Protein AF-0000000085999473 (afdb_homodimer)

Structure (mmCIF, N/CA/C/O backbone):
data_AF-0000000085999473-model_v1
#
loop_
_entity.id
_entity.type
_entity.pdbx_description
1 polymer 'RNA-directed DNA polymerase'
#
loop_
_atom_site.group_PDB
_atom_site.id
_atom_site.type_symbol
_atom_site.label_atom_id
_atom_site.label_alt_id
_atom_site.label_comp_id
_atom_site.label_asym_id
_atom_site.label_entity_id
_atom_site.label_seq_id
_atom_site.pdbx_PDB_ins_code
_atom_site.Cartn_x
_atom_site.Cartn_y
_atom_site.Cartn_z
_atom_site.occupancy
_atom_site.B_iso_or_equiv
_atom_site.auth_seq_id
_atom_site.auth_comp_id
_atom_site.auth_asym_id
_atom_site.auth_atom_id
_atom_site.pdbx_PDB_model_num
ATOM 1 N N . MET A 1 1 ? 10.93 -24.109 -19.172 1 88.81 1 MET A N 1
ATOM 2 C CA . MET A 1 1 ? 9.672 -23.969 -19.891 1 88.81 1 MET A CA 1
ATOM 3 C C . MET A 1 1 ? 9.906 -23.844 -21.391 1 88.81 1 MET A C 1
ATOM 5 O O . MET A 1 1 ? 9.227 -24.484 -22.188 1 88.81 1 MET A O 1
ATOM 9 N N . ALA A 1 2 ? 10.898 -23.016 -21.734 1 90 2 ALA A N 1
ATOM 10 C CA . ALA A 1 2 ? 11.219 -22.844 -23.156 1 90 2 ALA A CA 1
ATOM 11 C C . ALA A 1 2 ? 11.586 -24.188 -23.781 1 90 2 ALA A C 1
ATOM 13 O O . ALA A 1 2 ? 11.125 -24.516 -24.875 1 90 2 ALA A O 1
ATOM 14 N N . ARG A 1 3 ? 12.375 -24.875 -23.047 1 91.81 3 ARG A N 1
ATOM 15 C CA . ARG A 1 3 ? 12.789 -26.188 -23.531 1 91.81 3 ARG A CA 1
ATOM 16 C C . ARG A 1 3 ? 11.594 -27.109 -23.688 1 91.81 3 ARG A C 1
ATOM 18 O O . ARG A 1 3 ? 11.5 -27.844 -24.672 1 91.81 3 ARG A O 1
ATOM 25 N N . GLU A 1 4 ? 10.68 -27.062 -22.766 1 93.62 4 GLU A N 1
ATOM 26 C CA . GLU A 1 4 ? 9.523 -27.953 -22.812 1 93.62 4 GLU A CA 1
ATOM 27 C C . GLU A 1 4 ? 8.508 -27.5 -23.859 1 93.62 4 GLU A C 1
ATOM 29 O O . GLU A 1 4 ? 7.754 -28.312 -24.391 1 93.62 4 GLU A O 1
ATOM 34 N N . GLN A 1 5 ? 8.43 -26.25 -24.156 1 94.62 5 GLN A N 1
ATOM 35 C CA . GLN A 1 5 ? 7.574 -25.75 -25.219 1 94.62 5 GLN A CA 1
ATOM 36 C C . GLN A 1 5 ? 7.934 -26.391 -26.562 1 94.62 5 GLN A C 1
ATOM 38 O O . GLN A 1 5 ? 7.051 -26.703 -27.359 1 94.62 5 GLN A O 1
ATOM 43 N N . LEU A 1 6 ? 9.227 -26.656 -26.734 1 92.69 6 LEU A N 1
ATOM 44 C CA . LEU A 1 6 ? 9.703 -27.219 -27.984 1 92.69 6 LEU A CA 1
ATOM 45 C C . LEU A 1 6 ? 9.195 -28.656 -28.156 1 92.69 6 LEU A C 1
ATOM 47 O O . LEU A 1 6 ? 9.031 -29.125 -29.297 1 92.69 6 LEU A O 1
ATOM 51 N N . LYS A 1 7 ? 8.891 -29.234 -27.094 1 93.88 7 LYS A N 1
ATOM 52 C CA . LYS A 1 7 ? 8.492 -30.625 -27.141 1 93.88 7 LYS A CA 1
ATOM 53 C C . LYS A 1 7 ? 6.977 -30.766 -27 1 93.88 7 LYS A C 1
ATOM 55 O O . LYS A 1 7 ? 6.434 -31.875 -27.125 1 93.88 7 LYS A O 1
ATOM 60 N N . ASP A 1 8 ? 6.266 -29.719 -26.797 1 95.19 8 ASP A N 1
ATOM 61 C CA . ASP A 1 8 ? 4.832 -29.766 -26.531 1 95.19 8 ASP A CA 1
ATOM 62 C C . ASP A 1 8 ? 4.039 -29.969 -27.828 1 95.19 8 ASP A C 1
ATOM 64 O O . ASP A 1 8 ? 4.031 -29.094 -28.688 1 95.19 8 ASP A O 1
ATOM 68 N N . SER A 1 9 ? 3.371 -31.062 -27.875 1 93.75 9 SER A N 1
ATOM 69 C CA . SER A 1 9 ? 2.672 -31.422 -29.094 1 93.75 9 SER A CA 1
ATOM 70 C C . SER A 1 9 ? 1.529 -30.453 -29.391 1 93.75 9 SER A C 1
ATOM 72 O O . SER A 1 9 ? 1.281 -30.094 -30.547 1 93.75 9 SER A O 1
ATOM 74 N N . GLN A 1 10 ? 0.875 -30.062 -28.391 1 94 10 GLN A N 1
ATOM 75 C CA . GLN A 1 10 ? -0.238 -29.141 -28.594 1 94 10 GLN A CA 1
ATOM 76 C C . GLN A 1 10 ? 0.247 -27.797 -29.141 1 94 10 GLN A C 1
ATOM 78 O O . GLN A 1 10 ? -0.377 -27.234 -30.031 1 94 10 GLN A O 1
ATOM 83 N N . LEU A 1 11 ? 1.298 -27.328 -28.562 1 94.94 11 LEU A N 1
ATOM 84 C CA . LEU A 1 11 ? 1.865 -26.078 -29.062 1 94.94 11 LEU A CA 1
ATOM 85 C C . LEU A 1 11 ? 2.309 -26.234 -30.516 1 94.94 11 LEU A C 1
ATOM 87 O O . LEU A 1 11 ? 2.051 -25.359 -31.344 1 94.94 11 LEU A O 1
ATOM 91 N N . GLN A 1 12 ? 2.943 -27.359 -30.812 1 93.56 12 GLN A N 1
ATOM 92 C CA . GLN A 1 12 ? 3.408 -27.609 -32.188 1 93.56 12 GLN A CA 1
ATOM 93 C C . GLN A 1 12 ? 2.242 -27.641 -33.156 1 93.56 12 GLN A C 1
ATOM 95 O O . GLN A 1 12 ? 2.352 -27.141 -34.281 1 93.56 12 GLN A O 1
ATOM 100 N N . ASP A 1 13 ? 1.173 -28.219 -32.688 1 93.44 13 ASP A N 1
ATOM 101 C CA . ASP A 1 13 ? -0.019 -28.281 -33.531 1 93.44 13 ASP A CA 1
ATOM 102 C C . ASP A 1 13 ? -0.572 -26.891 -33.812 1 93.44 13 ASP A C 1
ATOM 104 O O . ASP A 1 13 ? -0.999 -26.609 -34.938 1 93.44 13 ASP A O 1
ATOM 108 N N . ILE A 1 14 ? -0.556 -26.047 -32.844 1 93.12 14 ILE A N 1
ATOM 109 C CA . ILE A 1 14 ? -1.072 -24.688 -33 1 93.12 14 ILE A CA 1
ATOM 110 C C . ILE A 1 14 ? -0.166 -23.891 -33.938 1 93.12 14 ILE A C 1
ATOM 112 O O . ILE A 1 14 ? -0.647 -23.172 -34.812 1 93.12 14 ILE A O 1
ATOM 116 N N . LEU A 1 15 ? 1.109 -24.062 -33.781 1 92.44 15 LEU A N 1
ATOM 117 C CA . LEU A 1 15 ? 2.076 -23.312 -34.594 1 92.44 15 LEU A CA 1
ATOM 118 C C . LEU A 1 15 ? 2.033 -23.766 -36.031 1 92.44 15 LEU A C 1
ATOM 120 O O . LEU A 1 15 ? 2.27 -22.969 -36.938 1 92.44 15 LEU A O 1
ATOM 124 N N . ALA A 1 16 ? 1.678 -25.031 -36.188 1 91.38 16 ALA A N 1
ATOM 125 C CA . ALA A 1 16 ? 1.592 -25.594 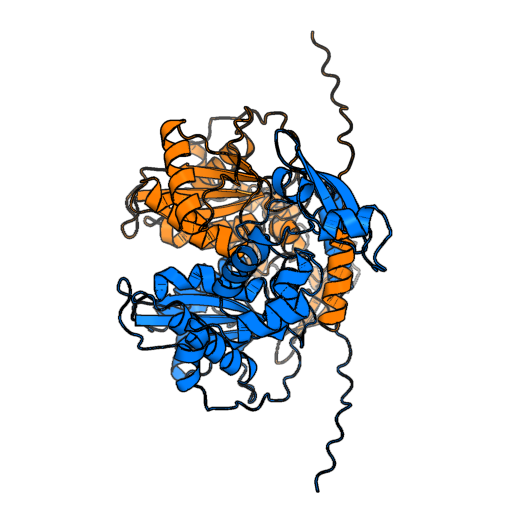-37.531 1 91.38 16 ALA A CA 1
ATOM 126 C C . ALA A 1 16 ? 0.273 -25.219 -38.188 1 91.38 16 ALA A C 1
ATOM 128 O O . ALA A 1 16 ? 0.093 -25.453 -39.406 1 91.38 16 ALA A O 1
ATOM 129 N N . GLY A 1 17 ? -0.714 -24.656 -37.438 1 86.75 17 GLY A N 1
ATOM 130 C CA . GLY A 1 17 ? -1.998 -24.266 -38 1 86.75 17 GLY A CA 1
ATOM 131 C C . GLY A 1 17 ? -3.002 -25.391 -38.062 1 86.75 17 GLY A C 1
ATOM 132 O O . GLY A 1 17 ? -4.035 -25.281 -38.719 1 86.75 17 GLY A O 1
ATOM 133 N N . SER A 1 18 ? -2.744 -26.469 -37.469 1 85.06 18 SER A N 1
ATOM 134 C CA . SER A 1 18 ? -3.574 -27.656 -37.562 1 85.06 18 SER A CA 1
ATOM 135 C C . SER A 1 18 ? -4.781 -27.562 -36.656 1 85.06 18 SER A C 1
ATOM 137 O O . SER A 1 18 ? -5.742 -28.328 -36.781 1 85.06 18 SER A O 1
ATOM 139 N N . CYS A 1 19 ? -4.707 -26.703 -35.688 1 81.94 19 CYS A N 1
ATOM 140 C CA . CYS A 1 19 ? -5.793 -26.562 -34.719 1 81.94 19 CYS A CA 1
ATOM 141 C C . CYS A 1 19 ? -6.32 -25.141 -34.688 1 81.94 19 CYS A C 1
ATOM 143 O O . CYS A 1 19 ? -5.543 -24.188 -34.594 1 81.94 19 CYS A O 1
ATOM 145 N N . PRO A 1 20 ? -7.605 -25.016 -34.938 1 82.06 20 PRO A N 1
ATOM 146 C CA . PRO A 1 20 ? -8.172 -23.672 -34.812 1 82.06 20 PRO A CA 1
ATOM 147 C C . PRO A 1 20 ? -8.008 -23.094 -33.406 1 82.06 20 PRO A C 1
ATOM 149 O O . PRO A 1 20 ? -8.164 -23.812 -32.438 1 82.06 20 PRO A O 1
ATOM 152 N N . THR A 1 21 ? -7.359 -21.906 -33.375 1 85.19 21 THR A N 1
ATOM 153 C CA . THR A 1 21 ? -7.203 -21.266 -32.062 1 85.19 21 THR A CA 1
ATOM 154 C C . THR A 1 21 ? -7.352 -19.75 -32.188 1 85.19 21 THR A C 1
ATOM 156 O O . THR A 1 21 ? -7.152 -19.188 -33.281 1 85.19 21 THR A O 1
ATOM 159 N N . SER A 1 22 ? -7.879 -19.203 -31.172 1 87.12 22 SER A N 1
ATOM 160 C CA . SER A 1 22 ? -7.977 -17.75 -31.109 1 87.12 22 SER A CA 1
ATOM 161 C C . SER A 1 22 ? -6.699 -17.125 -30.547 1 87.12 22 SER A C 1
ATOM 163 O O . SER A 1 22 ? -6.562 -15.906 -30.516 1 87.12 22 SER A O 1
ATOM 165 N N . LEU A 1 23 ? -5.742 -17.953 -30.234 1 90.19 23 LEU A N 1
ATOM 166 C CA . LEU A 1 23 ? -4.488 -17.469 -29.656 1 90.19 23 LEU A CA 1
ATOM 167 C C . LEU A 1 23 ? -3.576 -16.906 -30.734 1 90.19 23 LEU A C 1
ATOM 169 O O . LEU A 1 23 ? -3.576 -17.391 -31.875 1 90.19 23 LEU A O 1
ATOM 173 N N . VAL A 1 24 ? -2.994 -15.82 -30.422 1 91.62 24 VAL A N 1
ATOM 174 C CA . VAL A 1 24 ? -1.947 -15.25 -31.266 1 91.62 24 VAL A CA 1
ATOM 175 C C . VAL A 1 24 ? -0.584 -15.461 -30.609 1 91.62 24 VAL A C 1
ATOM 177 O O . VAL A 1 24 ? -0.155 -14.648 -29.781 1 91.62 24 VAL A O 1
ATOM 180 N N . LEU A 1 25 ? 0.096 -16.547 -31.062 1 92.62 25 LEU A N 1
ATOM 181 C CA . LEU A 1 25 ? 1.341 -16.938 -30.406 1 92.62 25 LEU A CA 1
ATOM 182 C C . LEU A 1 25 ? 2.545 -16.328 -31.125 1 92.62 25 LEU A C 1
ATOM 184 O O . LEU A 1 25 ? 2.631 -16.391 -32.375 1 92.62 25 LEU A O 1
ATOM 188 N N . GLN A 1 26 ? 3.418 -15.648 -30.344 1 91.88 26 GLN A N 1
ATOM 189 C CA . GLN A 1 26 ? 4.664 -15.086 -30.859 1 91.88 26 GLN A CA 1
ATOM 190 C C . GLN A 1 26 ? 5.844 -15.461 -29.969 1 91.88 26 GLN A C 1
ATOM 192 O O . GLN A 1 26 ? 5.707 -15.508 -28.734 1 91.88 26 GLN A O 1
ATOM 197 N N . PRO A 1 27 ? 6.945 -15.828 -30.672 1 91.88 27 PRO A N 1
ATOM 198 C CA . PRO A 1 27 ? 8.156 -16.031 -29.891 1 91.88 27 PRO A CA 1
ATOM 199 C C . PRO A 1 27 ? 8.719 -14.734 -29.312 1 91.88 27 PRO A C 1
ATOM 201 O O . PRO A 1 27 ? 8.938 -13.773 -30.062 1 91.88 27 PRO A O 1
ATOM 204 N N . LEU A 1 28 ? 8.836 -14.68 -28 1 88.31 28 LEU A N 1
ATOM 205 C CA . LEU A 1 28 ? 9.344 -13.477 -27.344 1 88.31 28 LEU A CA 1
ATOM 206 C C . LEU A 1 28 ? 10.562 -13.805 -26.484 1 88.31 28 LEU A C 1
ATOM 208 O O . LEU A 1 28 ? 10.609 -14.859 -25.844 1 88.31 28 LEU A O 1
ATOM 212 N N . PRO A 1 29 ? 11.539 -12.914 -26.469 1 84.94 29 PRO A N 1
ATOM 213 C CA . PRO A 1 29 ? 12.672 -13.102 -25.562 1 84.94 29 PRO A CA 1
ATOM 214 C C . PRO A 1 29 ? 12.328 -12.789 -24.109 1 84.94 29 PRO A C 1
ATOM 216 O O . PRO A 1 29 ? 11.727 -11.75 -23.812 1 84.94 29 PRO A O 1
ATOM 219 N N . VAL A 1 30 ? 12.609 -13.789 -23.281 1 76.62 30 VAL A N 1
ATOM 220 C CA . VAL A 1 30 ? 12.297 -13.617 -21.859 1 76.62 30 VAL A CA 1
ATOM 221 C C . VAL A 1 30 ? 13.531 -13.93 -21.016 1 76.62 30 VAL A C 1
ATOM 223 O O . VAL A 1 30 ? 14.258 -14.891 -21.297 1 76.62 30 VAL A O 1
ATOM 226 N N . GLY A 1 31 ? 13.766 -13.133 -20 1 68.81 31 GLY A N 1
ATOM 227 C CA . GLY A 1 31 ? 14.805 -13.422 -19.031 1 68.81 31 GLY A CA 1
ATOM 228 C C . GLY A 1 31 ? 16.156 -12.836 -19.422 1 68.81 31 GLY A C 1
ATOM 229 O O . GLY A 1 31 ? 16.266 -12.109 -20.406 1 68.81 31 GLY A O 1
ATOM 230 N N . GLN A 1 32 ? 17.188 -13.008 -18.422 1 65.19 32 GLN A N 1
ATOM 231 C CA . GLN A 1 32 ? 18.594 -12.648 -18.625 1 65.19 32 GLN A CA 1
ATOM 232 C C . GLN A 1 32 ? 19.516 -13.805 -18.25 1 65.19 32 GLN A C 1
ATOM 234 O O . GLN A 1 32 ? 19.703 -14.102 -17.062 1 65.19 32 GLN A O 1
ATOM 239 N N . PRO A 1 33 ? 20.125 -14.469 -19.219 1 73.81 33 PRO A N 1
ATOM 240 C CA . PRO A 1 33 ? 20.078 -14.242 -20.672 1 73.81 33 PRO A CA 1
ATOM 241 C C . PRO A 1 33 ? 18.719 -14.594 -21.281 1 73.81 33 PRO A C 1
ATOM 243 O O . PRO A 1 33 ? 17.984 -15.414 -20.719 1 73.81 33 PRO A O 1
ATOM 246 N N . PRO A 1 34 ? 18.453 -14.078 -22.406 1 78.88 34 PRO A N 1
ATOM 247 C CA . PRO A 1 34 ? 17.109 -14.242 -22.953 1 78.88 34 PRO A CA 1
ATOM 248 C C . PRO A 1 34 ? 16.891 -15.617 -23.578 1 78.88 34 PRO A C 1
ATOM 250 O O . PRO A 1 34 ? 17.797 -16.156 -24.203 1 78.88 34 PRO A O 1
ATOM 253 N N . VAL A 1 35 ? 15.805 -16.156 -23.219 1 84.44 35 VAL A N 1
ATOM 254 C CA . VAL A 1 35 ? 15.328 -17.375 -23.859 1 84.44 35 VAL A CA 1
ATOM 255 C C . VAL A 1 35 ? 14.023 -17.094 -24.594 1 84.44 35 VAL A C 1
ATOM 257 O O . VAL A 1 35 ? 13.242 -16.234 -24.188 1 84.44 35 VAL A O 1
ATOM 260 N N . THR A 1 36 ? 13.852 -17.781 -25.672 1 88.62 36 THR A N 1
ATOM 261 C CA . THR A 1 36 ? 12.664 -17.531 -26.484 1 88.62 36 THR A CA 1
ATOM 262 C C . THR A 1 36 ? 11.477 -18.344 -25.984 1 88.62 36 THR A C 1
ATOM 264 O O . THR A 1 36 ? 11.57 -19.562 -25.828 1 88.62 36 THR A O 1
ATOM 267 N N . LEU A 1 37 ? 10.438 -17.641 -25.641 1 90.94 37 LEU A N 1
ATOM 268 C CA . LEU A 1 37 ? 9.203 -18.266 -25.172 1 90.94 37 LEU A CA 1
ATOM 269 C C . LEU A 1 37 ? 8.023 -17.875 -26.062 1 90.94 37 LEU A C 1
ATOM 271 O O . LEU A 1 37 ? 7.887 -16.719 -26.438 1 90.94 37 LEU A O 1
ATOM 275 N N . HIS A 1 38 ? 7.242 -18.891 -26.453 1 93.88 38 HIS A N 1
ATOM 276 C CA . HIS A 1 38 ? 6.016 -18.578 -27.188 1 93.88 38 HIS A CA 1
ATOM 277 C C . HIS A 1 38 ? 4.934 -18.062 -26.25 1 93.88 38 HIS A C 1
ATOM 279 O O . HIS A 1 38 ? 4.547 -18.734 -25.297 1 93.88 38 HIS A O 1
ATOM 285 N N . CYS A 1 39 ? 4.504 -16.859 -26.516 1 92.62 39 CYS A N 1
ATOM 286 C CA . CYS A 1 39 ? 3.518 -16.188 -25.688 1 92.62 39 CYS A CA 1
ATOM 287 C C . CYS A 1 39 ? 2.318 -15.742 -26.516 1 92.62 39 CYS A C 1
ATOM 289 O O . CYS A 1 39 ? 2.451 -15.469 -27.703 1 92.62 39 CYS A O 1
ATOM 291 N N . ASP A 1 40 ? 1.177 -15.789 -25.859 1 92.81 40 ASP A N 1
ATOM 292 C CA . ASP A 1 40 ? -0.024 -15.227 -26.469 1 92.81 40 ASP A CA 1
ATOM 293 C C . ASP A 1 40 ? -0.057 -13.703 -26.312 1 92.81 40 ASP A C 1
ATOM 295 O O . ASP A 1 40 ? 0.116 -13.188 -25.203 1 92.81 40 ASP A O 1
ATOM 299 N N . VAL A 1 41 ? -0.258 -12.961 -27.406 1 87.19 41 VAL A N 1
ATOM 300 C CA . VAL A 1 41 ? -0.257 -11.5 -27.375 1 87.19 41 VAL A CA 1
ATOM 301 C C . VAL A 1 41 ? -1.611 -10.969 -27.828 1 87.19 41 VAL A C 1
ATOM 303 O O . VAL A 1 41 ? -1.715 -9.828 -28.297 1 87.19 41 VAL A O 1
ATOM 306 N N . SER A 1 42 ? -2.566 -11.836 -27.844 1 83.25 42 SER A N 1
ATOM 307 C CA . SER A 1 42 ? -3.889 -11.469 -28.344 1 83.25 42 SER A CA 1
ATOM 308 C C . SER A 1 42 ? -4.527 -10.391 -27.469 1 83.25 42 SER A C 1
ATOM 310 O O . SER A 1 42 ? -5.355 -9.609 -27.953 1 83.25 42 SER A O 1
ATOM 312 N N . MET A 1 43 ? -4.145 -10.328 -26.234 1 76.12 43 MET A N 1
ATOM 313 C CA . MET A 1 43 ? -4.695 -9.359 -25.281 1 76.12 43 MET A CA 1
ATOM 314 C C . MET A 1 43 ? -3.646 -8.328 -24.891 1 76.12 43 MET A C 1
ATOM 316 O O . MET A 1 43 ? -2.576 -8.258 -25.5 1 76.12 43 MET A O 1
ATOM 320 N N . ASP A 1 44 ? -3.998 -7.41 -24.031 1 67.69 44 ASP A N 1
ATOM 321 C CA . ASP A 1 44 ? -3.105 -6.344 -23.594 1 67.69 44 ASP A CA 1
ATOM 322 C C . ASP A 1 44 ? -1.999 -6.891 -22.688 1 67.69 44 ASP A C 1
ATOM 324 O O . ASP A 1 44 ? -1.056 -6.176 -22.359 1 67.69 44 ASP A O 1
ATOM 328 N N . ARG A 1 45 ? -2.125 -8.211 -22.547 1 74.81 45 ARG A N 1
ATOM 329 C CA . ARG A 1 45 ? -1.115 -8.844 -21.688 1 74.81 45 ARG A CA 1
ATOM 330 C C . ARG A 1 45 ? -0.44 -10 -22.422 1 74.81 45 ARG A C 1
ATOM 332 O O . ARG A 1 45 ? -1.085 -10.727 -23.172 1 74.81 45 ARG A O 1
ATOM 339 N N . ILE A 1 46 ? 0.788 -10.094 -22.156 1 83.38 46 ILE A N 1
ATOM 340 C CA . ILE A 1 46 ? 1.552 -11.203 -22.703 1 83.38 46 ILE A CA 1
ATOM 341 C C . ILE A 1 46 ? 1.436 -12.422 -21.797 1 83.38 46 ILE A C 1
ATOM 343 O O . ILE A 1 46 ? 1.734 -12.336 -20.594 1 83.38 46 ILE A O 1
ATOM 347 N N . ARG A 1 47 ? 0.998 -13.523 -22.328 1 90.19 47 ARG A N 1
ATOM 348 C CA . ARG A 1 47 ? 0.818 -14.742 -21.547 1 90.19 47 ARG A CA 1
ATOM 349 C C . ARG A 1 47 ? 1.594 -15.906 -22.156 1 90.19 47 ARG A C 1
ATOM 351 O O . ARG A 1 47 ? 1.339 -16.297 -23.297 1 90.19 47 ARG A O 1
ATOM 358 N N . PRO A 1 48 ? 2.449 -16.484 -21.438 1 92.12 48 PRO A N 1
ATOM 359 C CA . PRO A 1 48 ? 3.205 -17.625 -21.969 1 92.12 48 PRO A CA 1
ATOM 360 C C . PRO A 1 48 ? 2.346 -18.875 -22.141 1 92.12 48 PRO A C 1
ATOM 362 O O . PRO A 1 48 ? 1.48 -19.156 -21.312 1 92.12 48 PRO A O 1
ATOM 365 N N . PHE A 1 49 ? 2.568 -19.547 -23.234 1 95.44 49 PHE A N 1
ATOM 366 C CA . PHE A 1 49 ? 1.979 -20.875 -23.406 1 95.44 49 PHE A CA 1
ATOM 367 C C . PHE A 1 49 ? 2.615 -21.891 -22.469 1 95.44 49 PHE A C 1
ATOM 369 O O . PHE A 1 49 ? 3.836 -22.047 -22.453 1 95.44 49 PHE A O 1
ATOM 376 N N . VAL A 1 50 ? 1.773 -22.578 -21.688 1 95.81 50 VAL A N 1
ATOM 377 C CA . VAL A 1 50 ? 2.305 -23.484 -20.672 1 95.81 50 VAL A CA 1
ATOM 378 C C . VAL A 1 50 ? 2.252 -24.922 -21.172 1 95.81 50 VAL A C 1
ATOM 380 O O . VAL A 1 50 ? 1.179 -25.438 -21.5 1 95.81 50 VAL A O 1
ATOM 383 N N . PRO A 1 51 ? 3.428 -25.5 -21.234 1 96.31 51 PRO A N 1
ATOM 384 C CA . PRO A 1 51 ? 3.436 -26.922 -21.578 1 96.31 51 PRO A CA 1
ATOM 385 C C . PRO A 1 51 ? 2.707 -27.781 -20.547 1 96.31 51 PRO A C 1
ATOM 387 O O . PRO A 1 51 ? 2.613 -27.406 -19.375 1 96.31 51 PRO A O 1
ATOM 390 N N . LYS A 1 52 ? 2.275 -28.922 -20.953 1 95.44 52 LYS A N 1
ATOM 391 C CA . LYS A 1 52 ? 1.416 -29.797 -20.172 1 95.44 52 LYS A CA 1
ATOM 392 C C . LYS A 1 52 ? 2.041 -30.125 -18.812 1 95.44 52 LYS A C 1
ATOM 394 O O . LYS A 1 52 ? 1.36 -30.094 -17.781 1 95.44 52 LYS A O 1
ATOM 399 N N . MET A 1 53 ? 3.283 -30.312 -18.781 1 93.81 53 MET A N 1
ATOM 400 C CA . MET A 1 53 ? 3.959 -30.797 -17.578 1 93.81 53 MET A CA 1
ATOM 401 C C . MET A 1 53 ? 3.924 -29.75 -16.484 1 93.81 53 MET A C 1
ATOM 403 O O . MET A 1 53 ? 4.047 -30.078 -15.297 1 93.81 53 MET A O 1
ATOM 407 N N . PHE A 1 54 ? 3.742 -28.438 -16.828 1 93.94 54 PHE A N 1
ATOM 408 C CA . PHE A 1 54 ? 3.844 -27.375 -15.836 1 93.94 54 PHE A CA 1
ATOM 409 C C . PHE A 1 54 ? 2.461 -26.875 -15.438 1 93.94 54 PHE A C 1
ATOM 411 O O . PHE A 1 54 ? 2.324 -26.109 -14.484 1 93.94 54 PHE A O 1
ATOM 418 N N . ARG A 1 55 ? 1.428 -27.266 -16.078 1 96.19 55 ARG A N 1
ATOM 419 C CA . ARG A 1 55 ? 0.102 -26.672 -15.953 1 96.19 55 ARG A CA 1
ATOM 420 C C . ARG A 1 55 ? -0.45 -26.859 -14.547 1 96.19 55 ARG A C 1
ATOM 422 O O . ARG A 1 55 ? -0.912 -25.906 -13.914 1 96.19 55 ARG A O 1
ATOM 429 N N . ARG A 1 56 ? -0.354 -28.078 -14.031 1 95.62 56 ARG A N 1
ATOM 430 C CA . ARG A 1 56 ? -0.866 -28.359 -12.703 1 95.62 56 ARG A CA 1
ATOM 431 C C . ARG A 1 56 ? -0.093 -27.594 -11.633 1 95.62 56 ARG A C 1
ATOM 433 O O . ARG A 1 56 ? -0.686 -27.062 -10.695 1 95.62 56 ARG A O 1
ATOM 440 N N . GLU A 1 57 ? 1.162 -27.547 -11.805 1 92.38 57 GLU A N 1
ATOM 441 C CA . GLU A 1 57 ? 2.004 -26.844 -10.844 1 92.38 57 GLU A CA 1
ATOM 442 C C . GLU A 1 57 ? 1.683 -25.344 -10.82 1 92.38 57 GLU A C 1
ATOM 444 O O . GLU A 1 57 ? 1.597 -24.75 -9.75 1 92.38 57 GLU A O 1
ATOM 449 N N . ILE A 1 58 ? 1.524 -24.766 -11.945 1 92.44 58 ILE A N 1
ATOM 450 C CA . ILE A 1 58 ? 1.197 -23.344 -12.047 1 92.44 58 ILE A CA 1
ATOM 451 C C . ILE A 1 58 ? -0.145 -23.062 -11.375 1 92.44 58 ILE A C 1
ATOM 453 O O . ILE A 1 58 ? -0.275 -22.125 -10.602 1 92.44 58 ILE A O 1
ATOM 457 N N . PHE A 1 59 ? -1.082 -23.969 -11.672 1 95.44 59 PHE A N 1
ATOM 458 C CA . PHE A 1 59 ? -2.385 -23.828 -11.031 1 95.44 59 PHE A CA 1
ATOM 459 C C . PHE A 1 59 ? -2.252 -23.891 -9.516 1 95.44 59 PHE A C 1
ATOM 461 O O . PHE A 1 59 ? -2.799 -23.047 -8.805 1 95.44 59 PHE A O 1
ATOM 468 N N . ASN A 1 60 ? -1.541 -24.891 -9.031 1 93.38 60 ASN A N 1
ATOM 469 C CA . ASN A 1 60 ? -1.402 -25.094 -7.59 1 93.38 60 ASN A CA 1
ATOM 470 C C . ASN A 1 60 ? -0.766 -23.875 -6.914 1 93.38 60 ASN A C 1
ATOM 472 O O . ASN A 1 60 ? -1.23 -23.438 -5.863 1 93.38 60 ASN A O 1
ATOM 476 N N . ASN A 1 61 ? 0.195 -23.359 -7.547 1 90.44 61 ASN A N 1
ATOM 477 C CA . ASN A 1 61 ? 0.919 -22.234 -6.977 1 90.44 61 ASN A CA 1
ATOM 478 C C . ASN A 1 61 ? 0.032 -21 -6.863 1 90.44 61 ASN A C 1
ATOM 480 O O . ASN A 1 61 ? 0.078 -20.281 -5.859 1 90.44 61 ASN A O 1
ATOM 484 N N . LEU A 1 62 ? -0.75 -20.766 -7.809 1 92.94 62 LEU A N 1
ATOM 485 C CA . LEU A 1 62 ? -1.612 -19.594 -7.816 1 92.94 62 LEU A CA 1
ATOM 486 C C . LEU A 1 62 ? -2.828 -19.797 -6.918 1 92.94 62 LEU A C 1
ATOM 488 O O . LEU A 1 62 ? -3.176 -18.922 -6.121 1 92.94 62 LEU A O 1
ATOM 492 N N . HIS A 1 63 ? -3.385 -20.984 -7.004 1 94.56 63 HIS A N 1
ATOM 493 C CA . HIS A 1 63 ? -4.578 -21.312 -6.227 1 94.56 63 HIS A CA 1
ATOM 494 C C . HIS A 1 63 ? -4.273 -21.328 -4.734 1 94.56 63 HIS A C 1
ATOM 496 O O . HIS A 1 63 ? -5.098 -20.906 -3.924 1 94.56 63 HIS A O 1
ATOM 502 N N . ALA A 1 64 ? -3.148 -21.734 -4.457 1 92.31 64 ALA A N 1
ATOM 503 C CA . ALA A 1 64 ? -2.781 -21.969 -3.062 1 92.31 64 ALA A CA 1
ATOM 504 C C . ALA A 1 64 ? -2.561 -20.656 -2.328 1 92.31 64 ALA A C 1
ATOM 506 O O . ALA A 1 64 ? -2.477 -20.625 -1.098 1 92.31 64 ALA A O 1
ATOM 507 N N . LEU A 1 65 ? -2.395 -19.594 -3.031 1 92.75 65 LEU A N 1
ATOM 508 C CA . LEU A 1 65 ? -2.188 -18.312 -2.367 1 92.75 65 LEU A CA 1
ATOM 509 C C . LEU A 1 65 ? -3.314 -18.016 -1.381 1 92.75 65 LEU A C 1
ATOM 511 O O . LEU A 1 65 ? -3.061 -17.672 -0.226 1 92.75 65 LEU A O 1
ATOM 515 N N . SER A 1 66 ? -4.527 -18.234 -1.848 1 94.25 66 SER A N 1
ATOM 516 C CA . SER A 1 66 ? -5.648 -17.875 -0.982 1 94.25 66 SER A CA 1
ATOM 517 C C . SER A 1 66 ? -6.82 -18.828 -1.19 1 94.25 66 SER A C 1
ATOM 519 O O . SER A 1 66 ? -7.887 -18.656 -0.593 1 94.25 66 SER A O 1
ATOM 521 N N . HIS A 1 67 ? -6.641 -19.781 -2.113 1 93.88 67 HIS A N 1
ATOM 522 C CA . HIS A 1 67 ? -7.652 -20.797 -2.4 1 93.88 67 HIS A CA 1
ATOM 523 C C . HIS A 1 67 ? -8.984 -20.156 -2.781 1 93.88 67 HIS A C 1
ATOM 525 O O . HIS A 1 67 ? -10.023 -20.484 -2.215 1 93.88 67 HIS A O 1
ATOM 531 N N . PRO A 1 68 ? -8.922 -19.312 -3.77 1 93.56 68 PRO A N 1
ATOM 532 C CA . PRO A 1 68 ? -10.164 -18.656 -4.195 1 93.56 68 PRO A CA 1
ATOM 533 C C . PRO A 1 68 ? -11.125 -19.625 -4.891 1 93.56 68 PRO A C 1
ATOM 535 O O . PRO A 1 68 ? -10.781 -20.781 -5.125 1 93.56 68 PRO A O 1
ATOM 538 N N . GLY A 1 69 ? -12.367 -19.156 -5.199 1 92.25 69 GLY A N 1
ATOM 539 C CA . GLY A 1 69 ? -13.344 -19.984 -5.898 1 92.25 69 GLY A CA 1
ATOM 540 C C . GLY A 1 69 ? -12.914 -20.344 -7.305 1 92.25 69 GLY A C 1
ATOM 541 O O . GLY A 1 69 ? -11.906 -19.844 -7.809 1 92.25 69 GLY A O 1
ATOM 542 N N . VAL A 1 70 ? -13.688 -21.203 -7.918 1 94.12 70 VAL A N 1
ATOM 543 C CA . VAL A 1 70 ? -13.367 -21.75 -9.227 1 94.12 70 VAL A CA 1
ATOM 544 C C . VAL A 1 70 ? -13.219 -20.641 -10.25 1 94.12 70 VAL A C 1
ATOM 546 O O . VAL A 1 70 ? -12.227 -20.562 -10.969 1 94.12 70 VAL A O 1
ATOM 549 N N . ARG A 1 71 ? -14.156 -19.766 -10.328 1 93.69 71 ARG A N 1
ATOM 550 C CA . ARG A 1 71 ? -14.141 -18.688 -11.312 1 93.69 71 ARG A CA 1
ATOM 551 C C . ARG A 1 71 ? -12.945 -17.766 -11.094 1 93.69 71 ARG A C 1
ATOM 553 O O . ARG A 1 71 ? -12.258 -17.375 -12.047 1 93.69 71 ARG A O 1
ATOM 560 N N . ALA A 1 72 ? -12.742 -17.438 -9.844 1 93.5 72 ALA A N 1
ATOM 561 C CA . ALA A 1 72 ? -11.617 -16.578 -9.508 1 93.5 72 ALA A CA 1
ATOM 562 C C . ALA A 1 72 ? -10.289 -17.25 -9.828 1 93.5 72 ALA A C 1
ATOM 564 O O . ALA A 1 72 ? -9.359 -16.594 -10.305 1 93.5 72 ALA A O 1
ATOM 565 N N . SER A 1 73 ? -10.203 -18.516 -9.586 1 95.44 73 SER A N 1
ATOM 566 C CA . SER A 1 73 ? -8.992 -19.281 -9.914 1 95.44 73 SER A CA 1
ATOM 567 C C . SER A 1 73 ? -8.734 -19.281 -11.414 1 95.44 73 SER A C 1
ATOM 569 O O . SER A 1 73 ? -7.602 -19.094 -11.859 1 95.44 73 SER A O 1
ATOM 571 N N . LEU A 1 74 ? -9.789 -19.484 -12.094 1 96 74 LEU A N 1
ATOM 572 C CA . LEU A 1 74 ? -9.664 -19.5 -13.547 1 96 74 LEU A CA 1
ATOM 573 C C . LEU A 1 74 ? -9.164 -18.156 -14.062 1 96 74 LEU A C 1
ATOM 575 O O . LEU A 1 74 ? -8.234 -18.109 -14.875 1 96 74 LEU A O 1
ATOM 579 N N . LYS A 1 75 ? -9.742 -17.141 -13.594 1 93.62 75 LYS A N 1
ATOM 580 C CA . LYS A 1 75 ? -9.336 -15.805 -14.031 1 93.62 75 LYS A CA 1
ATOM 581 C C . LYS A 1 75 ? -7.883 -15.523 -13.68 1 93.62 75 LYS A C 1
ATOM 583 O O . LYS A 1 75 ? -7.141 -14.953 -14.477 1 93.62 75 LYS A O 1
ATOM 588 N N . MET A 1 76 ? -7.508 -15.93 -12.5 1 93.5 76 MET A N 1
ATOM 589 C CA . MET A 1 76 ? -6.145 -15.703 -12.023 1 93.5 76 MET A CA 1
ATOM 590 C C . MET A 1 76 ? -5.133 -16.406 -12.922 1 93.5 76 MET A C 1
ATOM 592 O O . MET A 1 76 ? -4.102 -15.828 -13.273 1 93.5 76 MET A O 1
ATOM 596 N N . VAL A 1 77 ? -5.43 -17.562 -13.344 1 94.12 77 VAL A N 1
ATOM 597 C CA . VAL A 1 77 ? -4.531 -18.328 -14.195 1 94.12 77 VAL A CA 1
ATOM 598 C C . VAL A 1 77 ? -4.578 -17.797 -15.625 1 94.12 77 VAL A C 1
ATOM 600 O O . VAL A 1 77 ? -3.537 -17.578 -16.25 1 94.12 77 VAL A O 1
ATOM 603 N N . ALA A 1 78 ? -5.762 -17.484 -16.094 1 93.06 78 ALA A N 1
ATOM 604 C CA . ALA A 1 78 ? -5.969 -17.078 -17.484 1 93.06 78 ALA A CA 1
ATOM 605 C C . ALA A 1 78 ? -5.367 -15.695 -17.75 1 93.06 78 ALA A C 1
ATOM 607 O O . ALA A 1 78 ? -5.023 -15.367 -18.891 1 93.06 78 ALA A O 1
ATOM 608 N N . GLU A 1 79 ? -5.273 -14.953 -16.766 1 89.56 79 GLU A N 1
ATOM 609 C CA . GLU A 1 79 ? -4.684 -13.633 -16.922 1 89.56 79 GLU A CA 1
ATOM 610 C C . GLU A 1 79 ? -3.168 -13.711 -17.062 1 89.56 79 GLU A C 1
ATOM 612 O O . GLU A 1 79 ? -2.531 -12.766 -17.547 1 89.56 79 GLU A O 1
ATOM 617 N N . ARG A 1 80 ? -2.639 -14.883 -16.766 1 90.19 80 ARG A N 1
ATOM 618 C CA . ARG A 1 80 ? -1.185 -14.938 -16.656 1 90.19 80 ARG A CA 1
ATOM 619 C C . ARG A 1 80 ? -0.608 -15.984 -17.609 1 90.19 80 ARG A C 1
ATOM 621 O O . ARG A 1 80 ? 0.547 -15.875 -18.031 1 90.19 80 ARG A O 1
ATOM 628 N N . TYR A 1 81 ? -1.422 -16.938 -17.922 1 93.19 81 TYR A N 1
ATOM 629 C CA . TYR A 1 81 ? -0.949 -18.062 -18.719 1 93.19 81 TYR A CA 1
ATOM 630 C C . TYR A 1 81 ? -2.006 -18.516 -19.719 1 93.19 81 TYR A C 1
ATOM 632 O O . TYR A 1 81 ? -3.17 -18.109 -19.625 1 93.19 81 TYR A O 1
ATOM 640 N N . VAL A 1 82 ? -1.515 -19.344 -20.688 1 94.81 82 VAL A N 1
ATOM 641 C CA . VAL A 1 82 ? -2.488 -19.875 -21.625 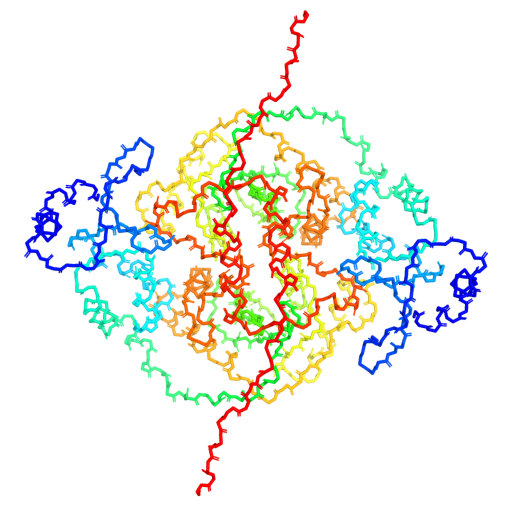1 94.81 82 VAL A CA 1
ATOM 642 C C . VAL A 1 82 ? -2.111 -21.312 -21.984 1 94.81 82 VAL A C 1
ATOM 644 O O . VAL A 1 82 ? -0.929 -21.656 -22.047 1 94.81 82 VAL A O 1
ATOM 647 N N . TRP A 1 83 ? -3.055 -22.141 -22.094 1 95.88 83 TRP A N 1
ATOM 648 C CA . TRP A 1 83 ? -2.943 -23.469 -22.703 1 95.88 83 TRP A CA 1
ATOM 649 C C . TRP A 1 83 ? -4.309 -23.984 -23.125 1 95.88 83 TRP A C 1
ATOM 651 O O . TRP A 1 83 ? -5.344 -23.484 -22.672 1 95.88 83 TRP A O 1
ATOM 661 N N . PRO A 1 84 ? -4.305 -24.891 -24.078 1 93.81 84 PRO A N 1
ATOM 662 C CA . PRO A 1 84 ? -5.59 -25.453 -24.531 1 93.81 84 PRO A CA 1
ATOM 663 C C . PRO A 1 84 ? -6.359 -26.125 -23.391 1 93.81 84 PRO A C 1
ATOM 665 O O . PRO A 1 84 ? -5.758 -26.812 -22.547 1 93.81 84 PRO A O 1
ATOM 668 N N . SER A 1 85 ? -7.664 -25.938 -23.297 1 94.31 85 SER A N 1
ATOM 669 C CA . SER A 1 85 ? -8.586 -26.578 -22.359 1 94.31 85 SER A CA 1
ATOM 670 C C . SER A 1 85 ? -8.281 -26.156 -20.922 1 94.31 85 SER A C 1
ATOM 672 O O . SER A 1 85 ? -8.492 -26.922 -19.984 1 94.31 85 SER A O 1
ATOM 674 N N . MET A 1 86 ? -7.719 -25.016 -20.797 1 96.5 86 MET A N 1
ATOM 675 C CA . MET A 1 86 ? -7.367 -24.5 -19.484 1 96.5 86 MET A CA 1
ATOM 676 C C . MET A 1 86 ? -8.594 -24.438 -18.578 1 96.5 86 MET A C 1
ATOM 678 O O . MET A 1 86 ? -8.523 -24.797 -17.406 1 96.5 86 MET A O 1
ATOM 682 N N . ARG A 1 87 ? -9.688 -23.984 -19.094 1 97.19 87 ARG A N 1
ATOM 683 C CA . ARG A 1 87 ? -10.898 -23.859 -18.297 1 97.19 87 ARG A CA 1
ATOM 684 C C . ARG A 1 87 ? -11.289 -25.188 -17.672 1 97.19 87 ARG A C 1
ATOM 686 O O . ARG A 1 87 ? -11.562 -25.266 -16.469 1 97.19 87 ARG A O 1
ATOM 693 N N . GLN A 1 88 ? -11.305 -26.156 -18.469 1 97.5 88 GLN A N 1
ATOM 694 C CA . GLN A 1 88 ? -11.664 -27.484 -17.984 1 97.5 88 GLN A CA 1
ATOM 695 C C . GLN A 1 88 ? -10.703 -27.969 -16.891 1 97.5 88 GLN A C 1
ATOM 697 O O . GLN A 1 88 ? -11.133 -28.484 -15.867 1 97.5 88 GLN A O 1
ATOM 702 N N . ASP A 1 89 ? -9.422 -27.781 -17.172 1 97.88 89 ASP A N 1
ATOM 703 C CA . ASP A 1 89 ? -8.398 -28.203 -16.219 1 97.88 89 ASP A CA 1
ATOM 704 C C . ASP A 1 89 ? -8.562 -27.484 -14.875 1 97.88 89 ASP A C 1
ATOM 706 O O . ASP A 1 89 ? -8.641 -28.125 -13.828 1 97.88 89 ASP A O 1
ATOM 710 N N . VAL A 1 90 ? -8.695 -26.156 -14.906 1 97.88 90 VAL A N 1
ATOM 711 C CA . VAL A 1 90 ? -8.734 -25.328 -13.711 1 97.88 90 VAL A CA 1
ATOM 712 C C . VAL A 1 90 ? -10.008 -25.625 -12.922 1 97.88 90 VAL A C 1
ATOM 714 O O . VAL A 1 90 ? -9.977 -25.719 -11.695 1 97.88 90 VAL A O 1
ATOM 717 N N . VAL A 1 91 ? -11.086 -25.75 -13.633 1 97.69 91 VAL A N 1
ATOM 718 C CA . VAL A 1 91 ? -12.352 -26.062 -12.984 1 97.69 91 VAL A CA 1
ATOM 719 C C . VAL A 1 91 ? -12.242 -27.391 -12.234 1 97.69 91 VAL A C 1
ATOM 721 O O . VAL A 1 91 ? -12.609 -27.484 -11.062 1 97.69 91 VAL A O 1
ATOM 724 N N . LEU A 1 92 ? -11.734 -28.344 -12.906 1 97.44 92 LEU A N 1
ATOM 725 C CA . LEU A 1 92 ? -11.57 -29.672 -12.305 1 97.44 92 LEU A CA 1
ATOM 726 C C . LEU A 1 92 ? -10.648 -29.594 -11.086 1 97.44 92 LEU A C 1
ATOM 728 O O . LEU A 1 92 ? -10.992 -30.109 -10.016 1 97.44 92 LEU A O 1
ATOM 732 N N . TRP A 1 93 ? -9.516 -28.984 -11.25 1 97.69 93 TRP A N 1
ATOM 733 C CA . TRP A 1 93 ? -8.508 -28.938 -10.195 1 97.69 93 TRP A CA 1
ATOM 734 C C . TRP A 1 93 ? -9 -28.141 -9 1 97.69 93 TRP A C 1
ATOM 736 O O . TRP A 1 93 ? -8.766 -28.531 -7.848 1 97.69 93 TRP A O 1
ATOM 746 N N . ALA A 1 94 ? -9.664 -27.047 -9.203 1 96.12 94 ALA A N 1
ATOM 747 C CA . ALA A 1 94 ? -10.195 -26.219 -8.109 1 96.12 94 ALA A CA 1
ATOM 748 C C . ALA A 1 94 ? -11.289 -26.969 -7.348 1 96.12 94 ALA A C 1
ATOM 750 O O . ALA A 1 94 ? -11.352 -26.891 -6.121 1 96.12 94 ALA A O 1
ATOM 751 N N . ARG A 1 95 ? -12.125 -27.672 -8.078 1 94.88 95 ARG A N 1
ATOM 752 C CA . ARG A 1 95 ? -13.234 -28.391 -7.469 1 94.88 95 ARG A CA 1
ATOM 753 C C . ARG A 1 95 ? -12.727 -29.562 -6.637 1 94.88 95 ARG A C 1
ATOM 755 O O . ARG A 1 95 ? -13.367 -29.969 -5.664 1 94.88 95 ARG A O 1
ATOM 762 N N . THR A 1 96 ? -11.609 -30.031 -7.012 1 95.25 96 THR A N 1
ATOM 763 C CA . THR A 1 96 ? -11.125 -31.25 -6.355 1 95.25 96 THR A CA 1
ATOM 764 C C . THR A 1 96 ? -10.016 -30.906 -5.355 1 95.25 96 THR A C 1
ATOM 766 O O . THR A 1 96 ? -9.305 -31.797 -4.883 1 95.25 96 THR A O 1
ATOM 769 N N . CYS A 1 97 ? -9.805 -29.641 -5.16 1 94.06 97 CYS A N 1
ATOM 770 C CA . CYS A 1 97 ? -8.766 -29.25 -4.219 1 94.06 97 CYS A CA 1
ATOM 771 C C . CYS A 1 97 ? -9.07 -29.766 -2.818 1 94.06 97 CYS A C 1
ATOM 773 O O . CYS A 1 97 ? -10.078 -29.391 -2.221 1 94.06 97 CYS A O 1
ATOM 775 N N . LEU A 1 98 ? -8.242 -30.516 -2.266 1 91.81 98 LEU A N 1
ATOM 776 C CA . LEU A 1 98 ? -8.461 -31.172 -0.979 1 91.81 98 LEU A CA 1
ATOM 777 C C . LEU A 1 98 ? -8.438 -30.156 0.156 1 91.81 98 LEU A C 1
ATOM 779 O O . LEU A 1 98 ? -9.203 -30.266 1.119 1 91.81 98 LEU A O 1
ATOM 783 N N . GLN A 1 99 ? -7.527 -29.234 0.045 1 91.88 99 GLN A N 1
ATOM 784 C CA . GLN A 1 99 ? -7.426 -28.203 1.071 1 91.88 99 GLN A CA 1
ATOM 785 C C . GLN A 1 99 ? -8.719 -27.406 1.186 1 91.88 99 GLN A C 1
ATOM 787 O O . GLN A 1 99 ? -9.188 -27.125 2.291 1 91.88 99 GLN A O 1
ATOM 792 N N . CYS A 1 100 ? -9.258 -27.078 0.084 1 92.12 100 CYS A N 1
ATOM 793 C CA . CYS A 1 100 ? -10.516 -26.344 0.072 1 92.12 100 CYS A CA 1
ATOM 794 C C . CYS A 1 100 ? -11.656 -27.188 0.625 1 92.12 100 CYS A C 1
ATOM 796 O O . CYS A 1 100 ? -12.523 -26.688 1.331 1 92.12 100 CYS A O 1
ATOM 798 N N . GLN A 1 101 ? -11.781 -28.438 0.277 1 89.69 101 GLN A N 1
ATOM 799 C CA . GLN A 1 101 ? -12.828 -29.344 0.75 1 89.69 101 GLN A CA 1
ATOM 800 C C . GLN A 1 101 ? -12.797 -29.469 2.27 1 89.69 101 GLN A C 1
ATOM 802 O O . GLN A 1 101 ? -13.844 -29.469 2.922 1 89.69 101 GLN A O 1
ATOM 807 N N . ARG A 1 102 ? -11.672 -29.531 2.781 1 86.62 102 ARG A N 1
ATOM 808 C CA . ARG A 1 102 ? -11.508 -29.641 4.227 1 86.62 102 ARG A CA 1
ATOM 809 C C . ARG A 1 102 ? -11.969 -28.359 4.93 1 86.62 102 ARG A C 1
ATOM 811 O O . ARG A 1 102 ? -12.516 -28.422 6.035 1 86.62 102 ARG A O 1
ATOM 818 N N . ALA A 1 103 ? -11.703 -27.234 4.273 1 86.88 103 ALA A N 1
ATOM 819 C CA . ALA A 1 103 ? -12.055 -25.938 4.863 1 86.88 103 ALA A CA 1
ATOM 820 C C . ALA A 1 103 ? -13.555 -25.703 4.816 1 86.88 103 ALA A C 1
ATOM 822 O O . ALA A 1 103 ? -14.109 -24.984 5.652 1 86.88 103 ALA A O 1
ATOM 823 N N . LYS A 1 104 ? -14.391 -25.953 3.705 1 72.25 104 LYS A N 1
ATOM 824 C CA . LYS A 1 104 ? -15.812 -25.734 3.479 1 72.25 104 LYS A CA 1
ATOM 825 C C . LYS A 1 104 ? -16.656 -26.438 4.539 1 72.25 104 LYS A C 1
ATOM 827 O O . LYS A 1 104 ? -17.734 -25.953 4.91 1 72.25 104 LYS A O 1
ATOM 832 N N . VAL A 1 105 ? -16.406 -27.562 4.828 1 54.5 105 VAL A N 1
ATOM 833 C CA . VAL A 1 105 ? -17.25 -28.312 5.742 1 54.5 105 VAL A CA 1
ATOM 834 C C . VAL A 1 105 ? -17.625 -27.438 6.938 1 54.5 105 VAL A C 1
ATOM 836 O O . VAL A 1 105 ? -18.703 -27.594 7.512 1 54.5 105 VAL A O 1
ATOM 839 N N . SER A 1 106 ? -17.047 -26.203 6.973 1 51.38 106 SER A N 1
ATOM 840 C CA . SER A 1 106 ? -17.469 -25.391 8.109 1 51.38 106 SER A CA 1
ATOM 841 C C . SER A 1 106 ? -18.312 -24.203 7.656 1 51.38 106 SER A C 1
ATOM 843 O O . SER A 1 106 ? -18.719 -23.391 8.477 1 51.38 106 SER A O 1
ATOM 845 N N . ARG A 1 107 ? -18.812 -24.078 6.32 1 46.97 107 ARG A N 1
ATOM 846 C CA . ARG A 1 107 ? -19.156 -22.812 5.695 1 46.97 107 ARG A CA 1
ATOM 847 C C . ARG A 1 107 ? -20.672 -22.609 5.672 1 46.97 107 ARG A C 1
ATOM 849 O O . ARG A 1 107 ? -21.188 -21.719 4.988 1 46.97 107 ARG A O 1
ATOM 856 N N . HIS A 1 108 ? -21.641 -22.922 6.348 1 41.47 108 HIS A N 1
ATOM 857 C CA . HIS A 1 108 ? -23.016 -22.812 5.883 1 41.47 108 HIS A CA 1
ATOM 858 C C . HIS A 1 108 ? -23.516 -21.375 5.984 1 41.47 108 HIS A C 1
ATOM 860 O O . HIS A 1 108 ? -24.703 -21.109 5.766 1 41.47 108 HIS A O 1
ATOM 866 N N . THR A 1 109 ? -22.812 -20.344 6.336 1 39.19 109 THR A N 1
ATOM 867 C CA . THR A 1 109 ? -23.75 -19.266 6.613 1 39.19 109 THR A CA 1
ATOM 868 C C . THR A 1 109 ? -23.703 -18.219 5.504 1 39.19 109 THR A C 1
ATOM 870 O O . THR A 1 109 ? -22.625 -17.75 5.125 1 39.19 109 THR A O 1
ATOM 873 N N . ARG A 1 110 ? -24.75 -18.047 4.582 1 39.22 110 ARG A N 1
ATOM 874 C CA . ARG A 1 110 ? -24.922 -17.047 3.533 1 39.22 110 ARG A CA 1
ATOM 875 C C . ARG A 1 110 ? -25.219 -15.68 4.133 1 39.22 110 ARG A C 1
ATOM 877 O O . ARG A 1 110 ? -26.109 -15.539 4.977 1 39.22 110 ARG A O 1
ATOM 884 N N . SER A 1 111 ? -24.375 -14.609 3.906 1 43.28 111 SER A N 1
ATOM 885 C CA . SER 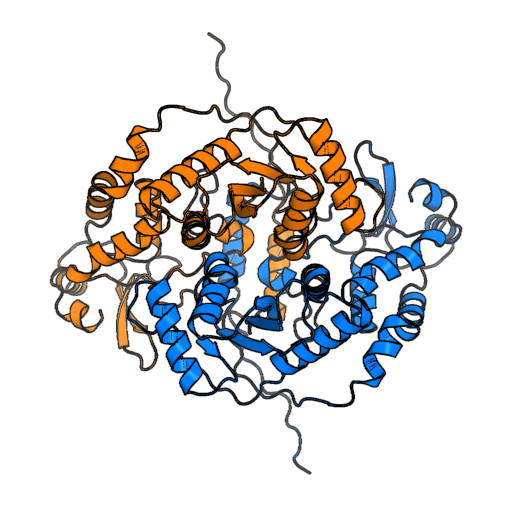A 1 111 ? -24.625 -13.273 4.43 1 43.28 111 SER A CA 1
ATOM 886 C C . SER A 1 111 ? -25.25 -12.367 3.367 1 43.28 111 SER A C 1
ATOM 888 O O . SER A 1 111 ? -24.906 -12.477 2.186 1 43.28 111 SER A O 1
ATOM 890 N N . GLU A 1 112 ? -26.375 -11.719 3.662 1 40.31 112 GLU A N 1
ATOM 891 C CA . GLU A 1 112 ? -27.094 -10.781 2.795 1 40.31 112 GLU A CA 1
ATOM 892 C C . GLU A 1 112 ? -26.297 -9.516 2.559 1 40.31 112 GLU A C 1
ATOM 894 O O . GLU A 1 112 ? -25.688 -8.969 3.49 1 40.31 112 GLU A O 1
ATOM 899 N N . ILE A 1 113 ? -26 -9.188 1.328 1 44.69 113 ILE A N 1
ATOM 900 C CA . ILE A 1 113 ? -25.297 -7.969 0.954 1 44.69 113 ILE A CA 1
ATOM 901 C C . ILE A 1 113 ? -26.25 -6.781 0.996 1 44.69 113 ILE A C 1
ATOM 903 O O . ILE A 1 113 ? -27.281 -6.785 0.329 1 44.69 113 ILE A O 1
ATOM 907 N N . GLY A 1 114 ? -26.188 -5.902 1.924 1 39.12 114 GLY A N 1
ATOM 908 C CA . GLY A 1 114 ? -27.016 -4.715 2.039 1 39.12 114 GLY A CA 1
ATOM 909 C C . GLY A 1 114 ? -26.641 -3.621 1.06 1 39.12 114 GLY A C 1
ATOM 910 O O . GLY A 1 114 ? -25.578 -3.684 0.43 1 39.12 114 GLY A O 1
ATOM 911 N N . LYS A 1 115 ? -27.625 -2.717 0.717 1 37.84 115 LYS A N 1
ATOM 912 C CA . LYS A 1 115 ? -27.547 -1.601 -0.222 1 37.84 115 LYS A CA 1
ATOM 913 C C . LYS A 1 115 ? -26.688 -0.471 0.325 1 37.84 115 LYS A C 1
ATOM 915 O O . LYS A 1 115 ? -26.953 0.049 1.412 1 37.84 115 LYS A O 1
ATOM 920 N N . PHE A 1 116 ? -25.391 -0.458 0.122 1 42.72 116 PHE A N 1
ATOM 921 C CA . PHE A 1 116 ? -24.625 0.631 0.697 1 42.72 116 PHE A CA 1
ATOM 922 C C . PHE A 1 116 ? -24.453 1.771 -0.303 1 42.72 116 PHE A C 1
ATOM 924 O O . PHE A 1 116 ? -24.453 1.544 -1.515 1 42.72 116 PHE A O 1
ATOM 931 N N . GLU A 1 117 ? -24.75 2.908 0.205 1 43.69 117 GLU A N 1
ATOM 932 C CA . GLU A 1 117 ? -24.281 4.062 -0.556 1 43.69 117 GLU A CA 1
ATOM 933 C C . GLU A 1 117 ? -22.812 3.902 -0.945 1 43.69 117 GLU A C 1
ATOM 935 O O . GLU A 1 117 ? -21.984 3.508 -0.121 1 43.69 117 GLU A O 1
ATOM 940 N N . LEU A 1 118 ? -22.5 3.789 -2.086 1 46.53 118 LEU A N 1
ATOM 941 C CA . LEU A 1 118 ? -21.188 3.504 -2.66 1 46.53 118 LEU A CA 1
ATOM 942 C C . LEU A 1 118 ? -20.172 4.578 -2.271 1 46.53 118 LEU A C 1
ATOM 944 O O . LEU A 1 118 ? -20.469 5.773 -2.377 1 46.53 118 LEU A O 1
ATOM 948 N N . PRO A 1 119 ? -19.297 4.184 -1.375 1 53.28 119 PRO A N 1
ATOM 949 C CA . PRO A 1 119 ? -18.203 5.137 -1.148 1 53.28 119 PRO A CA 1
ATOM 950 C C . PRO A 1 119 ? -17.656 5.723 -2.447 1 53.28 119 PRO A C 1
ATOM 952 O O . PRO A 1 119 ? -17.688 5.062 -3.488 1 53.28 119 PRO A O 1
ATOM 955 N N . SER A 1 120 ? -17.328 7.156 -2.324 1 61.12 120 SER A N 1
ATOM 956 C CA . SER A 1 120 ? -17.078 7.957 -3.518 1 61.12 120 SER A CA 1
ATOM 957 C C . SER A 1 120 ? -15.609 7.891 -3.93 1 61.12 120 SER A C 1
ATOM 959 O O . SER A 1 120 ? -15.273 8.164 -5.082 1 61.12 120 SER A O 1
ATOM 961 N N . SER A 1 121 ? -14.633 7.457 -2.984 1 76.69 121 SER A N 1
ATOM 962 C CA . SER A 1 121 ? -13.242 7.492 -3.41 1 76.69 121 SER A CA 1
ATOM 963 C C . SER A 1 121 ? -12.391 6.516 -2.604 1 76.69 121 SER A C 1
ATOM 965 O O . SER A 1 121 ? -12.805 6.062 -1.533 1 76.69 121 SER A O 1
ATOM 967 N N . ARG A 1 122 ? -11.312 6.18 -3.148 1 86.88 122 ARG A N 1
ATOM 968 C CA . ARG A 1 122 ? -10.383 5.285 -2.469 1 86.88 122 ARG A CA 1
ATOM 969 C C . ARG A 1 122 ? -9.977 5.852 -1.114 1 86.88 122 ARG A C 1
ATOM 971 O O . ARG A 1 122 ? -9.734 7.051 -0.986 1 86.88 122 ARG A O 1
ATOM 978 N N . PHE A 1 123 ? -9.945 5.043 -0.113 1 88.69 123 PHE A N 1
ATOM 979 C CA . PHE A 1 123 ? -9.414 5.273 1.224 1 88.69 123 PHE A CA 1
ATOM 980 C C . PHE A 1 123 ? -10.281 6.254 1.998 1 88.69 123 PHE A C 1
ATOM 982 O O . PHE A 1 123 ? -9.922 6.676 3.1 1 88.69 123 PHE A O 1
ATOM 989 N N . GLU A 1 124 ? -11.414 6.652 1.451 1 84.19 124 GLU A N 1
ATOM 990 C CA . GLU A 1 124 ? -12.305 7.602 2.115 1 84.19 124 GLU A CA 1
ATOM 991 C C . GLU A 1 124 ? -13.102 6.93 3.227 1 84.19 124 GLU A C 1
ATOM 993 O O . GLU A 1 124 ? -13.32 7.52 4.289 1 84.19 124 GLU A O 1
ATOM 998 N N . HIS A 1 125 ? -13.547 5.824 2.865 1 86.38 125 HIS A N 1
ATOM 999 C CA . HIS A 1 125 ? -14.344 5.055 3.812 1 86.38 125 HIS A CA 1
ATOM 1000 C C . HIS A 1 125 ? -13.734 3.678 4.059 1 86.38 125 HIS A C 1
ATOM 1002 O O . HIS A 1 125 ? -13.68 2.848 3.15 1 86.38 125 HIS A O 1
ATOM 1008 N N . VAL A 1 126 ? -13.328 3.473 5.32 1 91 126 VAL A N 1
ATOM 1009 C CA . VAL A 1 126 ? -12.664 2.223 5.68 1 91 126 VAL A CA 1
ATOM 1010 C C . VAL A 1 126 ? -13.469 1.504 6.762 1 91 126 VAL A C 1
ATOM 1012 O O . VAL A 1 126 ? -13.938 2.129 7.715 1 91 126 VAL A O 1
ATOM 1015 N N . HIS A 1 127 ? -13.711 0.245 6.551 1 90.19 127 HIS A N 1
ATOM 1016 C CA . HIS A 1 127 ? -14.32 -0.612 7.562 1 90.19 127 HIS A CA 1
ATOM 1017 C C . HIS A 1 127 ? -13.258 -1.369 8.352 1 90.19 127 HIS A C 1
ATOM 1019 O O . HIS A 1 127 ? -12.391 -2.014 7.77 1 90.19 127 HIS A O 1
ATOM 1025 N N . ILE A 1 128 ? -13.289 -1.23 9.648 1 91.56 128 ILE A N 1
ATOM 1026 C CA . ILE A 1 128 ? -12.367 -2.008 10.469 1 91.56 128 ILE A CA 1
ATOM 1027 C C . ILE A 1 128 ? -13.156 -2.959 11.367 1 91.56 128 ILE A C 1
ATOM 1029 O O . ILE A 1 128 ? -14.281 -2.652 11.773 1 91.56 128 ILE A O 1
ATOM 1033 N N . ASP A 1 129 ? -12.594 -4.094 11.625 1 89.88 129 ASP A N 1
ATOM 1034 C CA . ASP A 1 129 ? -13.203 -5.113 12.477 1 89.88 129 ASP A CA 1
ATOM 1035 C C . ASP A 1 129 ? -12.141 -5.895 13.242 1 89.88 129 ASP A C 1
ATOM 1037 O O . ASP A 1 129 ? -10.977 -5.93 12.836 1 89.88 129 ASP A O 1
ATOM 1041 N N . LEU A 1 130 ? -12.562 -6.434 14.344 1 91 130 LEU A N 1
ATOM 1042 C CA . LEU A 1 130 ? -11.688 -7.258 15.172 1 91 130 LEU A CA 1
ATOM 1043 C C . LEU A 1 130 ? -12.109 -8.727 15.109 1 91 130 LEU A C 1
ATOM 1045 O O . LEU A 1 130 ? -13.266 -9.055 15.391 1 91 130 LEU A O 1
ATOM 1049 N N . VAL A 1 131 ? -11.18 -9.539 14.727 1 89.69 131 VAL A N 1
ATOM 1050 C CA . VAL A 1 131 ? -11.406 -10.977 14.68 1 89.69 131 VAL A CA 1
ATOM 1051 C C . VAL A 1 131 ? -10.656 -11.664 15.82 1 89.69 131 VAL A C 1
ATOM 1053 O O . VAL A 1 131 ? -9.477 -11.398 16.047 1 89.69 131 VAL A O 1
ATOM 1056 N N . GLY A 1 132 ? -11.281 -12.656 16.422 1 87 132 GLY A N 1
ATOM 1057 C CA . GLY A 1 132 ? -10.648 -13.406 17.5 1 87 132 GLY A CA 1
ATOM 1058 C C . GLY A 1 132 ? -11.523 -13.562 18.719 1 87 132 GLY A C 1
ATOM 1059 O O . GLY A 1 132 ? -12.656 -13.078 18.734 1 87 132 GLY A O 1
ATOM 1060 N N . PRO A 1 133 ? -11.156 -14.242 19.734 1 90.81 133 PRO A N 1
ATOM 1061 C CA . PRO A 1 133 ? -9.805 -14.805 19.859 1 90.81 133 PRO A CA 1
ATOM 1062 C C . PRO A 1 133 ? -9.57 -15.984 18.906 1 90.81 133 PRO A C 1
ATOM 1064 O O . PRO A 1 133 ? -10.461 -16.812 18.734 1 90.81 133 PRO A O 1
ATOM 1067 N N . LEU A 1 134 ? -8.414 -15.922 18.328 1 90.44 134 LEU A N 1
ATOM 1068 C CA . LEU A 1 134 ? -7.922 -17 17.469 1 90.44 134 LEU A CA 1
ATOM 1069 C C . LEU A 1 134 ? -6.887 -17.844 18.203 1 90.44 134 LEU A C 1
ATOM 1071 O O . LEU A 1 134 ? -6.379 -17.438 19.25 1 90.44 134 LEU A O 1
ATOM 1075 N N . PRO A 1 135 ? -6.734 -19.125 17.719 1 91.44 135 PRO A N 1
ATOM 1076 C CA . PRO A 1 135 ? -5.625 -19.859 18.328 1 91.44 135 PRO A CA 1
ATOM 1077 C C . PRO A 1 135 ? -4.316 -19.078 18.328 1 91.44 135 PRO A C 1
ATOM 1079 O O . PRO A 1 135 ? -4.031 -18.359 17.359 1 91.44 135 PRO A O 1
ATOM 1082 N N . PRO A 1 136 ? -3.684 -19.188 19.453 1 94 136 PRO A N 1
ATOM 1083 C CA . PRO A 1 136 ? -2.445 -18.406 19.547 1 94 136 PRO A CA 1
ATOM 1084 C C . PRO A 1 136 ? -1.479 -18.703 18.406 1 94 136 PRO A C 1
ATOM 1086 O O . PRO A 1 136 ? -1.328 -19.859 18 1 94 136 PRO A O 1
ATOM 1089 N N . SER A 1 137 ? -0.934 -17.703 17.859 1 95.31 137 SER A N 1
ATOM 1090 C CA . SER A 1 137 ? 0.054 -17.766 16.781 1 95.31 137 SER A CA 1
ATOM 1091 C C . SER A 1 137 ? 1.113 -16.672 16.953 1 95.31 137 SER A C 1
ATOM 1093 O O . SER A 1 137 ? 0.841 -15.5 16.734 1 95.31 137 SER A O 1
ATOM 1095 N N . GLU A 1 138 ? 2.334 -17 17.297 1 93.62 138 GLU A N 1
ATOM 1096 C CA . GLU A 1 138 ? 3.445 -16.078 17.516 1 93.62 138 GLU A CA 1
ATOM 1097 C C . GLU A 1 138 ? 3.076 -14.992 18.516 1 93.62 138 GLU A C 1
ATOM 1099 O O . GLU A 1 138 ? 3.365 -13.812 18.297 1 93.62 138 GLU A O 1
ATOM 1104 N N . GLY A 1 139 ? 2.322 -15.367 19.5 1 93.44 139 GLY A N 1
ATOM 1105 C CA . GLY A 1 139 ? 1.945 -14.445 20.562 1 93.44 139 GLY A CA 1
ATOM 1106 C C . GLY A 1 139 ? 0.705 -13.633 20.234 1 93.44 139 GLY A C 1
ATOM 1107 O O . GLY A 1 139 ? 0.217 -12.867 21.078 1 93.44 139 GLY A O 1
ATOM 1108 N N . PHE A 1 140 ? 0.166 -13.766 19.094 1 95.94 140 PHE A N 1
ATOM 1109 C CA . PHE A 1 140 ? -1.019 -13.023 18.656 1 95.94 140 PHE A CA 1
ATOM 1110 C C . PHE A 1 140 ? -2.273 -13.875 18.828 1 95.94 140 PHE A C 1
ATOM 1112 O O . PHE A 1 140 ? -2.252 -15.078 18.594 1 95.94 140 PHE A O 1
ATOM 1119 N N . ARG A 1 141 ? -3.332 -13.211 19.219 1 95.56 141 ARG A N 1
ATOM 1120 C CA . ARG A 1 141 ? -4.582 -13.938 19.422 1 95.56 141 ARG A CA 1
ATOM 1121 C C . ARG A 1 141 ? -5.742 -13.242 18.734 1 95.56 141 ARG A C 1
ATOM 1123 O O . ARG A 1 141 ? -6.867 -13.742 18.734 1 95.56 141 ARG A O 1
ATOM 1130 N N . TYR A 1 142 ? -5.504 -12.062 18.219 1 95.06 142 TYR A N 1
ATOM 1131 C CA . TYR A 1 142 ? -6.527 -11.266 17.547 1 95.06 142 TYR A CA 1
ATOM 1132 C C . TYR A 1 142 ? -6.023 -10.742 16.219 1 95.06 142 TYR A C 1
ATOM 1134 O O . TYR A 1 142 ? -4.828 -10.828 15.922 1 95.06 142 TYR A O 1
ATOM 1142 N N . CYS A 1 143 ? -6.965 -10.344 15.375 1 96 143 CYS A N 1
ATOM 1143 C CA . CYS A 1 143 ? -6.621 -9.773 14.078 1 96 143 CYS A CA 1
ATOM 1144 C C . CYS A 1 143 ? -7.48 -8.547 13.773 1 96 143 CYS A C 1
ATOM 1146 O O . CYS A 1 143 ? -8.711 -8.609 13.875 1 96 143 CYS A O 1
ATOM 1148 N N . LEU A 1 144 ? -6.832 -7.402 13.539 1 95.94 144 LEU A N 1
ATOM 1149 C CA . LEU A 1 144 ? -7.523 -6.219 13.039 1 95.94 144 LEU A CA 1
ATOM 1150 C C . LEU A 1 144 ? -7.645 -6.262 11.523 1 95.94 144 LEU A C 1
ATOM 1152 O O . LEU A 1 144 ? -6.637 -6.328 10.812 1 95.94 144 LEU A O 1
ATOM 1156 N N . THR A 1 145 ? -8.867 -6.289 11.039 1 95.75 145 THR A N 1
ATOM 1157 C CA . THR A 1 145 ? -9.078 -6.254 9.594 1 95.75 145 THR A CA 1
ATOM 1158 C C . THR A 1 145 ? -9.547 -4.875 9.148 1 95.75 145 THR A C 1
ATOM 1160 O O . THR A 1 145 ? -10.336 -4.227 9.844 1 95.75 145 THR A O 1
ATOM 1163 N N . CYS A 1 146 ? -8.992 -4.375 8.062 1 95.12 146 CYS A N 1
ATOM 1164 C CA . CYS A 1 146 ? -9.344 -3.109 7.43 1 95.12 146 CYS A CA 1
ATOM 1165 C C . CYS A 1 146 ? -9.688 -3.316 5.961 1 95.12 146 CYS A C 1
ATOM 1167 O O . CYS A 1 146 ? -8.938 -3.965 5.23 1 95.12 146 CYS A O 1
ATOM 1169 N N . VAL A 1 147 ? -10.828 -2.783 5.559 1 94.12 147 VAL A N 1
ATOM 1170 C CA . VAL A 1 147 ? -11.211 -2.906 4.156 1 94.12 147 VAL A CA 1
ATOM 1171 C C . VAL A 1 147 ? -11.664 -1.549 3.621 1 94.12 147 VAL A C 1
ATOM 1173 O O . VAL A 1 147 ? -12.539 -0.906 4.203 1 94.12 147 VAL A O 1
ATOM 1176 N N . ASP A 1 148 ? -10.992 -1.105 2.617 1 92.12 148 ASP A N 1
ATOM 1177 C CA . ASP A 1 148 ? -11.484 0.074 1.908 1 92.12 148 ASP A CA 1
ATOM 1178 C C . ASP A 1 148 ? -12.789 -0.224 1.175 1 92.12 148 ASP A C 1
ATOM 1180 O O . ASP A 1 148 ? -12.859 -1.159 0.375 1 92.12 148 ASP A O 1
ATOM 1184 N N . ARG A 1 149 ? -13.703 0.542 1.374 1 85.94 149 ARG A N 1
ATOM 1185 C CA . ARG A 1 149 ? -15.031 0.249 0.848 1 85.94 149 ARG A CA 1
ATOM 1186 C C . ARG A 1 149 ? -15.062 0.407 -0.669 1 85.94 149 ARG A C 1
ATOM 1188 O O . ARG A 1 149 ? -15.805 -0.299 -1.354 1 85.94 149 ARG A O 1
ATOM 1195 N N . PHE A 1 150 ? -14.297 1.271 -1.163 1 84.81 150 PHE A N 1
ATOM 1196 C CA . PHE A 1 150 ? -14.328 1.562 -2.592 1 84.81 150 PHE A CA 1
ATOM 1197 C C . PHE A 1 150 ? -13.531 0.52 -3.371 1 84.81 150 PHE A C 1
ATOM 1199 O O . PHE A 1 150 ? -14.062 -0.108 -4.293 1 84.81 150 PHE A O 1
ATOM 1206 N N . SER A 1 151 ? -12.312 0.291 -3.004 1 87.56 151 SER A N 1
ATOM 1207 C CA . SER A 1 151 ? -11.406 -0.567 -3.758 1 87.56 151 SER A CA 1
ATOM 1208 C C . SER A 1 151 ? -11.477 -2.012 -3.271 1 87.56 151 SER A C 1
ATOM 1210 O O . SER A 1 151 ? -10.977 -2.92 -3.936 1 87.56 151 SER A O 1
ATOM 1212 N N . LYS A 1 152 ? -11.992 -2.207 -2.062 1 90.06 152 LYS A N 1
ATOM 1213 C CA . LYS A 1 152 ? -12.047 -3.51 -1.403 1 90.06 152 LYS A CA 1
ATOM 1214 C C . LYS A 1 152 ? -10.656 -3.99 -1.012 1 90.06 152 LYS A C 1
ATOM 1216 O O . LYS A 1 152 ? -10.461 -5.172 -0.724 1 90.06 152 LYS A O 1
ATOM 1221 N N . TRP A 1 153 ? -9.703 -3.055 -0.994 1 94.31 153 TRP A N 1
ATOM 1222 C CA . TRP A 1 153 ? -8.359 -3.377 -0.525 1 94.31 153 TRP A CA 1
ATOM 1223 C C . TRP A 1 153 ? -8.391 -3.879 0.915 1 94.31 153 TRP A C 1
ATOM 1225 O O . TRP A 1 153 ? -8.922 -3.207 1.802 1 94.31 153 TRP A O 1
ATOM 1235 N N . PRO A 1 154 ? -7.766 -5.055 1.089 1 95.81 154 PRO A N 1
ATOM 1236 C CA . PRO A 1 154 ? -7.797 -5.633 2.436 1 95.81 154 PRO A CA 1
ATOM 1237 C C . PRO A 1 154 ? -6.465 -5.484 3.17 1 95.81 154 PRO A C 1
ATOM 1239 O O . PRO A 1 154 ? -5.402 -5.578 2.555 1 95.81 154 PRO A O 1
ATOM 1242 N N . GLU A 1 155 ? -6.539 -5.164 4.43 1 97.25 155 GLU A N 1
ATOM 1243 C CA . GLU A 1 155 ? -5.43 -5.305 5.367 1 97.25 155 GLU A CA 1
ATOM 1244 C C . GLU A 1 155 ? -5.836 -6.141 6.578 1 97.25 155 GLU A C 1
ATOM 1246 O O . GLU A 1 155 ? -6.984 -6.09 7.016 1 97.25 155 GLU A O 1
ATOM 1251 N N . ALA A 1 156 ? -4.973 -6.914 7.055 1 97.12 156 ALA A N 1
ATOM 1252 C CA . ALA A 1 156 ? -5.148 -7.691 8.281 1 97.12 156 ALA A CA 1
ATOM 1253 C C . ALA A 1 156 ? -3.887 -7.656 9.141 1 97.12 156 ALA A C 1
ATOM 1255 O O . ALA A 1 156 ? -2.791 -7.957 8.656 1 97.12 156 ALA A O 1
ATOM 1256 N N . PHE A 1 157 ? -4.094 -7.27 10.367 1 97.38 157 PHE A N 1
ATOM 1257 C CA . PHE A 1 157 ? -2.963 -7.105 11.273 1 97.38 157 PHE A CA 1
ATOM 1258 C C . PHE A 1 157 ? -3.152 -7.941 12.531 1 97.38 157 PHE A C 1
ATOM 1260 O O . PHE A 1 157 ? -4.145 -7.781 13.25 1 97.38 157 PHE A O 1
ATOM 1267 N N . PRO A 1 158 ? -2.201 -8.867 12.82 1 96.94 158 PRO A N 1
ATOM 1268 C CA . PRO A 1 158 ? -2.277 -9.594 14.094 1 96.94 158 PRO A CA 1
ATOM 1269 C C . PRO A 1 158 ? -2.164 -8.672 15.305 1 96.94 158 PRO A C 1
ATOM 1271 O O . PRO A 1 158 ? -1.425 -7.684 15.273 1 96.94 158 PRO A O 1
ATOM 1274 N N . LEU A 1 159 ? -2.9 -8.945 16.328 1 96.88 159 LEU A N 1
ATOM 1275 C CA . LEU A 1 159 ? -2.896 -8.188 17.578 1 96.88 159 LEU A CA 1
ATOM 1276 C C . LEU A 1 159 ? -2.727 -9.109 18.781 1 96.88 159 LEU A C 1
ATOM 1278 O O . LEU A 1 159 ? -3.295 -10.203 18.812 1 96.88 159 LEU A O 1
ATOM 1282 N N . VAL A 1 160 ? -1.958 -8.609 19.719 1 95.56 160 VAL A N 1
ATOM 1283 C CA . VAL A 1 160 ? -1.822 -9.328 20.984 1 95.56 160 VAL A CA 1
ATOM 1284 C C . VAL A 1 160 ? -3.039 -9.055 21.859 1 95.56 160 VAL A C 1
ATOM 1286 O O . VAL A 1 160 ? -3.545 -9.961 22.531 1 95.56 160 VAL A O 1
ATOM 1289 N N . GLU A 1 161 ? -3.535 -7.801 21.797 1 94.44 161 GLU A N 1
ATOM 1290 C CA . GLU A 1 161 ? -4.676 -7.359 22.594 1 94.44 161 GLU A CA 1
ATOM 1291 C C . GLU A 1 161 ? -5.574 -6.414 21.797 1 94.44 161 GLU A C 1
ATOM 1293 O O . GLU A 1 161 ? -5.188 -5.934 20.734 1 94.44 161 GLU A O 1
ATOM 1298 N N . ILE A 1 162 ? -6.738 -6.164 22.328 1 91.81 162 ILE A N 1
ATOM 1299 C CA . ILE A 1 162 ? -7.699 -5.414 21.531 1 91.81 162 ILE A CA 1
ATOM 1300 C C . ILE A 1 162 ? -8.086 -4.129 22.266 1 91.81 162 ILE A C 1
ATOM 1302 O O . ILE A 1 162 ? -9.242 -3.693 22.188 1 91.81 162 ILE A O 1
ATOM 1306 N N . SER A 1 163 ? -7.188 -3.586 23.078 1 92.44 163 SER A N 1
ATOM 1307 C CA . SER A 1 163 ? -7.457 -2.264 23.641 1 92.44 163 SER A CA 1
ATOM 1308 C C . SER A 1 163 ? -7.586 -1.216 22.531 1 92.44 163 SER A C 1
ATOM 1310 O O . SER A 1 163 ? -7.004 -1.362 21.453 1 92.44 163 SER A O 1
ATOM 1312 N N . ALA A 1 164 ? -8.344 -0.183 22.797 1 90.19 164 ALA A N 1
ATOM 1313 C CA . ALA A 1 164 ? -8.531 0.898 21.828 1 90.19 164 ALA A CA 1
ATOM 1314 C C . ALA A 1 164 ? -7.188 1.474 21.375 1 90.19 164 ALA A C 1
ATOM 1316 O O . ALA A 1 164 ? -7.004 1.797 20.203 1 90.19 164 ALA A O 1
ATOM 1317 N N . GLU A 1 165 ? -6.324 1.607 22.297 1 91.88 165 GLU A N 1
ATOM 1318 C CA . GLU A 1 165 ? -5.008 2.164 22 1 91.88 165 GLU A CA 1
ATOM 1319 C C . GLU A 1 165 ? -4.223 1.25 21.062 1 91.88 165 GLU A C 1
ATOM 1321 O O . GLU A 1 165 ? -3.604 1.718 20.109 1 91.88 165 GLU A O 1
ATOM 1326 N N . ALA A 1 166 ? -4.246 -0.046 21.359 1 93.88 166 ALA A N 1
ATOM 1327 C CA . ALA A 1 166 ? -3.543 -1.01 20.516 1 93.88 166 ALA A CA 1
ATOM 1328 C C . ALA A 1 166 ? -4.121 -1.027 19.109 1 93.88 166 ALA A C 1
ATOM 1330 O O . ALA A 1 166 ? -3.373 -1.045 18.125 1 93.88 166 ALA A O 1
ATOM 1331 N N . VAL A 1 167 ? -5.395 -0.986 19.016 1 94.25 167 VAL A N 1
ATOM 1332 C CA . VAL A 1 167 ? -6.078 -0.991 17.734 1 94.25 167 VAL A CA 1
ATOM 1333 C C . VAL A 1 167 ? -5.77 0.298 16.969 1 94.25 167 VAL A C 1
ATOM 1335 O O . VAL A 1 167 ? -5.453 0.266 15.781 1 94.25 167 VAL A O 1
ATOM 1338 N N . ALA A 1 168 ? -5.844 1.412 17.672 1 93.19 168 ALA A N 1
ATOM 1339 C CA . ALA A 1 168 ? -5.559 2.705 17.047 1 93.19 168 ALA A CA 1
ATOM 1340 C C . ALA A 1 168 ? -4.129 2.756 16.516 1 93.19 168 ALA A C 1
ATOM 1342 O O . ALA A 1 168 ? -3.893 3.211 15.391 1 93.19 168 ALA A O 1
ATOM 1343 N N . ASN A 1 169 ? -3.225 2.283 17.312 1 93.56 169 ASN A N 1
ATOM 1344 C CA . ASN A 1 169 ? -1.824 2.277 16.906 1 93.56 169 ASN A CA 1
ATOM 1345 C C . ASN A 1 169 ? -1.601 1.396 15.688 1 93.56 169 ASN A C 1
ATOM 1347 O O . ASN A 1 169 ? -0.89 1.784 14.758 1 93.56 169 ASN A O 1
ATOM 1351 N N . THR A 1 170 ? -2.184 0.244 15.742 1 95.88 170 THR A N 1
ATOM 1352 C CA . THR A 1 170 ? -2.059 -0.685 14.617 1 95.88 170 THR A CA 1
ATOM 1353 C C . THR A 1 170 ? -2.686 -0.099 13.359 1 95.88 170 THR A C 1
ATOM 1355 O O . THR A 1 170 ? -2.105 -0.188 12.273 1 95.88 170 THR A O 1
ATOM 1358 N N . PHE A 1 171 ? -3.834 0.498 13.539 1 95.44 171 PHE A N 1
ATOM 1359 C CA . PHE A 1 171 ? -4.512 1.13 12.414 1 95.44 171 PHE A CA 1
ATOM 1360 C C . PHE A 1 171 ? -3.693 2.295 11.875 1 95.44 171 PHE A C 1
ATOM 1362 O O . PHE A 1 171 ? -3.582 2.471 10.656 1 95.44 171 PHE A O 1
ATOM 1369 N N . TYR A 1 172 ? -3.156 3.062 12.711 1 93.62 172 TYR A N 1
ATOM 1370 C CA . TYR A 1 172 ? -2.322 4.188 12.305 1 93.62 172 TYR A CA 1
ATOM 1371 C C . TYR A 1 172 ? -1.09 3.709 11.547 1 93.62 172 TYR A C 1
ATOM 1373 O O . TYR A 1 172 ? -0.825 4.164 10.438 1 93.62 172 TYR A O 1
ATOM 1381 N N . THR A 1 173 ? -0.381 2.756 12.07 1 94.56 173 THR A N 1
ATOM 1382 C CA . THR A 1 173 ? 0.879 2.266 11.523 1 94.56 173 THR A CA 1
ATOM 1383 C C . THR A 1 173 ? 0.643 1.486 10.227 1 94.56 173 THR A C 1
ATOM 1385 O O . THR A 1 173 ? 1.392 1.638 9.266 1 94.56 173 THR A O 1
ATOM 1388 N N . GLY A 1 174 ? -0.386 0.75 10.227 1 95.38 174 GLY A N 1
ATOM 1389 C CA . GLY A 1 174 ? -0.614 -0.165 9.117 1 95.38 174 GLY A CA 1
ATOM 1390 C C . GLY A 1 174 ? -1.403 0.458 7.98 1 95.38 174 GLY A C 1
ATOM 1391 O O . GLY A 1 174 ? -1.202 0.11 6.816 1 95.38 174 GLY A O 1
ATOM 1392 N N . TRP A 1 175 ? -2.314 1.344 8.336 1 96.25 175 TRP A N 1
ATOM 1393 C CA . TRP A 1 175 ? -3.201 1.877 7.305 1 96.25 175 TRP A CA 1
ATOM 1394 C C . TRP A 1 175 ? -2.926 3.357 7.062 1 96.25 175 TRP A C 1
ATOM 1396 O O . TRP A 1 175 ? -2.482 3.744 5.98 1 96.25 175 TRP A O 1
ATOM 1406 N N . ILE A 1 176 ? -3.082 4.164 8.094 1 93.88 176 ILE A N 1
ATOM 1407 C CA . ILE A 1 176 ? -3.076 5.613 7.93 1 93.88 176 ILE A CA 1
ATOM 1408 C C . ILE A 1 176 ? -1.722 6.066 7.391 1 93.88 176 ILE A C 1
ATOM 1410 O O . ILE A 1 176 ? -1.653 6.945 6.523 1 93.88 176 ILE A O 1
ATOM 1414 N N . SER A 1 177 ? -0.656 5.477 7.832 1 95.31 177 SER A N 1
ATOM 1415 C CA . SER A 1 177 ? 0.684 5.875 7.41 1 95.31 177 SER A CA 1
ATOM 1416 C C . SER A 1 177 ? 0.92 5.559 5.938 1 95.31 177 SER A C 1
ATOM 1418 O O . SER A 1 177 ? 1.845 6.094 5.324 1 95.31 177 SER A O 1
ATOM 1420 N N . ARG A 1 178 ? 0.081 4.723 5.363 1 95.81 178 ARG A N 1
ATOM 1421 C CA . ARG A 1 178 ? 0.296 4.273 3.992 1 95.81 178 ARG A CA 1
ATOM 1422 C C . ARG A 1 178 ? -0.727 4.895 3.047 1 95.81 178 ARG A C 1
ATOM 1424 O O . ARG A 1 178 ? -0.396 5.25 1.914 1 95.81 178 ARG A O 1
ATOM 1431 N N . PHE A 1 179 ? -1.944 5.008 3.584 1 94.69 179 PHE A N 1
ATOM 1432 C CA . PHE A 1 179 ? -3.031 5.387 2.688 1 94.69 179 PHE A CA 1
ATOM 1433 C C . PHE A 1 179 ? -3.627 6.73 3.096 1 94.69 179 PHE A C 1
ATOM 1435 O O . PHE A 1 179 ? -4.438 7.301 2.365 1 94.69 179 PHE A O 1
ATOM 1442 N N . GLY A 1 180 ? -3.221 7.246 4.254 1 91.5 180 GLY A N 1
ATOM 1443 C CA . GLY A 1 180 ? -3.84 8.445 4.797 1 91.5 180 GLY A CA 1
ATOM 1444 C C . GLY A 1 180 ? -5.051 8.148 5.664 1 91.5 180 GLY A C 1
ATOM 1445 O O . GLY A 1 180 ? -5.609 7.055 5.609 1 91.5 180 GLY A O 1
ATOM 1446 N N . PRO A 1 181 ? -5.383 9.102 6.488 1 89.75 181 PRO A N 1
ATOM 1447 C CA . PRO A 1 181 ? -6.59 8.914 7.297 1 89.75 181 PRO A CA 1
ATOM 1448 C C . PRO A 1 181 ? -7.863 8.875 6.457 1 89.75 181 PRO A C 1
ATOM 1450 O O . PRO A 1 181 ? -8.023 9.68 5.535 1 89.75 181 PRO A O 1
ATOM 1453 N N . PRO A 1 182 ? -8.75 7.945 6.777 1 88.38 182 PRO A N 1
ATOM 1454 C CA . PRO A 1 182 ? -10.047 7.961 6.102 1 88.38 182 PRO A CA 1
ATOM 1455 C C . PRO A 1 182 ? -10.945 9.102 6.582 1 88.38 182 PRO A C 1
ATOM 1457 O O . PRO A 1 182 ? -10.719 9.656 7.656 1 88.38 182 PRO A O 1
ATOM 1460 N N . LEU A 1 183 ? -11.922 9.422 5.832 1 81.12 183 LEU A N 1
ATOM 1461 C CA . LEU A 1 183 ? -12.93 10.398 6.23 1 81.12 183 LEU A CA 1
ATOM 1462 C C . LEU A 1 183 ? -14.023 9.75 7.07 1 81.12 183 LEU A C 1
ATOM 1464 O O . LEU A 1 183 ? -14.609 10.391 7.945 1 81.12 183 LEU A O 1
ATOM 1468 N N . ARG A 1 184 ? -14.234 8.477 6.746 1 82.81 184 ARG A N 1
ATOM 1469 C CA . ARG A 1 184 ? -15.234 7.699 7.461 1 82.81 184 ARG A CA 1
ATOM 1470 C C . ARG A 1 184 ? -14.68 6.344 7.891 1 82.81 184 ARG A C 1
ATOM 1472 O O . ARG A 1 184 ? -14.039 5.656 7.098 1 82.81 184 ARG A O 1
ATOM 1479 N N . LEU A 1 185 ? -14.906 6.082 9.125 1 86.5 185 LEU A N 1
ATOM 1480 C CA . LEU A 1 185 ? -14.484 4.809 9.695 1 86.5 185 LEU A CA 1
ATOM 1481 C C . LEU A 1 185 ? -15.68 4.055 10.266 1 86.5 185 LEU A C 1
ATOM 1483 O O . LEU A 1 185 ? -16.406 4.586 11.109 1 86.5 185 LEU A O 1
ATOM 1487 N N . THR A 1 186 ? -15.93 2.887 9.75 1 84.5 186 THR A N 1
ATOM 1488 C CA . THR A 1 186 ? -17 2.039 10.266 1 84.5 186 THR A CA 1
ATOM 1489 C C . THR A 1 186 ? -16.438 0.877 11.078 1 84.5 186 THR A C 1
ATOM 1491 O O . THR A 1 186 ? -15.461 0.245 10.664 1 84.5 186 THR A O 1
ATOM 1494 N N . THR A 1 187 ? -16.969 0.734 12.273 1 83.56 187 THR A N 1
ATOM 1495 C CA . THR A 1 187 ? -16.609 -0.397 13.117 1 83.56 187 THR A CA 1
ATOM 1496 C C . THR A 1 187 ? -17.859 -1.153 13.57 1 83.56 187 THR A C 1
ATOM 1498 O O . THR A 1 187 ? -18.938 -0.584 13.625 1 83.56 187 THR A O 1
ATOM 1501 N N . ASP A 1 188 ? -17.828 -2.439 13.695 1 73.81 188 ASP A N 1
ATOM 1502 C CA . ASP A 1 188 ? -18.938 -3.211 14.25 1 73.81 188 ASP A CA 1
ATOM 1503 C C . ASP A 1 188 ? -18.797 -3.375 15.758 1 73.81 188 ASP A C 1
ATOM 1505 O O . ASP A 1 188 ? -19.484 -4.191 16.359 1 73.81 188 ASP A O 1
ATOM 1509 N N . GLN A 1 189 ? -17.953 -2.619 16.234 1 76.12 189 GLN A N 1
ATOM 1510 C CA . GLN A 1 189 ? -17.766 -2.723 17.672 1 76.12 189 GLN A CA 1
ATOM 1511 C C . GLN A 1 189 ? -18.703 -1.773 18.422 1 76.12 189 GLN A C 1
ATOM 1513 O O . GLN A 1 189 ? -19.344 -0.928 17.797 1 76.12 189 GLN A O 1
ATOM 1518 N N . GLY A 1 190 ? -18.938 -1.874 19.625 1 74.75 190 GLY A N 1
ATOM 1519 C CA . GLY A 1 190 ? -19.859 -1.07 20.422 1 74.75 190 GLY A CA 1
ATOM 1520 C C . GLY A 1 190 ? -19.438 0.386 20.516 1 74.75 190 GLY A C 1
ATOM 1521 O O . GLY A 1 190 ? -18.297 0.734 20.203 1 74.75 190 GLY A O 1
ATOM 1522 N N . THR A 1 191 ? -20.344 1.19 20.828 1 75 191 THR A N 1
ATOM 1523 C CA . THR A 1 191 ? -20.203 2.641 20.875 1 75 191 THR A CA 1
ATOM 1524 C C . THR A 1 191 ? -19.062 3.037 21.797 1 75 191 THR A C 1
ATOM 1526 O O . THR A 1 191 ? -18.312 3.98 21.5 1 75 191 THR A O 1
ATOM 1529 N N . GLN A 1 192 ? -18.922 2.328 22.844 1 73.06 192 GLN A N 1
ATOM 1530 C CA . GLN A 1 192 ? -17.859 2.654 23.781 1 73.06 192 GLN A CA 1
ATOM 1531 C C . GLN A 1 192 ? -16.484 2.436 23.156 1 73.06 192 GLN A C 1
ATOM 1533 O O . GLN A 1 192 ? -15.586 3.277 23.312 1 73.06 192 GLN A O 1
ATOM 1538 N N . PHE A 1 193 ? -16.328 1.407 22.484 1 79.94 193 PHE A N 1
ATOM 1539 C CA . PHE A 1 193 ? -15.055 1.113 21.828 1 79.94 193 PHE A CA 1
ATOM 1540 C C . PHE A 1 193 ? -14.766 2.141 20.734 1 79.94 193 PHE A C 1
ATOM 1542 O O . PHE A 1 193 ? -13.633 2.609 20.609 1 79.94 193 PHE A O 1
ATOM 1549 N N . GLU A 1 194 ? -15.75 2.496 20.094 1 81.25 194 GLU A N 1
ATOM 1550 C CA . GLU A 1 194 ? -15.594 3.477 19.016 1 81.25 194 GLU A CA 1
ATOM 1551 C C . GLU A 1 194 ? -15.102 4.816 19.562 1 81.25 194 GLU A C 1
ATOM 1553 O O . GLU A 1 194 ? -14.211 5.438 19 1 81.25 194 GLU A O 1
ATOM 1558 N N . ALA A 1 195 ? -15.719 5.152 20.609 1 80.94 195 ALA A N 1
ATOM 1559 C CA . ALA A 1 195 ? -15.32 6.418 21.219 1 80.94 195 ALA A CA 1
ATOM 1560 C C . ALA A 1 195 ? -13.859 6.375 21.656 1 80.94 195 ALA A C 1
ATOM 1562 O O . ALA A 1 195 ? -13.094 7.301 21.375 1 80.94 195 ALA A O 1
ATOM 1563 N N . SER A 1 196 ? -13.492 5.301 22.297 1 84.56 196 SER A N 1
ATOM 1564 C CA . SER A 1 196 ? -12.125 5.137 22.766 1 84.56 196 SER A CA 1
ATOM 1565 C C . SER A 1 196 ? -11.141 5.07 21.594 1 84.56 196 SER A C 1
ATOM 1567 O O . SER A 1 196 ? -10.031 5.605 21.672 1 84.56 196 SER A O 1
ATOM 1569 N N . LEU A 1 197 ? -11.508 4.441 20.578 1 85.19 197 LEU A N 1
ATOM 1570 C CA . LEU A 1 197 ? -10.688 4.32 19.375 1 85.19 197 LEU A CA 1
ATOM 1571 C C . LEU A 1 197 ? -10.43 5.691 18.75 1 85.19 197 LEU A C 1
ATOM 1573 O O . LEU A 1 197 ? -9.289 6.031 18.438 1 85.19 197 LEU A O 1
ATOM 1577 N N . PHE A 1 198 ? -11.438 6.434 18.656 1 81.75 198 PHE A N 1
ATOM 1578 C CA . PHE A 1 198 ? -11.32 7.754 18.062 1 81.75 198 PHE A CA 1
ATOM 1579 C C . PHE A 1 198 ? -10.477 8.68 18.922 1 81.75 198 PHE A C 1
ATOM 1581 O O . PHE A 1 198 ? -9.688 9.469 18.422 1 81.75 198 PHE A O 1
ATOM 1588 N N . ASP A 1 199 ? -10.711 8.531 20.141 1 83.75 199 ASP A N 1
ATOM 1589 C CA . ASP A 1 199 ? -9.883 9.305 21.062 1 83.75 199 ASP A CA 1
ATOM 1590 C C . ASP A 1 199 ? -8.406 8.945 20.906 1 83.75 199 ASP A C 1
ATOM 1592 O O . ASP A 1 199 ? -7.551 9.828 20.875 1 83.75 199 ASP A O 1
ATOM 1596 N N . ALA A 1 200 ? -8.164 7.715 20.781 1 85.62 200 ALA A N 1
ATOM 1597 C CA . ALA A 1 200 ? -6.793 7.238 20.625 1 85.62 200 ALA A CA 1
ATOM 1598 C C . ALA A 1 200 ? -6.211 7.699 19.281 1 85.62 200 ALA A C 1
ATOM 1600 O O . ALA A 1 200 ? -5.059 8.133 19.219 1 85.62 200 ALA A O 1
ATOM 1601 N N . LEU A 1 201 ? -6.965 7.648 18.266 1 84.69 201 LEU A N 1
ATOM 1602 C CA . LEU A 1 201 ? -6.508 8.062 16.938 1 84.69 201 LEU A CA 1
ATOM 1603 C C . LEU A 1 201 ? -6.227 9.562 16.906 1 84.69 201 LEU A C 1
ATOM 1605 O O . LEU A 1 201 ? -5.273 10 16.266 1 84.69 201 LEU A O 1
ATOM 1609 N N . SER A 1 202 ? -7.113 10.281 17.547 1 78.31 202 SER A N 1
ATOM 1610 C CA . SER A 1 202 ? -6.922 11.727 17.594 1 78.31 202 SER A CA 1
ATOM 1611 C C . SER A 1 202 ? -5.598 12.086 18.266 1 78.31 202 SER A C 1
ATOM 1613 O O . SER A 1 202 ? -4.934 13.039 17.859 1 78.31 202 SER A O 1
ATOM 1615 N N . LYS A 1 203 ? -5.211 11.344 19.188 1 75.5 203 LYS A N 1
ATOM 1616 C CA . LYS A 1 203 ? -3.936 11.555 19.859 1 75.5 203 LYS A CA 1
ATOM 1617 C C . LYS A 1 203 ? -2.764 11.297 18.922 1 75.5 203 LYS A C 1
ATOM 1619 O O . LYS A 1 203 ? -1.77 12.031 18.938 1 75.5 203 LYS A O 1
ATOM 1624 N N . PHE A 1 204 ? -2.973 10.328 18.094 1 71.94 204 PHE A N 1
ATOM 1625 C CA . PHE A 1 204 ? -1.918 9.977 17.156 1 71.94 204 PHE A CA 1
ATOM 1626 C C . PHE A 1 204 ? -1.816 11.023 16.047 1 71.94 204 PHE A C 1
ATOM 1628 O O . PHE A 1 204 ? -0.722 11.312 15.562 1 71.94 204 PHE A O 1
ATOM 1635 N N . LEU A 1 205 ? -2.932 11.594 15.727 1 67.69 205 LEU A N 1
ATOM 1636 C CA . LEU A 1 205 ? -2.98 12.508 14.594 1 67.69 205 LEU A CA 1
ATOM 1637 C C . LEU A 1 205 ? -2.73 13.945 15.047 1 67.69 205 LEU A C 1
ATOM 1639 O O . LEU A 1 205 ? -2.49 14.828 14.227 1 67.69 205 LEU A O 1
ATOM 1643 N N . GLY A 1 206 ? -2.473 14.141 16.375 1 59.25 206 GLY A N 1
ATOM 1644 C CA . GLY A 1 206 ? -2.213 15.453 16.938 1 59.25 206 GLY A CA 1
ATOM 1645 C C . GLY A 1 206 ? -3.396 16.391 16.812 1 59.25 206 GLY A C 1
ATOM 1646 O O . GLY A 1 206 ? -3.23 17.625 16.844 1 59.25 206 GLY A O 1
ATOM 1647 N N . THR A 1 207 ? -4.465 15.945 16.234 1 55.62 207 THR A N 1
ATOM 1648 C CA . THR A 1 207 ? -5.602 16.844 16.062 1 55.62 207 THR A CA 1
ATOM 1649 C C . THR A 1 207 ? -6.746 16.453 16.984 1 55.62 207 THR A C 1
ATOM 1651 O O . THR A 1 207 ? -7.004 15.266 17.203 1 55.62 207 THR A O 1
ATOM 1654 N N . GLU A 1 208 ? -7.082 17.266 17.906 1 50.03 208 GLU A N 1
ATOM 1655 C CA . GLU A 1 208 ? -8.242 17.047 18.766 1 50.03 208 GLU A CA 1
ATOM 1656 C C . GLU A 1 208 ? -9.5 16.797 17.953 1 50.03 208 GLU A C 1
ATOM 1658 O O . GLU A 1 208 ? -10.508 16.312 18.484 1 50.03 208 GLU A O 1
ATOM 1663 N N . LYS A 1 209 ? -9.445 17.078 16.688 1 51.72 209 LYS A N 1
ATOM 1664 C CA . LYS A 1 209 ? -10.703 17.078 15.938 1 51.72 209 LYS A CA 1
ATOM 1665 C C . LYS A 1 209 ? -10.945 15.742 15.266 1 51.72 209 LYS A C 1
ATOM 1667 O O . LYS A 1 209 ? -10.016 15.125 14.734 1 51.72 209 LYS A O 1
ATOM 1672 N N . ARG A 1 210 ? -12.109 15.18 15.586 1 52.31 210 ARG A N 1
ATOM 1673 C CA . ARG A 1 210 ? -12.648 13.922 15.062 1 52.31 210 ARG A CA 1
ATOM 1674 C C . ARG A 1 210 ? -12.758 13.961 13.539 1 52.31 210 ARG A C 1
ATOM 1676 O O . ARG A 1 210 ? -13.57 14.711 12.992 1 52.31 210 ARG A O 1
ATOM 1683 N N . HIS A 1 211 ? -11.734 13.625 12.82 1 53.88 211 HIS A N 1
ATOM 1684 C CA . HIS A 1 211 ? -11.758 13.672 11.367 1 53.88 211 HIS A CA 1
ATOM 1685 C C . HIS A 1 211 ? -12.508 12.484 10.789 1 53.88 211 HIS A C 1
ATOM 1687 O O . HIS A 1 211 ? -12.828 12.461 9.594 1 53.88 211 HIS A O 1
ATOM 1693 N N . THR A 1 212 ? -12.75 11.508 11.594 1 56.69 212 THR A N 1
ATOM 1694 C CA . THR A 1 212 ? -13.438 10.312 11.109 1 56.69 212 THR A CA 1
ATOM 1695 C C . THR A 1 212 ? -14.781 10.141 11.805 1 56.69 212 THR A C 1
ATOM 1697 O O . THR A 1 212 ? -14.875 10.273 13.023 1 56.69 212 THR A O 1
ATOM 1700 N N . THR A 1 213 ? -15.836 10.203 11.008 1 59.09 213 THR A N 1
ATOM 1701 C CA . THR A 1 213 ? -17.172 10 11.555 1 59.09 213 THR A CA 1
ATOM 1702 C C . THR A 1 213 ? -17.531 8.516 11.57 1 59.09 213 THR A C 1
ATOM 1704 O O . THR A 1 213 ? -17.344 7.82 10.57 1 59.09 213 THR A O 1
ATOM 1707 N N . PRO A 1 214 ? -17.969 8.109 12.82 1 57.5 214 PRO A N 1
ATOM 1708 C CA . PRO A 1 214 ? -18.516 6.75 12.812 1 57.5 214 PRO A CA 1
ATOM 1709 C C . PRO A 1 214 ? -19.719 6.602 11.875 1 57.5 214 PRO A C 1
ATOM 1711 O O . PRO A 1 214 ? -20.531 7.523 11.758 1 57.5 214 PRO A O 1
ATOM 1714 N N . TYR A 1 215 ? -19.672 5.809 10.953 1 55.28 215 TYR A N 1
ATOM 1715 C CA . TYR A 1 215 ? -20.781 5.504 10.055 1 55.28 215 TYR A CA 1
ATOM 1716 C C . TYR A 1 215 ? -21.312 4.098 10.305 1 55.28 215 TYR A C 1
ATOM 1718 O O . TYR A 1 215 ? -20.531 3.139 10.352 1 55.28 215 TYR A O 1
ATOM 1726 N N . HIS A 1 216 ? -22.547 3.922 10.797 1 50.53 216 HIS A N 1
ATOM 1727 C CA . HIS A 1 216 ? -23.125 2.615 11.086 1 50.53 216 HIS A CA 1
ATOM 1728 C C . HIS A 1 216 ? -23.984 2.125 9.93 1 50.53 216 HIS A C 1
ATOM 1730 O O . HIS A 1 216 ? -25.188 2.391 9.891 1 50.53 216 HIS A O 1
ATOM 1736 N N . PRO A 1 217 ? -23.469 1.809 8.805 1 52.03 217 PRO A N 1
ATOM 1737 C CA . PRO A 1 217 ? -24.438 1.249 7.859 1 52.03 217 PRO A CA 1
ATOM 1738 C C . PRO A 1 217 ? -24.859 -0.175 8.219 1 52.03 217 PRO A C 1
ATOM 1740 O O . PRO A 1 217 ? -24.109 -0.897 8.875 1 52.03 217 PRO A O 1
ATOM 1743 N N . ALA A 1 218 ? -26.078 -0.489 7.949 1 44.31 218 ALA A N 1
ATOM 1744 C CA . ALA A 1 218 ? -26.625 -1.842 8.055 1 44.31 218 ALA A CA 1
ATOM 1745 C C . ALA A 1 218 ? -25.703 -2.855 7.383 1 44.31 218 ALA A C 1
ATOM 1747 O O . ALA A 1 218 ? -25.625 -4.012 7.805 1 44.31 218 ALA A O 1
ATOM 1748 N N . ALA A 1 219 ? -25.406 -2.717 6.016 1 49.25 219 ALA A N 1
ATOM 1749 C CA . ALA A 1 219 ? -25.062 -3.9 5.227 1 49.25 219 ALA A CA 1
ATOM 1750 C C . ALA A 1 219 ? -23.578 -4.223 5.34 1 49.25 219 ALA A C 1
ATOM 1752 O O . ALA A 1 219 ? -22.75 -3.584 4.691 1 49.25 219 ALA A O 1
ATOM 1753 N N . ASN A 1 220 ? -23.016 -4.836 6.398 1 62.47 220 ASN A N 1
ATOM 1754 C CA . ASN A 1 220 ? -21.875 -5.582 6.895 1 62.47 220 ASN A CA 1
ATOM 1755 C C . ASN A 1 220 ? -21.562 -6.789 6.012 1 62.47 220 ASN A C 1
ATOM 1757 O O . ASN A 1 220 ? -20.719 -7.613 6.355 1 62.47 220 ASN A O 1
ATOM 1761 N N . GLY A 1 221 ? -22.125 -6.695 4.789 1 72.62 221 GLY A N 1
ATOM 1762 C CA . GLY A 1 221 ? -22 -7.887 3.965 1 72.62 221 GLY A CA 1
ATOM 1763 C C . GLY A 1 221 ? -20.609 -8.039 3.354 1 72.62 221 GLY A C 1
ATOM 1764 O O . GLY A 1 221 ? -20.078 -9.148 3.273 1 72.62 221 GLY A O 1
ATOM 1765 N N . GLN A 1 222 ? -20 -6.902 2.988 1 78.31 222 GLN A N 1
ATOM 1766 C CA . GLN A 1 222 ? -18.672 -6.953 2.379 1 78.31 222 GLN A CA 1
ATOM 1767 C C . GLN A 1 222 ? -17.641 -7.469 3.369 1 78.31 222 GLN A C 1
ATOM 1769 O O . GLN A 1 222 ? -16.828 -8.328 3.031 1 78.31 222 GLN A O 1
ATOM 1774 N N . VAL A 1 223 ? -17.688 -6.988 4.531 1 80.94 223 VAL A N 1
ATOM 1775 C CA . VAL A 1 223 ? -16.719 -7.363 5.551 1 80.94 223 VAL A CA 1
ATOM 1776 C C . VAL A 1 223 ? -16.953 -8.812 5.969 1 80.94 223 VAL A C 1
ATOM 1778 O O . VAL A 1 223 ? -15.992 -9.562 6.184 1 80.94 223 VAL A O 1
ATOM 1781 N N . GLU A 1 224 ? -18.234 -9.156 6.051 1 82 224 GLU A N 1
ATOM 1782 C CA . GLU A 1 224 ? -18.562 -10.531 6.395 1 82 224 GLU A CA 1
ATOM 1783 C C . GLU A 1 224 ? -18.031 -11.508 5.352 1 82 224 GLU A C 1
ATOM 1785 O O . GLU A 1 224 ? -17.469 -12.547 5.695 1 82 224 GLU A O 1
ATOM 1790 N N . ARG A 1 225 ? -18.219 -11.227 4.125 1 83.19 225 ARG A N 1
ATOM 1791 C CA . ARG A 1 225 ? -17.703 -12.062 3.047 1 83.19 225 ARG A CA 1
ATOM 1792 C C . ARG A 1 225 ? -16.188 -12.148 3.105 1 83.19 225 ARG A C 1
ATOM 1794 O O . ARG A 1 225 ? -15.609 -13.234 2.939 1 83.19 225 ARG A O 1
ATOM 1801 N N . PHE A 1 226 ? -15.578 -11.039 3.387 1 88.31 226 PHE A N 1
ATOM 1802 C CA . PHE A 1 226 ? -14.125 -11.008 3.512 1 88.31 226 PHE A CA 1
ATOM 1803 C C . PHE A 1 226 ? -13.656 -11.922 4.637 1 88.31 226 PHE A C 1
ATOM 1805 O O . PHE A 1 226 ? -12.727 -12.711 4.457 1 88.31 226 PHE A O 1
ATOM 1812 N N . HIS A 1 227 ? -14.312 -11.859 5.711 1 88.06 227 HIS A N 1
ATOM 1813 C CA . HIS A 1 227 ? -13.906 -12.672 6.852 1 88.06 227 HIS A CA 1
ATOM 1814 C C . HIS A 1 227 ? -14.102 -14.156 6.562 1 88.06 227 HIS A C 1
ATOM 1816 O O . HIS A 1 227 ? -13.281 -14.984 6.961 1 88.06 227 HIS A O 1
ATOM 1822 N N . ARG A 1 228 ? -15.164 -14.445 5.902 1 87.25 228 ARG A N 1
ATOM 1823 C CA . ARG A 1 228 ? -15.406 -15.828 5.52 1 87.25 228 ARG A CA 1
ATOM 1824 C C . ARG A 1 228 ? -14.289 -16.344 4.609 1 87.25 228 ARG A C 1
ATOM 1826 O O . ARG A 1 228 ? -13.766 -17.438 4.82 1 87.25 228 ARG A O 1
ATOM 1833 N N . GLN A 1 229 ? -13.977 -15.57 3.643 1 90.5 229 GLN A N 1
ATOM 1834 C CA . GLN A 1 229 ? -12.906 -15.945 2.717 1 90.5 229 GLN A CA 1
ATOM 1835 C C . GLN A 1 229 ? -11.57 -16.078 3.441 1 90.5 229 GLN A C 1
ATOM 1837 O O . GLN A 1 229 ? -10.805 -17 3.182 1 90.5 229 GLN A O 1
ATOM 1842 N N . LEU A 1 230 ? -11.32 -15.125 4.328 1 92.75 230 LEU A N 1
ATOM 1843 C CA . LEU A 1 230 ? -10.078 -15.125 5.086 1 92.75 230 LEU A CA 1
ATOM 1844 C C . LEU A 1 230 ? -9.969 -16.375 5.945 1 92.75 230 LEU A C 1
ATOM 1846 O O . LEU A 1 230 ? -8.938 -17.062 5.941 1 92.75 230 LEU A O 1
ATOM 1850 N N . LYS A 1 231 ? -11.023 -16.672 6.617 1 90.38 231 LYS A N 1
ATOM 1851 C CA . LYS A 1 231 ? -11.047 -17.859 7.457 1 90.38 231 LYS A CA 1
ATOM 1852 C C . LYS A 1 231 ? -10.844 -19.125 6.629 1 90.38 231 LYS A C 1
ATOM 1854 O O . LYS A 1 231 ? -10.047 -19.984 7 1 90.38 231 LYS A O 1
ATOM 1859 N N . ALA A 1 232 ? -11.547 -19.219 5.539 1 91.19 232 ALA A N 1
ATOM 1860 C CA . ALA A 1 232 ? -11.43 -20.375 4.664 1 91.19 232 ALA A CA 1
ATOM 1861 C C . ALA A 1 232 ? -10.008 -20.531 4.141 1 91.19 232 ALA A C 1
ATOM 1863 O O . ALA A 1 232 ? -9.469 -21.641 4.098 1 91.19 232 ALA A O 1
ATOM 1864 N N . ALA A 1 233 ? -9.43 -19.438 3.773 1 93.81 233 ALA A N 1
ATOM 1865 C CA . ALA A 1 233 ? -8.062 -19.469 3.248 1 93.81 233 ALA A CA 1
ATOM 1866 C C . ALA A 1 233 ? -7.074 -19.922 4.32 1 93.81 233 ALA A C 1
ATOM 1868 O O . ALA A 1 233 ? -6.176 -20.719 4.047 1 93.81 233 ALA A O 1
ATOM 1869 N N . ILE A 1 234 ? -7.25 -19.391 5.523 1 92.56 234 ILE A N 1
ATOM 1870 C CA . ILE A 1 234 ? -6.375 -19.766 6.629 1 92.56 234 ILE A CA 1
ATOM 1871 C C . ILE A 1 234 ? -6.496 -21.266 6.891 1 92.56 234 ILE A C 1
ATOM 1873 O O . ILE A 1 234 ? -5.488 -21.969 7.035 1 92.56 234 ILE A O 1
ATOM 1877 N N . MET A 1 235 ? -7.688 -21.734 6.906 1 90.88 235 MET A N 1
ATOM 1878 C CA . MET A 1 235 ? -7.934 -23.141 7.148 1 90.88 235 MET A CA 1
ATOM 1879 C C . MET A 1 235 ? -7.355 -24 6.027 1 90.88 235 MET A C 1
ATOM 1881 O O . MET A 1 235 ? -6.766 -25.047 6.281 1 90.88 235 MET A O 1
ATOM 1885 N N . ALA A 1 236 ? -7.535 -23.547 4.832 1 92.44 236 ALA A N 1
ATOM 1886 C CA . ALA A 1 236 ? -7.047 -24.297 3.678 1 92.44 236 ALA A CA 1
ATOM 1887 C C . ALA A 1 236 ? -5.523 -24.391 3.695 1 92.44 236 ALA A C 1
ATOM 1889 O O . ALA A 1 236 ? -4.957 -25.406 3.26 1 92.44 236 ALA A O 1
ATOM 1890 N N . HIS A 1 237 ? -4.863 -23.359 4.129 1 91.38 237 HIS A N 1
ATOM 1891 C CA . HIS A 1 237 ? -3.41 -23.406 4.23 1 91.38 237 HIS A CA 1
ATOM 1892 C C . HIS A 1 237 ? -2.957 -24.422 5.27 1 91.38 237 HIS A C 1
ATOM 1894 O O . HIS A 1 237 ? -1.855 -24.969 5.168 1 91.38 237 HIS A O 1
ATOM 1900 N N . GLY A 1 238 ? -3.781 -24.688 6.27 1 85.75 238 GLY A N 1
ATOM 1901 C CA . GLY A 1 238 ? -3.543 -25.75 7.227 1 85.75 238 GLY A CA 1
ATOM 1902 C C . GLY A 1 238 ? -2.354 -25.484 8.133 1 85.75 238 GLY A C 1
ATOM 1903 O O . GLY A 1 238 ? -1.765 -26.422 8.68 1 85.75 238 GLY A O 1
ATOM 1904 N N . ASN A 1 239 ? -1.843 -24.266 8.18 1 84.06 239 ASN A N 1
ATOM 1905 C CA . ASN A 1 239 ? -0.735 -23.891 9.055 1 84.06 239 ASN A CA 1
ATOM 1906 C C . ASN A 1 239 ? -1.219 -23.562 10.461 1 84.06 239 ASN A C 1
ATOM 1908 O O . ASN A 1 239 ? -2.188 -22.828 10.641 1 84.06 239 ASN A O 1
ATOM 1912 N N . ALA A 1 240 ? -0.611 -24.172 11.445 1 84.69 240 ALA A N 1
ATOM 1913 C CA . ALA A 1 240 ? -0.982 -23.938 12.836 1 84.69 240 ALA A CA 1
ATOM 1914 C C . ALA A 1 240 ? -0.793 -22.469 13.219 1 84.69 240 ALA A C 1
ATOM 1916 O O . ALA A 1 240 ? -1.507 -21.953 14.078 1 84.69 240 ALA A O 1
ATOM 1917 N N . LEU A 1 241 ? 0.123 -21.906 12.531 1 92.88 241 LEU A N 1
ATOM 1918 C CA . LEU A 1 241 ? 0.376 -20.484 12.781 1 92.88 241 LEU A CA 1
ATOM 1919 C C . LEU A 1 241 ? -0.257 -19.625 11.703 1 92.88 241 LEU A C 1
ATOM 1921 O O . LEU A 1 241 ? 0.361 -19.359 10.664 1 92.88 241 LEU A O 1
ATOM 1925 N N . TRP A 1 242 ? -1.429 -19.125 12.008 1 93.69 242 TRP A N 1
ATOM 1926 C CA . TRP A 1 242 ? -2.211 -18.375 11.023 1 93.69 242 TRP A CA 1
ATOM 1927 C C . TRP A 1 242 ? -1.521 -17.078 10.648 1 93.69 242 TRP A C 1
ATOM 1929 O O . TRP A 1 242 ? -1.701 -16.562 9.539 1 93.69 242 TRP A O 1
ATOM 1939 N N . THR A 1 243 ? -0.717 -16.484 11.562 1 94.88 243 THR A N 1
ATOM 1940 C CA . THR A 1 243 ? -0.056 -15.211 11.289 1 94.88 243 THR A CA 1
ATOM 1941 C C . THR A 1 243 ? 0.966 -15.359 10.164 1 94.88 243 THR A C 1
ATOM 1943 O O . THR A 1 243 ? 1.21 -14.414 9.414 1 94.88 243 THR A O 1
ATOM 1946 N N . THR A 1 244 ? 1.52 -16.5 9.961 1 92.44 244 THR A N 1
ATOM 1947 C CA . THR A 1 244 ? 2.596 -16.719 9 1 92.44 244 THR A CA 1
ATOM 1948 C C . THR A 1 244 ? 2.045 -16.797 7.578 1 92.44 244 THR A C 1
ATOM 1950 O O . THR A 1 244 ? 2.758 -16.516 6.613 1 92.44 244 THR A O 1
ATOM 1953 N N . VAL A 1 245 ? 0.803 -17.156 7.438 1 93.62 245 VAL A N 1
ATOM 1954 C CA . VAL A 1 245 ? 0.253 -17.359 6.102 1 93.62 245 VAL A CA 1
ATOM 1955 C C . VAL A 1 245 ? -0.555 -16.125 5.688 1 93.62 245 VAL A C 1
ATOM 1957 O O . VAL A 1 245 ? -0.913 -15.977 4.52 1 93.62 245 VAL A O 1
ATOM 1960 N N . LEU A 1 246 ? -0.789 -15.234 6.613 1 95.56 246 LEU A N 1
ATOM 1961 C CA . LEU A 1 246 ? -1.654 -14.078 6.383 1 95.56 246 LEU A CA 1
ATOM 1962 C C . LEU A 1 246 ? -1.135 -13.227 5.23 1 95.56 246 LEU A C 1
ATOM 1964 O O . LEU A 1 246 ? -1.896 -12.867 4.332 1 95.56 246 LEU A O 1
ATOM 1968 N N . PRO A 1 247 ? 0.212 -12.984 5.172 1 95.19 247 PRO A N 1
ATOM 1969 C CA . PRO A 1 247 ? 0.708 -12.164 4.059 1 95.19 247 PRO A CA 1
ATOM 1970 C C . PRO A 1 247 ? 0.454 -12.805 2.697 1 95.19 247 PRO A C 1
ATOM 1972 O O . PRO A 1 247 ? 0.065 -12.117 1.751 1 95.19 247 PRO A O 1
ATOM 1975 N N . THR A 1 248 ? 0.619 -14.047 2.617 1 94.25 248 THR A N 1
ATOM 1976 C CA . THR A 1 248 ? 0.399 -14.766 1.366 1 94.25 248 THR A CA 1
ATOM 1977 C C . THR A 1 248 ? -1.077 -14.734 0.978 1 94.25 248 THR A C 1
ATOM 1979 O O . THR A 1 248 ? -1.414 -14.492 -0.182 1 94.25 248 THR A O 1
ATOM 1982 N N . ILE A 1 249 ? -1.917 -14.984 1.948 1 95.75 249 ILE A N 1
ATOM 1983 C CA . ILE A 1 249 ? -3.357 -14.977 1.72 1 95.75 249 ILE A CA 1
ATOM 1984 C C . ILE A 1 249 ? -3.791 -13.602 1.222 1 95.75 249 ILE A C 1
ATOM 1986 O O . ILE A 1 249 ? -4.543 -13.492 0.25 1 95.75 249 ILE A O 1
ATOM 1990 N N . LEU A 1 250 ? -3.316 -12.578 1.853 1 97.25 250 LEU A N 1
ATOM 1991 C CA . LEU A 1 250 ? -3.686 -11.219 1.467 1 97.25 250 LEU A CA 1
ATOM 1992 C C . LEU A 1 250 ? -3.184 -10.898 0.063 1 97.25 250 LEU A C 1
ATOM 1994 O O . LEU A 1 250 ? -3.869 -10.219 -0.705 1 97.25 250 LEU A O 1
ATOM 1998 N N . MET A 1 251 ? -1.99 -11.344 -0.254 1 95.44 251 MET A N 1
ATOM 1999 C CA . MET A 1 251 ? -1.497 -11.195 -1.62 1 95.44 251 MET A CA 1
ATOM 2000 C C . MET A 1 251 ? -2.445 -11.844 -2.617 1 95.44 251 MET A C 1
ATOM 2002 O O . MET A 1 251 ? -2.752 -11.266 -3.662 1 95.44 251 MET A O 1
ATOM 2006 N N . GLY A 1 252 ? -2.891 -13.023 -2.266 1 95 252 GLY A N 1
ATOM 2007 C CA . GLY A 1 252 ? -3.867 -13.703 -3.102 1 95 252 GLY A CA 1
ATOM 2008 C C . GLY A 1 252 ? -5.148 -12.914 -3.281 1 95 252 GLY A C 1
ATOM 2009 O O . GLY A 1 252 ? -5.664 -12.797 -4.398 1 95 252 GLY A O 1
ATOM 2010 N N . PHE A 1 253 ? -5.637 -12.375 -2.189 1 96 253 PHE A N 1
ATOM 2011 C CA . PHE A 1 253 ? -6.848 -11.562 -2.244 1 96 253 PHE A CA 1
ATOM 2012 C C . PHE A 1 253 ? -6.648 -10.344 -3.141 1 96 253 PHE A C 1
ATOM 2014 O O . PHE A 1 253 ? -7.531 -9.992 -3.922 1 96 253 PHE A O 1
ATOM 2021 N N . ARG A 1 254 ? -5.52 -9.719 -3.064 1 95.5 254 ARG A N 1
ATOM 2022 C CA . ARG A 1 254 ? -5.215 -8.5 -3.805 1 95.5 254 ARG A CA 1
ATOM 2023 C C . ARG A 1 254 ? -5.078 -8.781 -5.297 1 95.5 254 ARG A C 1
ATOM 2025 O O . ARG A 1 254 ? -5.27 -7.891 -6.125 1 95.5 254 ARG A O 1
ATOM 2032 N N . ALA A 1 255 ? -4.762 -10.031 -5.594 1 93.56 255 ALA A N 1
ATOM 2033 C CA . ALA A 1 255 ? -4.496 -10.406 -6.98 1 93.56 255 ALA A CA 1
ATOM 2034 C C . ALA A 1 255 ? -5.715 -11.07 -7.613 1 93.56 255 ALA A C 1
ATOM 2036 O O . ALA A 1 255 ? -5.719 -11.352 -8.812 1 93.56 255 ALA A O 1
ATOM 2037 N N . THR A 1 256 ? -6.723 -11.312 -6.844 1 92.56 256 THR A N 1
ATOM 2038 C CA . THR A 1 256 ? -7.902 -12.016 -7.336 1 92.56 256 THR A CA 1
ATOM 2039 C C . THR A 1 256 ? -8.93 -11.031 -7.887 1 92.56 256 THR A C 1
ATOM 2041 O O . THR A 1 256 ? -9.25 -10.031 -7.238 1 92.56 256 THR A O 1
ATOM 2044 N N . ARG A 1 257 ? -9.375 -11.352 -9.039 1 87.94 257 ARG A N 1
ATOM 2045 C CA . ARG A 1 257 ? -10.398 -10.516 -9.656 1 87.94 257 ARG A CA 1
ATOM 2046 C C . ARG A 1 257 ? -11.734 -10.641 -8.922 1 87.94 257 ARG A C 1
ATOM 2048 O O . ARG A 1 257 ? -12.148 -11.75 -8.578 1 87.94 257 ARG A O 1
ATOM 2055 N N . LYS A 1 258 ? -12.227 -9.516 -8.625 1 83.94 258 LYS A N 1
ATOM 2056 C CA . LYS A 1 258 ? -13.547 -9.484 -7.996 1 83.94 258 LYS A CA 1
ATOM 2057 C C . LYS A 1 258 ? -14.641 -9.211 -9.023 1 83.94 258 LYS A C 1
ATOM 2059 O O . LYS A 1 258 ? -14.516 -8.305 -9.852 1 83.94 258 LYS A O 1
ATOM 2064 N N . GLU A 1 259 ? -15.68 -9.969 -8.984 1 78.5 259 GLU A N 1
ATOM 2065 C CA . GLU A 1 259 ? -16.75 -9.906 -9.961 1 78.5 259 GLU A CA 1
ATOM 2066 C C . GLU A 1 259 ? -17.469 -8.555 -9.906 1 78.5 259 GLU A C 1
ATOM 2068 O O . GLU A 1 259 ? -17.828 -7.992 -10.945 1 78.5 259 GLU A O 1
ATOM 2073 N N . ASP A 1 260 ? -17.641 -8.062 -8.727 1 74.56 260 ASP A N 1
ATOM 2074 C CA . ASP A 1 260 ? -18.391 -6.82 -8.562 1 74.56 260 ASP A CA 1
ATOM 2075 C C . ASP A 1 260 ? -17.562 -5.617 -9.023 1 74.56 260 ASP A C 1
ATOM 2077 O O . ASP A 1 260 ? -18.125 -4.602 -9.445 1 74.56 260 ASP A O 1
ATOM 2081 N N . LEU A 1 261 ? -16.219 -5.766 -9.047 1 78 261 LEU A N 1
ATOM 2082 C CA . LEU A 1 261 ? -15.312 -4.688 -9.453 1 78 261 LEU A CA 1
ATOM 2083 C C . LEU A 1 261 ? -14.852 -4.883 -10.891 1 78 261 LEU A C 1
ATOM 2085 O O . LEU A 1 261 ? -14.367 -3.941 -11.523 1 78 261 LEU A O 1
ATOM 2089 N N . GLN A 1 262 ? -14.961 -6.113 -11.352 1 79.56 262 GLN A N 1
ATOM 2090 C CA . GLN A 1 262 ? -14.391 -6.516 -12.633 1 79.56 262 GLN A CA 1
ATOM 2091 C C . GLN A 1 262 ? -12.914 -6.145 -12.719 1 79.56 262 GLN A C 1
ATOM 2093 O O . GLN A 1 262 ? -12.445 -5.699 -13.766 1 79.56 262 GLN A O 1
ATOM 2098 N N . ALA A 1 263 ? -12.289 -6.137 -11.617 1 84.5 263 ALA A N 1
ATOM 2099 C CA . ALA A 1 263 ? -10.867 -5.844 -11.438 1 84.5 263 ALA A CA 1
ATOM 2100 C C . ALA A 1 263 ? -10.336 -6.469 -10.148 1 84.5 263 ALA A C 1
ATOM 2102 O O . ALA A 1 263 ? -11.117 -6.891 -9.289 1 84.5 263 ALA A O 1
ATOM 2103 N N . THR A 1 264 ? -9.102 -6.609 -10.141 1 89 264 THR A N 1
ATOM 2104 C CA . THR A 1 264 ? -8.508 -6.961 -8.859 1 89 264 THR A CA 1
ATOM 2105 C C . THR A 1 264 ? -8.445 -5.742 -7.941 1 89 264 THR A C 1
ATOM 2107 O O . THR A 1 264 ? -8.484 -4.602 -8.414 1 89 264 THR A O 1
ATOM 2110 N N . THR A 1 265 ? -8.406 -5.984 -6.66 1 90.75 265 THR A N 1
ATOM 2111 C CA . THR A 1 265 ? -8.258 -4.871 -5.727 1 90.75 265 THR A CA 1
ATOM 2112 C C . THR A 1 265 ? -6.941 -4.133 -5.973 1 90.75 265 THR A C 1
ATOM 2114 O O . THR A 1 265 ? -6.879 -2.908 -5.848 1 90.75 265 THR A O 1
ATOM 2117 N N . ALA A 1 266 ? -5.867 -4.844 -6.383 1 90.88 266 ALA A N 1
ATOM 2118 C CA . ALA A 1 266 ? -4.594 -4.211 -6.719 1 90.88 266 ALA A CA 1
ATOM 2119 C C . ALA A 1 266 ? -4.75 -3.258 -7.898 1 90.88 266 ALA A C 1
ATOM 2121 O O . ALA A 1 266 ? -4.176 -2.164 -7.902 1 90.88 266 ALA A O 1
ATOM 2122 N N . GLU A 1 267 ? -5.492 -3.633 -8.836 1 85.81 267 GLU A N 1
ATOM 2123 C CA . GLU A 1 267 ? -5.742 -2.77 -9.984 1 85.81 267 GLU A CA 1
ATOM 2124 C C . GLU A 1 267 ? -6.469 -1.495 -9.57 1 85.81 267 GLU A C 1
ATOM 2126 O O . GLU A 1 267 ? -6.227 -0.426 -10.133 1 85.81 267 GLU A O 1
ATOM 2131 N N . MET A 1 268 ? -7.32 -1.665 -8.617 1 86 268 MET A N 1
ATOM 2132 C CA . MET A 1 268 ? -8.078 -0.517 -8.133 1 86 268 MET A CA 1
ATOM 2133 C C . MET A 1 268 ? -7.168 0.481 -7.426 1 86 268 MET A C 1
ATOM 2135 O O . MET A 1 268 ? -7.457 1.679 -7.398 1 86 268 MET A O 1
ATOM 2139 N N . ILE A 1 269 ? -6.062 -0.028 -6.902 1 88.62 269 ILE A N 1
ATOM 2140 C CA . ILE A 1 269 ? -5.18 0.829 -6.117 1 88.62 269 ILE A CA 1
ATOM 2141 C C . ILE A 1 269 ? -4 1.279 -6.977 1 88.62 269 ILE A C 1
ATOM 2143 O O . ILE A 1 269 ? -3.662 2.465 -7.004 1 88.62 269 ILE A O 1
ATOM 2147 N N . TYR A 1 270 ? -3.451 0.33 -7.73 1 86.44 270 TYR A N 1
ATOM 2148 C CA . TYR A 1 270 ? -2.191 0.59 -8.422 1 86.44 270 TYR A CA 1
ATOM 2149 C C . TYR A 1 270 ? -2.424 0.854 -9.898 1 86.44 270 TYR A C 1
ATOM 2151 O O . TYR A 1 270 ? -1.53 1.337 -10.602 1 86.44 270 TYR A O 1
ATOM 2159 N N . GLY A 1 271 ? -3.59 0.51 -10.422 1 80.19 271 GLY A N 1
ATOM 2160 C CA . GLY A 1 271 ? -3.844 0.62 -11.852 1 80.19 271 GLY A CA 1
ATOM 2161 C C . GLY A 1 271 ? -3.283 -0.544 -12.648 1 80.19 271 GLY A C 1
ATOM 2162 O O . GLY A 1 271 ? -3.354 -0.552 -13.875 1 80.19 271 GLY A O 1
ATOM 2163 N N . ALA A 1 272 ? -2.707 -1.45 -11.938 1 80.06 272 ALA A N 1
ATOM 2164 C CA . ALA A 1 272 ? -2.127 -2.646 -12.539 1 80.06 272 ALA A CA 1
ATOM 2165 C C . ALA A 1 272 ? -2.158 -3.824 -11.57 1 80.06 272 ALA A C 1
ATOM 2167 O O . ALA A 1 272 ? -2.15 -3.631 -10.352 1 80.06 272 ALA A O 1
ATOM 2168 N N . PRO A 1 273 ? -2.266 -5.016 -12.133 1 83.5 273 PRO A N 1
ATOM 2169 C CA . PRO A 1 273 ? -2.168 -6.172 -11.234 1 83.5 273 PRO A CA 1
ATOM 2170 C C . PRO A 1 273 ? -0.788 -6.309 -10.594 1 83.5 273 PRO A C 1
ATOM 2172 O O . PRO A 1 273 ? 0.19 -5.754 -11.102 1 83.5 273 PRO A O 1
ATOM 2175 N N . ILE A 1 274 ? -0.718 -6.984 -9.523 1 88.25 274 ILE A N 1
ATOM 2176 C CA . ILE A 1 274 ? 0.582 -7.234 -8.906 1 88.25 274 ILE A CA 1
ATOM 2177 C C . ILE A 1 274 ? 1.174 -8.531 -9.453 1 88.25 274 ILE A C 1
ATOM 2179 O O . ILE A 1 274 ? 0.441 -9.461 -9.781 1 88.25 274 ILE A O 1
ATOM 2183 N N . ARG A 1 275 ? 2.443 -8.539 -9.508 1 87.44 275 ARG A N 1
ATOM 2184 C CA . ARG A 1 275 ? 3.141 -9.773 -9.875 1 87.44 275 ARG A CA 1
ATOM 2185 C C . ARG A 1 275 ? 3.041 -10.805 -8.758 1 87.44 275 ARG A C 1
ATOM 2187 O O . ARG A 1 275 ? 3.076 -10.461 -7.578 1 87.44 275 ARG A O 1
ATOM 2194 N N . LEU A 1 276 ? 2.873 -11.984 -9.164 1 89.06 276 LEU A N 1
ATOM 2195 C CA . LEU A 1 276 ? 2.824 -13.07 -8.195 1 89.06 276 LEU A CA 1
ATOM 2196 C C . LEU A 1 276 ? 4.07 -13.945 -8.289 1 89.06 276 LEU A C 1
ATOM 2198 O O . LEU A 1 276 ? 4.762 -13.93 -9.312 1 89.06 276 LEU A O 1
ATOM 2202 N N . PRO A 1 277 ? 4.367 -14.609 -7.211 1 81.19 277 PRO A N 1
ATOM 2203 C CA . PRO A 1 277 ? 5.512 -15.523 -7.262 1 81.19 277 PRO A CA 1
ATOM 2204 C C . PRO A 1 277 ? 5.43 -16.5 -8.43 1 81.19 277 PRO A C 1
ATOM 2206 O O . PRO A 1 277 ? 4.371 -17.078 -8.688 1 81.19 277 PRO A O 1
ATOM 2209 N N . GLY A 1 278 ? 6.492 -16.609 -9.18 1 73.5 278 GLY A N 1
ATOM 2210 C CA . GLY A 1 278 ? 6.539 -17.516 -10.305 1 73.5 278 GLY A CA 1
ATOM 2211 C C . GLY A 1 278 ? 6.312 -16.828 -11.641 1 73.5 278 GLY A C 1
ATOM 2212 O O . GLY A 1 278 ? 6.617 -17.391 -12.695 1 73.5 278 GLY A O 1
ATOM 2213 N N . GLU A 1 279 ? 5.781 -15.656 -11.523 1 76.94 279 GLU A N 1
ATOM 2214 C CA . GLU A 1 279 ? 5.598 -14.891 -12.75 1 76.94 279 GLU A CA 1
ATOM 2215 C C . GLU A 1 279 ? 6.91 -14.266 -13.211 1 76.94 279 GLU A C 1
ATOM 2217 O O . GLU A 1 279 ? 7.617 -13.641 -12.414 1 76.94 279 GLU A O 1
ATOM 2222 N N . PHE A 1 280 ? 7.289 -14.586 -14.422 1 64.81 280 PHE A N 1
ATOM 2223 C CA . PHE A 1 280 ? 8.602 -14.125 -14.875 1 64.81 280 PHE A CA 1
ATOM 2224 C C . PHE A 1 280 ? 8.461 -13.18 -16.062 1 64.81 280 PHE A C 1
ATOM 2226 O O . PHE A 1 280 ? 9.453 -12.625 -16.531 1 64.81 280 PHE A O 1
ATOM 2233 N N . LEU A 1 281 ? 7.305 -13.141 -16.625 1 63.25 281 LEU A N 1
ATOM 2234 C CA . LEU A 1 281 ? 7.148 -12.219 -17.75 1 63.25 281 LEU A CA 1
ATOM 2235 C C . LEU A 1 281 ? 6.777 -10.828 -17.266 1 63.25 281 LEU A C 1
ATOM 2237 O O . LEU A 1 281 ? 5.984 -10.68 -16.328 1 63.25 281 LEU A O 1
ATOM 2241 N N . CYS A 1 282 ? 7.668 -9.875 -17.562 1 56.44 282 CYS A N 1
ATOM 2242 C CA . CYS A 1 282 ? 7.375 -8.477 -17.266 1 56.44 282 CYS A CA 1
ATOM 2243 C C . CYS A 1 282 ? 6.277 -7.945 -18.188 1 56.44 282 CYS A C 1
ATOM 2245 O O . CYS A 1 282 ? 6.375 -8.055 -19.406 1 56.44 282 CYS A O 1
ATOM 2247 N N . GLN A 1 283 ? 5.066 -7.965 -17.641 1 53.12 283 GLN A N 1
ATOM 2248 C CA . GLN A 1 283 ? 3.955 -7.52 -18.484 1 53.12 283 GLN A CA 1
ATOM 2249 C C . GLN A 1 283 ? 4.227 -6.137 -19.062 1 53.12 283 GLN A C 1
ATOM 2251 O O . GLN A 1 283 ? 3.668 -5.773 -20.094 1 53.12 283 GLN A O 1
ATOM 2256 N N . SER A 1 284 ? 4.848 -5.281 -18.156 1 49.78 284 SER A N 1
ATOM 2257 C CA . SER A 1 284 ? 4.57 -3.898 -18.531 1 49.78 284 SER A CA 1
ATOM 2258 C C . SER A 1 284 ? 5.605 -3.377 -19.516 1 49.78 284 SER A C 1
ATOM 2260 O O . SER A 1 284 ? 6.801 -3.648 -19.375 1 49.78 284 SER A O 1
ATOM 2262 N N . LYS A 1 285 ? 5.121 -3.102 -20.672 1 47.38 285 LYS A N 1
ATOM 2263 C CA . LYS A 1 285 ? 5.895 -2.252 -21.578 1 47.38 285 LYS A CA 1
ATOM 2264 C C . LYS A 1 285 ? 6.605 -1.14 -20.812 1 47.38 285 LYS A C 1
ATOM 2266 O O . LYS A 1 285 ? 6.07 -0.619 -19.828 1 47.38 285 LYS A O 1
ATOM 2271 N N . PRO A 1 286 ? 7.934 -1.049 -21.016 1 47.25 286 PRO A N 1
ATOM 2272 C CA . PRO A 1 286 ? 8.734 -0.021 -20.359 1 47.25 286 PRO A CA 1
ATOM 2273 C C . PRO A 1 286 ? 8 1.312 -20.219 1 47.25 286 PRO A C 1
ATOM 2275 O O . PRO A 1 286 ? 7.344 1.752 -21.172 1 47.25 286 PRO A O 1
ATOM 2278 N N . SER A 1 287 ? 7.531 1.675 -19.016 1 51.38 287 SER A N 1
ATOM 2279 C CA . SER A 1 287 ? 6.801 2.91 -18.766 1 51.38 287 SER A CA 1
ATOM 2280 C C . SER A 1 287 ? 7.652 4.133 -19.078 1 51.38 287 SER A C 1
ATOM 2282 O O . SER A 1 287 ? 8.883 4.07 -19.031 1 51.38 287 SER A O 1
ATOM 2284 N N . ALA A 1 288 ? 6.895 5.324 -19.516 1 52.34 288 ALA A N 1
ATOM 2285 C CA . ALA A 1 288 ? 7.301 6.707 -19.766 1 52.34 288 ALA A CA 1
ATOM 2286 C C . ALA A 1 288 ? 8.078 7.27 -18.578 1 52.34 288 ALA A C 1
ATOM 2288 O O . ALA A 1 288 ? 8.133 6.652 -17.516 1 52.34 288 ALA A O 1
ATOM 2289 N N . ASP A 1 289 ? 8.664 8.383 -18.734 1 58.38 289 ASP A N 1
ATOM 2290 C CA . ASP A 1 289 ? 9.258 9.258 -17.719 1 58.38 289 ASP A CA 1
ATOM 2291 C C . ASP A 1 289 ? 8.328 9.414 -16.516 1 58.38 289 ASP A C 1
ATOM 2293 O O . ASP A 1 289 ? 7.109 9.516 -16.672 1 58.38 289 ASP A O 1
ATOM 2297 N N . PRO A 1 290 ? 8.812 9.164 -15.367 1 58.66 290 PRO A N 1
ATOM 2298 C CA . PRO A 1 290 ? 8.008 9.289 -14.148 1 58.66 290 PRO A CA 1
ATOM 2299 C C . PRO A 1 290 ? 7.09 10.508 -14.18 1 58.66 290 PRO A C 1
ATOM 2301 O O . PRO A 1 290 ? 5.953 10.438 -13.711 1 58.66 290 PRO A O 1
ATOM 2304 N N . VAL A 1 291 ? 7.637 11.586 -14.695 1 59.09 291 VAL A N 1
ATOM 2305 C CA . VAL A 1 291 ? 6.844 12.812 -14.703 1 59.09 291 VAL A CA 1
ATOM 2306 C C . VAL A 1 291 ? 5.625 12.641 -15.609 1 59.09 291 VAL A C 1
ATOM 2308 O O . VAL A 1 291 ? 4.516 13.031 -15.25 1 59.09 291 VAL A O 1
ATOM 2311 N N . THR A 1 292 ? 5.922 12.039 -16.703 1 61.09 292 THR A N 1
ATOM 2312 C CA . THR A 1 292 ? 4.805 11.797 -17.609 1 61.09 292 THR A CA 1
ATOM 2313 C C . THR A 1 292 ? 3.85 10.758 -17.031 1 61.09 292 THR A C 1
ATOM 2315 O O . THR A 1 292 ? 2.633 10.867 -17.203 1 61.09 292 THR A O 1
ATOM 2318 N N . PHE A 1 293 ? 4.414 9.906 -16.359 1 61.25 293 PHE A N 1
ATOM 2319 C CA . PHE A 1 293 ? 3.627 8.852 -15.727 1 61.25 293 PHE A CA 1
ATOM 2320 C C . PHE A 1 293 ? 2.617 9.445 -14.75 1 61.25 293 PHE A C 1
ATOM 2322 O O . PHE A 1 293 ? 1.426 9.141 -14.82 1 61.25 293 PHE A O 1
ATOM 2329 N N . VAL A 1 294 ? 3.049 10.242 -13.922 1 62.12 294 VAL A N 1
ATOM 2330 C CA . VAL A 1 294 ? 2.203 10.773 -12.859 1 62.12 294 VAL A CA 1
ATOM 2331 C C . VAL A 1 294 ? 1.108 11.656 -13.461 1 62.12 294 VAL A C 1
ATOM 2333 O O . VAL A 1 294 ? -0.03 11.648 -12.984 1 62.12 294 VAL A O 1
ATOM 2336 N N . GLY A 1 295 ? 1.481 12.469 -14.398 1 61.31 295 GLY A N 1
ATOM 2337 C CA . GLY A 1 295 ? 0.477 13.297 -15.055 1 61.31 295 GLY A CA 1
ATOM 2338 C C . GLY A 1 295 ? -0.687 12.492 -15.602 1 61.31 295 GLY A C 1
ATOM 2339 O O . GLY A 1 295 ? -1.849 12.828 -15.359 1 61.31 295 GLY A O 1
ATOM 2340 N N . ARG A 1 296 ? -0.333 11.375 -16.25 1 61 296 ARG A N 1
ATOM 2341 C CA . ARG A 1 296 ? -1.369 10.523 -16.828 1 61 296 ARG A CA 1
ATOM 2342 C C . ARG A 1 296 ? -2.158 9.805 -15.734 1 61 296 ARG A C 1
ATOM 2344 O O . ARG A 1 296 ? -3.379 9.656 -15.836 1 61 296 ARG A O 1
ATOM 2351 N N . LEU A 1 297 ? -1.423 9.438 -14.852 1 61.88 297 LEU A N 1
ATOM 2352 C CA . LEU A 1 297 ? -2.064 8.773 -13.727 1 61.88 297 LEU A CA 1
ATOM 2353 C C . LEU A 1 297 ? -3.021 9.711 -13 1 61.88 297 LEU A C 1
ATOM 2355 O O . LEU A 1 297 ? -4.16 9.336 -12.703 1 61.88 297 LEU A O 1
ATOM 2359 N N . ARG A 1 298 ? -2.559 10.922 -12.812 1 61.31 298 ARG A N 1
ATOM 2360 C CA . ARG A 1 298 ? -3.377 11.938 -12.148 1 61.31 298 ARG A CA 1
ATOM 2361 C C . ARG A 1 298 ? -4.637 12.227 -12.953 1 61.31 298 ARG A C 1
ATOM 2363 O O . ARG A 1 298 ? -5.73 12.328 -12.391 1 61.31 298 ARG A O 1
ATOM 2370 N N . GLU A 1 299 ? -4.453 12.477 -14.148 1 61.34 299 GLU A N 1
ATOM 2371 C CA . GLU A 1 299 ? -5.578 12.773 -15.039 1 61.34 299 GLU A CA 1
ATOM 2372 C C . GLU A 1 299 ? -6.609 11.648 -15.008 1 61.34 299 GLU A C 1
ATOM 2374 O O . GLU A 1 299 ? -7.816 11.906 -14.977 1 61.34 299 GLU A O 1
ATOM 2379 N N . THR A 1 300 ? -6.062 10.562 -15.047 1 56.91 300 THR A N 1
ATOM 2380 C CA . THR A 1 300 ? -6.945 9.406 -15.023 1 56.91 300 THR A CA 1
ATOM 2381 C C . THR A 1 300 ? -7.699 9.328 -13.695 1 56.91 300 THR A C 1
ATOM 2383 O O . THR A 1 300 ? -8.906 9.078 -13.672 1 56.91 300 THR A O 1
ATOM 2386 N N . MET A 1 301 ? -6.977 9.617 -12.734 1 60.88 301 MET A N 1
ATOM 2387 C CA . MET A 1 301 ? -7.586 9.531 -11.406 1 60.88 301 MET A CA 1
ATOM 2388 C C . MET A 1 301 ? -8.625 10.641 -11.219 1 60.88 301 MET A C 1
ATOM 2390 O O . MET A 1 301 ? -9.641 10.43 -10.555 1 60.88 301 MET A O 1
ATOM 2394 N N . GLN A 1 302 ? -8.336 11.828 -11.758 1 56 302 GLN A N 1
ATOM 2395 C CA . GLN A 1 302 ? -9.242 12.977 -11.664 1 56 302 GLN A CA 1
ATOM 2396 C C . GLN A 1 302 ? -10.523 12.734 -12.445 1 56 302 GLN A C 1
ATOM 2398 O O . GLN A 1 302 ? -11.586 13.25 -12.094 1 56 302 GLN A O 1
ATOM 2403 N N . ARG A 1 303 ? -10.414 12.117 -13.57 1 50.94 303 ARG A N 1
ATOM 2404 C CA . ARG A 1 303 ? -11.578 11.844 -14.414 1 50.94 303 ARG A CA 1
ATOM 2405 C C . ARG A 1 303 ? -12.461 10.766 -13.797 1 50.94 303 ARG A C 1
ATOM 2407 O O . ARG A 1 303 ? -13.594 10.562 -14.242 1 50.94 303 ARG A O 1
ATOM 2414 N N . LEU A 1 304 ? -12.078 10.227 -13.016 1 46.62 304 LEU A N 1
ATOM 2415 C CA . LEU A 1 304 ? -12.742 9.07 -12.422 1 46.62 304 LEU A CA 1
ATOM 2416 C C . LEU A 1 304 ? -13.875 9.516 -11.5 1 46.62 304 LEU A C 1
ATOM 2418 O O . LEU A 1 304 ? -13.617 10.016 -10.398 1 46.62 304 LEU A O 1
ATOM 2422 N N . SER A 1 305 ? -14.938 10.227 -12.188 1 40.06 305 SER A N 1
ATOM 2423 C CA . SER A 1 305 ? -16.156 10.641 -11.5 1 40.06 305 SER A CA 1
ATOM 2424 C C . SER A 1 305 ? -17.016 9.438 -11.141 1 40.06 305 SER A C 1
ATOM 2426 O O . SER A 1 305 ? -17.047 8.438 -11.867 1 40.06 305 SER A O 1
ATOM 2428 N N . PRO A 1 306 ? -17.75 9.352 -10.062 1 34.81 306 PRO A N 1
ATOM 2429 C CA . PRO A 1 306 ? -18.656 8.289 -9.625 1 34.81 306 PRO A CA 1
ATOM 2430 C C . PRO A 1 306 ? -19.828 8.094 -10.562 1 34.81 306 PRO A C 1
ATOM 2432 O O . PRO A 1 306 ? -20.359 9.07 -11.117 1 34.81 306 PRO A O 1
ATOM 2435 N N . PRO A 1 307 ? -20 6.91 -11.211 1 30.61 307 PRO A N 1
ATOM 2436 C CA . PRO A 1 307 ? -21.297 6.781 -11.883 1 30.61 307 PRO A CA 1
ATOM 2437 C C . PRO A 1 307 ? -22.469 6.863 -10.906 1 30.61 307 PRO A C 1
ATOM 2439 O O . PRO A 1 307 ? -22.312 6.57 -9.719 1 30.61 307 PRO A O 1
ATOM 2442 N N . THR A 1 308 ? -23.531 7.438 -11.273 1 28.3 308 THR A N 1
ATOM 2443 C CA . THR A 1 308 ? -24.859 7.383 -10.672 1 28.3 308 THR A CA 1
ATOM 2444 C C . THR A 1 308 ? -25.359 5.941 -10.586 1 28.3 308 THR A C 1
ATOM 2446 O O . THR A 1 308 ? -25.375 5.227 -11.586 1 28.3 308 THR A O 1
ATOM 2449 N N . THR A 1 309 ? -25.156 5.234 -9.523 1 30.81 309 THR A N 1
ATOM 2450 C CA . THR A 1 309 ? -25.75 3.918 -9.305 1 30.81 309 THR A CA 1
ATOM 2451 C C . THR A 1 309 ? -27.172 3.859 -9.859 1 30.81 309 THR A C 1
ATOM 2453 O O . THR A 1 309 ? -28.031 4.633 -9.445 1 30.81 309 THR A O 1
ATOM 2456 N N . GLN A 1 310 ? -27.391 3.502 -11.094 1 27.3 310 GLN A N 1
ATOM 2457 C CA . GLN A 1 310 ? -28.75 3.189 -11.547 1 27.3 310 GLN A CA 1
ATOM 2458 C C . GLN A 1 310 ? -29.344 2.037 -10.75 1 27.3 310 GLN A C 1
ATOM 2460 O O . GLN A 1 310 ? -28.656 1.046 -10.469 1 27.3 310 GLN A O 1
ATOM 2465 N N . HIS A 1 311 ? -30.312 2.197 -9.914 1 28.89 311 HIS A N 1
ATOM 2466 C CA . HIS A 1 311 ? -31.266 1.342 -9.211 1 28.89 311 HIS A CA 1
ATOM 2467 C C . HIS A 1 311 ? -31.938 0.356 -10.164 1 28.89 311 HIS A C 1
ATOM 2469 O O . HIS A 1 311 ? -32.875 0.716 -10.875 1 28.89 311 HIS A O 1
ATOM 2475 N N . HIS A 1 312 ? -31.312 -0.449 -10.852 1 27.92 312 HIS A N 1
ATOM 2476 C CA . HIS A 1 312 ? -32.188 -1.226 -11.727 1 27.92 312 HIS A CA 1
ATOM 2477 C C . HIS A 1 312 ? -32.969 -2.258 -10.938 1 27.92 312 HIS A C 1
ATOM 2479 O O . HIS A 1 312 ? -33.781 -3.008 -11.508 1 27.92 312 HIS A O 1
ATOM 2485 N N . GLY A 1 313 ? -32.562 -2.957 -9.805 1 28.42 313 GLY A N 1
ATOM 2486 C CA . GLY A 1 313 ? -33.312 -4.18 -9.508 1 28.42 313 GLY A CA 1
ATOM 2487 C C . GLY A 1 313 ? -34.656 -3.93 -8.852 1 28.42 313 GLY A C 1
ATOM 2488 O O . GLY A 1 313 ? -34.719 -3.363 -7.758 1 28.42 313 GLY A O 1
ATOM 2489 N N . HIS A 1 314 ? -35.719 -3.643 -9.586 1 28.89 314 HIS A N 1
ATOM 2490 C CA . HIS A 1 314 ? -37.125 -3.73 -9.219 1 28.89 314 HIS A CA 1
ATOM 2491 C C . HIS A 1 314 ? -37.5 -5.137 -8.75 1 28.89 314 HIS A C 1
ATOM 2493 O O . HIS A 1 314 ? -37.5 -6.074 -9.547 1 28.89 314 HIS A O 1
ATOM 2499 N N . HIS A 1 315 ? -36.938 -5.672 -7.699 1 26.47 315 HIS A N 1
ATOM 2500 C CA . HIS A 1 315 ? -37.531 -6.938 -7.285 1 26.47 315 HIS A CA 1
ATOM 2501 C C . HIS A 1 315 ? -39 -6.75 -6.891 1 26.47 315 HIS A C 1
ATOM 2503 O O . HIS A 1 315 ? -39.344 -5.812 -6.164 1 26.47 315 HIS A O 1
ATOM 2509 N N . THR A 1 316 ? -39.938 -7.199 -7.688 1 24.83 316 THR A N 1
ATOM 2510 C CA . THR A 1 316 ? -41.375 -7.383 -7.473 1 24.83 316 THR A CA 1
ATOM 2511 C C . THR A 1 316 ? -41.625 -8.148 -6.176 1 24.83 316 THR A C 1
ATOM 2513 O O . THR A 1 316 ? -41.031 -9.211 -5.949 1 24.83 316 THR A O 1
ATOM 2516 N N . ILE A 1 317 ? -41.906 -7.477 -5.094 1 25.89 317 ILE A N 1
ATOM 2517 C CA . ILE A 1 317 ? -42.438 -7.961 -3.828 1 25.89 317 ILE A CA 1
ATOM 2518 C C . ILE A 1 317 ? -43.625 -8.875 -4.09 1 25.89 317 ILE A C 1
ATOM 2520 O O . ILE A 1 317 ? -44.656 -8.438 -4.641 1 25.89 317 ILE A O 1
ATOM 2524 N N . PHE A 1 318 ? -43.469 -10.227 -4.484 1 24.08 318 PHE A N 1
ATOM 2525 C CA . PHE A 1 318 ? -44.594 -11.117 -4.406 1 24.08 318 PHE A CA 1
ATOM 2526 C C . PHE A 1 318 ? -44.875 -11.508 -2.959 1 24.08 318 PHE A C 1
ATOM 2528 O O . PHE A 1 318 ? -43.969 -11.664 -2.16 1 24.08 318 PHE A O 1
ATOM 2535 N N . MET B 1 1 ? -12.484 27.062 11.922 1 89.12 1 MET B N 1
ATOM 2536 C CA . MET B 1 1 ? -11.852 27.766 10.812 1 89.12 1 MET B CA 1
ATOM 2537 C C . MET B 1 1 ? -12.852 28.641 10.078 1 89.12 1 MET B C 1
ATOM 2539 O O . MET B 1 1 ? -12.562 29.797 9.758 1 89.12 1 MET B O 1
ATOM 2543 N N . ALA B 1 2 ? -14.047 28.078 9.852 1 90.06 2 ALA B N 1
ATOM 2544 C CA . ALA B 1 2 ? -15.078 28.859 9.188 1 90.06 2 ALA B CA 1
ATOM 2545 C C . ALA B 1 2 ? -15.391 30.125 9.969 1 90.06 2 ALA B C 1
ATOM 2547 O O . ALA B 1 2 ? -15.5 31.219 9.391 1 90.06 2 ALA B O 1
ATOM 2548 N N . ARG B 1 3 ? -15.492 29.906 11.219 1 92 3 ARG B N 1
ATOM 2549 C CA . ARG B 1 3 ? -15.781 31.047 12.086 1 92 3 ARG B CA 1
ATOM 2550 C C . ARG B 1 3 ? -14.664 32.094 12.023 1 92 3 ARG B C 1
ATOM 2552 O O . ARG B 1 3 ? -14.922 33.281 11.969 1 92 3 ARG B O 1
ATOM 2559 N N . GLU B 1 4 ? -13.453 31.625 11.984 1 93.81 4 GLU B N 1
ATOM 2560 C CA . GLU B 1 4 ? -12.305 32.531 11.977 1 93.81 4 GLU B CA 1
ATOM 2561 C C . GLU B 1 4 ? -12.125 33.188 10.602 1 93.81 4 GLU B C 1
ATOM 2563 O O . GLU B 1 4 ? -11.586 34.281 10.5 1 93.81 4 GLU B O 1
ATOM 2568 N N . GLN B 1 5 ? -12.516 32.531 9.547 1 94.62 5 GLN B N 1
ATOM 2569 C CA . GLN B 1 5 ? -12.477 33.125 8.219 1 94.62 5 GLN B CA 1
ATOM 2570 C C . GLN B 1 5 ? -13.312 34.406 8.156 1 94.62 5 GLN B C 1
ATOM 2572 O O . GLN B 1 5 ? -12.93 35.375 7.504 1 94.62 5 GLN B O 1
ATOM 2577 N N . LEU B 1 6 ? -14.406 34.406 8.922 1 92.75 6 LEU B N 1
ATOM 2578 C CA . LEU B 1 6 ? -15.32 35.531 8.922 1 92.75 6 LEU B CA 1
ATOM 2579 C C . LEU B 1 6 ? -14.656 36.75 9.539 1 92.75 6 LEU B C 1
ATOM 2581 O O . LEU B 1 6 ? -14.992 37.906 9.195 1 92.75 6 LEU B O 1
ATOM 2585 N N . LYS B 1 7 ? -13.711 36.5 10.32 1 93.94 7 LYS B N 1
ATOM 2586 C CA . LYS B 1 7 ? -13.07 37.594 11.047 1 93.94 7 LYS B CA 1
ATOM 2587 C C . LYS B 1 7 ? -11.719 37.938 10.43 1 93.94 7 LYS B C 1
ATOM 2589 O O . LYS B 1 7 ? -11.078 38.906 10.836 1 93.94 7 LYS B O 1
ATOM 2594 N N . ASP B 1 8 ? -11.289 37.25 9.453 1 95.19 8 ASP B N 1
ATOM 2595 C CA . ASP B 1 8 ? -9.953 37.438 8.883 1 95.19 8 ASP B CA 1
ATOM 2596 C C . ASP B 1 8 ? -9.922 38.625 7.941 1 95.19 8 ASP B C 1
ATOM 2598 O O . ASP B 1 8 ? -10.562 38.625 6.891 1 95.19 8 ASP B O 1
ATOM 2602 N N . SER B 1 9 ? -9.133 39.562 8.336 1 93.75 9 SER B N 1
ATOM 2603 C CA . SER B 1 9 ? -9.102 40.812 7.59 1 93.75 9 SER B CA 1
ATOM 2604 C C . SER B 1 9 ? -8.547 40.625 6.184 1 93.75 9 SER B C 1
ATOM 2606 O O . SER B 1 9 ? -9.016 41.25 5.227 1 93.75 9 SER B O 1
ATOM 2608 N N . GLN B 1 10 ? -7.586 39.812 6.086 1 93.94 10 GLN B N 1
ATOM 2609 C CA . GLN B 1 10 ? -6.988 39.594 4.777 1 93.94 10 GLN B CA 1
ATOM 2610 C C . GLN B 1 10 ? -7.988 38.906 3.828 1 93.94 10 GLN B C 1
ATOM 2612 O O . GLN B 1 10 ? -8.078 39.281 2.654 1 93.94 10 GLN B O 1
ATOM 2617 N N . LEU B 1 11 ? -8.672 37.969 4.348 1 94.88 11 LEU B N 1
ATOM 2618 C CA . LEU B 1 11 ? -9.688 37.312 3.529 1 94.88 11 LEU B CA 1
ATOM 2619 C C . LEU B 1 11 ? -10.766 38.281 3.115 1 94.88 11 LEU B C 1
ATOM 2621 O O . LEU B 1 11 ? -11.188 38.312 1.955 1 94.88 11 LEU B O 1
ATOM 2625 N N . GLN B 1 12 ? -11.18 39.125 4.07 1 93.56 12 GLN B N 1
ATOM 2626 C CA . GLN B 1 12 ? -12.211 40.125 3.781 1 93.56 12 GLN B CA 1
ATOM 2627 C C . GLN B 1 12 ? -11.75 41.094 2.701 1 93.56 12 GLN B C 1
ATOM 2629 O O . GLN B 1 12 ? -12.539 41.5 1.838 1 93.56 12 GLN B O 1
ATOM 2634 N N . ASP B 1 13 ? -10.5 41.406 2.771 1 93.44 13 ASP B N 1
ATOM 2635 C CA . ASP B 1 13 ? -9.938 42.312 1.773 1 93.44 13 ASP B CA 1
ATOM 2636 C C . ASP B 1 13 ? -9.953 41.688 0.384 1 93.44 13 ASP B C 1
ATOM 2638 O O . ASP B 1 13 ? -10.25 42.375 -0.606 1 93.44 13 ASP B O 1
ATOM 2642 N N . ILE B 1 14 ? -9.672 40.438 0.306 1 93.06 14 ILE B N 1
ATOM 2643 C CA . ILE B 1 14 ? -9.641 39.719 -0.964 1 93.06 14 ILE B CA 1
ATOM 2644 C C . ILE B 1 14 ? -11.055 39.594 -1.521 1 93.06 14 ILE B C 1
ATOM 2646 O O . ILE B 1 14 ? -11.281 39.812 -2.711 1 93.06 14 ILE B O 1
ATOM 2650 N N . LEU B 1 15 ? -11.977 39.312 -0.667 1 92.56 15 LEU B N 1
ATOM 2651 C CA . LEU B 1 15 ? -13.359 39.125 -1.084 1 92.56 15 LEU B CA 1
ATOM 2652 C C . LEU B 1 15 ? -13.977 40.438 -1.546 1 92.56 15 LEU B C 1
ATOM 2654 O O . LEU B 1 15 ? -14.836 40.438 -2.436 1 92.56 15 LEU B O 1
ATOM 2658 N N . ALA B 1 16 ? -13.469 41.469 -0.929 1 91.38 16 ALA B N 1
ATOM 2659 C CA . ALA B 1 16 ? -13.961 42.812 -1.275 1 91.38 16 ALA B CA 1
ATOM 2660 C C . ALA B 1 16 ? -13.312 43.312 -2.559 1 91.38 16 ALA B C 1
ATOM 2662 O O . ALA B 1 16 ? -13.734 44.344 -3.117 1 91.38 16 ALA B O 1
ATOM 2663 N N . GLY B 1 17 ? -12.242 42.656 -3.07 1 86.81 17 GLY B N 1
ATOM 2664 C CA . GLY B 1 17 ? -11.562 43.062 -4.293 1 86.81 17 GLY B CA 1
ATOM 2665 C C . GLY B 1 17 ? -10.5 44.125 -4.07 1 86.81 17 GLY B C 1
ATOM 2666 O O . GLY B 1 17 ? -10.016 44.75 -5.023 1 86.81 17 GLY B O 1
ATOM 2667 N N . SER B 1 18 ? -10.156 44.406 -2.904 1 85.25 18 SER B N 1
ATOM 2668 C CA . SER B 1 18 ? -9.234 45.5 -2.562 1 85.25 18 SER B CA 1
ATOM 2669 C C . SER B 1 18 ? -7.785 45.094 -2.779 1 85.25 18 SER B C 1
ATOM 2671 O O . SER B 1 18 ? -6.891 45.938 -2.832 1 85.25 18 SER B O 1
ATOM 2673 N N . CYS B 1 19 ? -7.547 43.781 -2.854 1 81.88 19 CYS B N 1
ATOM 2674 C CA . CYS B 1 19 ? -6.188 43.281 -3.018 1 81.88 19 CYS B CA 1
ATOM 2675 C C . CYS B 1 19 ? -6.078 42.406 -4.25 1 81.88 19 CYS B C 1
ATOM 2677 O O . CYS B 1 19 ? -6.898 41.5 -4.445 1 81.88 19 CYS B O 1
ATOM 2679 N N . PRO B 1 20 ? -5.184 42.812 -5.133 1 81.94 20 PRO B N 1
ATOM 2680 C CA . PRO B 1 20 ? -4.973 41.938 -6.281 1 81.94 20 PRO B CA 1
ATOM 2681 C C . PRO B 1 20 ? -4.516 40.531 -5.875 1 81.94 20 PRO B C 1
ATOM 2683 O O . PRO B 1 20 ? -3.713 40.375 -4.949 1 81.94 20 PRO B O 1
ATOM 2686 N N . THR B 1 21 ? -5.312 39.531 -6.324 1 85.06 21 THR B N 1
ATOM 2687 C CA . THR B 1 21 ? -4.918 38.156 -6.008 1 85.06 21 THR B CA 1
ATOM 2688 C C . THR B 1 21 ? -5.211 37.219 -7.184 1 85.06 21 THR B C 1
ATOM 2690 O O . THR B 1 21 ? -6.062 37.531 -8.023 1 85.06 21 THR B O 1
ATOM 2693 N N . SER B 1 22 ? -4.371 36.281 -7.305 1 87 22 SER B N 1
ATOM 2694 C CA . SER B 1 22 ? -4.594 35.25 -8.312 1 87 22 SER B CA 1
ATOM 2695 C C . SER B 1 22 ? -5.5 34.156 -7.789 1 87 22 SER B C 1
ATOM 2697 O O . SER B 1 22 ? -5.887 33.25 -8.539 1 87 22 SER B O 1
ATOM 2699 N N . LEU B 1 23 ? -5.938 34.25 -6.582 1 90.12 23 LEU B N 1
ATOM 2700 C CA . LEU B 1 23 ? -6.785 33.25 -5.961 1 90.12 23 LEU B CA 1
ATOM 2701 C C . LEU B 1 23 ? -8.227 33.375 -6.434 1 90.12 23 LEU B C 1
ATOM 2703 O O . LEU B 1 23 ? -8.703 34.5 -6.688 1 90.12 23 LEU B O 1
ATOM 2707 N N . VAL B 1 24 ? -8.789 32.281 -6.707 1 91.62 24 VAL B N 1
ATOM 2708 C CA . VAL B 1 24 ? -10.219 32.219 -6.984 1 91.62 24 VAL B CA 1
ATOM 2709 C C . VAL B 1 24 ? -10.953 31.594 -5.801 1 91.62 24 VAL B C 1
ATOM 2711 O O . VAL B 1 24 ? -11.078 30.375 -5.715 1 91.62 24 VAL B O 1
ATOM 2714 N N . LEU B 1 25 ? -11.5 32.5 -4.957 1 92.62 25 LEU B N 1
ATOM 2715 C CA . LEU B 1 25 ? -12.094 32.031 -3.707 1 92.62 25 LEU B CA 1
ATOM 2716 C C . LEU B 1 25 ? -13.594 31.828 -3.865 1 92.62 25 LEU B C 1
ATOM 2718 O O . LEU B 1 25 ? -14.289 32.688 -4.414 1 92.62 25 LEU B O 1
ATOM 2722 N N . GLN B 1 26 ? -14.07 30.625 -3.467 1 91.94 26 GLN B N 1
ATOM 2723 C CA . GLN B 1 26 ? -15.492 30.297 -3.467 1 91.94 26 GLN B CA 1
ATOM 2724 C C . GLN B 1 26 ? -15.906 29.672 -2.139 1 91.94 26 GLN B C 1
ATOM 2726 O O . GLN B 1 26 ? -15.156 28.891 -1.548 1 91.94 26 GLN B O 1
ATOM 2731 N N . PRO B 1 27 ? -17.094 30.156 -1.697 1 91.88 27 PRO B N 1
ATOM 2732 C CA . PRO B 1 27 ? -17.641 29.469 -0.52 1 91.88 27 PRO B CA 1
ATOM 2733 C C . PRO B 1 27 ? -18.109 28.047 -0.827 1 91.88 27 PRO B C 1
ATOM 2735 O O . PRO B 1 27 ? -18.906 27.844 -1.744 1 91.88 27 PRO B O 1
ATOM 2738 N N . LEU B 1 28 ? -17.547 27.094 -0.132 1 88.56 28 LEU B N 1
ATOM 2739 C CA . LEU B 1 28 ? -17.906 25.688 -0.354 1 88.56 28 LEU B CA 1
ATOM 2740 C C . LEU B 1 28 ? -18.375 25.047 0.941 1 88.56 28 LEU B C 1
ATOM 2742 O O . LEU B 1 28 ? -17.844 25.328 2.016 1 88.56 28 LEU B O 1
ATOM 2746 N N . PRO B 1 29 ? -19.391 24.203 0.843 1 85.38 29 PRO B N 1
ATOM 2747 C CA . PRO B 1 29 ? -19.828 23.438 2.021 1 85.38 29 PRO B CA 1
ATOM 2748 C C . PRO B 1 29 ? -18.859 22.312 2.377 1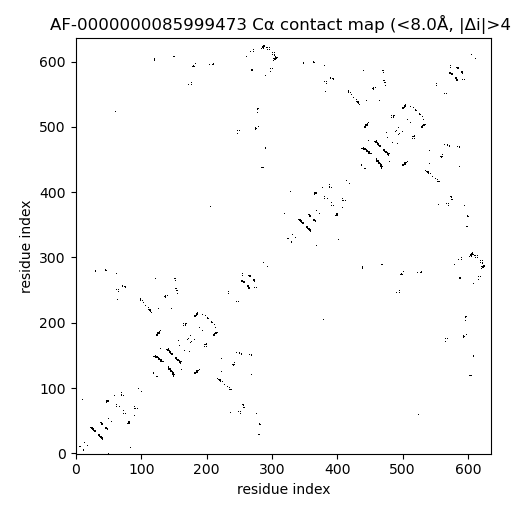 85.38 29 PRO B C 1
ATOM 2750 O O . PRO B 1 29 ? -18.453 21.547 1.502 1 85.38 29 PRO B O 1
ATOM 2753 N N . VAL B 1 30 ? -18.438 22.359 3.631 1 77.44 30 VAL B N 1
ATOM 2754 C CA . VAL B 1 30 ? -17.484 21.328 4.078 1 77.44 30 VAL B CA 1
ATOM 2755 C C . VAL B 1 30 ? -18 20.688 5.363 1 77.44 30 VAL B C 1
ATOM 2757 O O . VAL B 1 30 ? -18.516 21.375 6.25 1 77.44 30 VAL B O 1
ATOM 2760 N N . GLY B 1 31 ? -17.844 19.391 5.461 1 69.12 31 GLY B N 1
ATOM 2761 C CA . GLY B 1 31 ? -18.141 18.688 6.695 1 69.12 31 GLY B CA 1
ATOM 2762 C C . GLY B 1 31 ? -19.594 18.234 6.797 1 69.12 31 GLY B C 1
ATOM 2763 O O . GLY B 1 31 ? -20.359 18.406 5.852 1 69.12 31 GLY B O 1
ATOM 2764 N N . GLN B 1 32 ? -19.891 17.422 7.965 1 65.38 32 GLN B N 1
ATOM 2765 C CA . GLN B 1 32 ? -21.234 17 8.344 1 65.38 32 GLN B CA 1
ATOM 2766 C C . GLN B 1 32 ? -21.531 17.328 9.805 1 65.38 32 GLN B C 1
ATOM 2768 O O . GLN B 1 32 ? -21 16.672 10.711 1 65.38 32 GLN B O 1
ATOM 2773 N N . PRO B 1 33 ? -22.359 18.328 10.078 1 73.88 33 PRO B N 1
ATOM 2774 C CA . PRO B 1 33 ? -23.125 19.172 9.156 1 73.88 33 PRO B CA 1
ATOM 2775 C C . PRO B 1 33 ? -22.234 20.141 8.375 1 73.88 33 PRO B C 1
ATOM 2777 O O . PRO B 1 33 ? -21.156 20.484 8.844 1 73.88 33 PRO B O 1
ATOM 2780 N N . PRO B 1 34 ? -22.734 20.609 7.301 1 79 34 PRO B N 1
ATOM 2781 C CA . PRO B 1 34 ? -21.859 21.406 6.434 1 79 34 PRO B CA 1
ATOM 2782 C C . PRO B 1 34 ? -21.672 22.844 6.941 1 79 34 PRO B C 1
ATOM 2784 O O . PRO B 1 34 ? -22.609 23.438 7.469 1 79 34 PRO B O 1
ATOM 2787 N N . VAL B 1 35 ? -20.469 23.219 6.941 1 84.56 35 VAL B N 1
ATOM 2788 C CA . VAL B 1 35 ? -20.109 24.609 7.203 1 84.56 35 VAL B CA 1
ATOM 2789 C C . VAL B 1 35 ? -19.484 25.219 5.953 1 84.56 35 VAL B C 1
ATOM 2791 O O . VAL B 1 35 ? -18.828 24.531 5.168 1 84.56 35 VAL B O 1
ATOM 2794 N N . THR B 1 36 ? -19.734 26.469 5.777 1 88.81 36 THR B N 1
ATOM 2795 C CA . THR B 1 36 ? -19.234 27.125 4.578 1 88.81 36 THR B CA 1
ATOM 2796 C C . THR B 1 36 ? -17.797 27.609 4.785 1 88.81 36 THR B C 1
ATOM 2798 O O . THR B 1 36 ? -17.516 28.328 5.742 1 88.81 36 THR B O 1
ATOM 2801 N N . LEU B 1 37 ? -16.938 27.141 3.936 1 91.12 37 LEU B N 1
ATOM 2802 C CA . LEU B 1 37 ? -15.523 27.547 3.963 1 91.12 37 LEU B CA 1
ATOM 2803 C C . LEU B 1 37 ? -15.109 28.156 2.633 1 91.12 37 LEU B C 1
ATOM 2805 O O . LEU B 1 37 ? -15.469 27.656 1.567 1 91.12 37 LEU B O 1
ATOM 2809 N N . HIS B 1 38 ? -14.438 29.312 2.727 1 94 38 HIS B N 1
ATOM 2810 C CA . HIS B 1 38 ? -13.883 29.891 1.508 1 94 38 HIS B CA 1
ATOM 2811 C C . HIS B 1 38 ? -12.625 29.141 1.068 1 94 38 HIS B C 1
ATOM 2813 O O . HIS B 1 38 ? -11.656 29.047 1.823 1 94 38 HIS B O 1
ATOM 2819 N N . CYS B 1 39 ? -12.703 28.594 -0.107 1 92.81 39 CYS B N 1
ATOM 2820 C CA . CYS B 1 39 ? -11.609 27.781 -0.651 1 92.81 39 CYS B CA 1
ATOM 2821 C C . CYS B 1 39 ? -11.164 28.328 -2.004 1 92.81 39 CYS B C 1
ATOM 2823 O O . CYS B 1 39 ? -11.953 28.922 -2.736 1 92.81 39 CYS B O 1
ATOM 2825 N N . ASP B 1 40 ? -9.867 28.172 -2.219 1 93 40 ASP B N 1
ATOM 2826 C CA . ASP B 1 40 ? -9.32 28.484 -3.541 1 93 40 ASP B CA 1
ATOM 2827 C C . ASP B 1 40 ? -9.57 27.328 -4.512 1 93 40 ASP B C 1
ATOM 2829 O O . ASP B 1 40 ? -9.266 26.172 -4.207 1 93 40 ASP B O 1
ATOM 2833 N N . VAL B 1 41 ? -10.148 27.594 -5.688 1 87.44 41 VAL B N 1
ATOM 2834 C CA . VAL B 1 41 ? -10.469 26.562 -6.664 1 87.44 41 VAL B CA 1
ATOM 2835 C C . VAL B 1 41 ? -9.711 26.828 -7.969 1 87.44 41 VAL B C 1
ATOM 2837 O O . VAL B 1 41 ? -10.125 26.359 -9.031 1 87.44 41 VAL B O 1
ATOM 2840 N N . SER B 1 42 ? -8.727 27.656 -7.879 1 83.44 42 SER B N 1
ATOM 2841 C CA . SER B 1 42 ? -7.98 28.062 -9.07 1 83.44 42 SER B CA 1
ATOM 2842 C C . SER B 1 42 ? -7.25 26.875 -9.695 1 83.44 42 SER B C 1
ATOM 2844 O O . SER B 1 42 ? -7.004 26.859 -10.898 1 83.44 42 SER B O 1
ATOM 2846 N N . MET B 1 43 ? -6.945 25.891 -8.906 1 76.62 43 MET B N 1
ATOM 2847 C CA . MET B 1 43 ? -6.223 24.703 -9.367 1 76.62 43 MET B CA 1
ATOM 2848 C C . MET B 1 43 ? -7.117 23.469 -9.328 1 76.62 43 MET B C 1
ATOM 2850 O O . MET B 1 43 ? -8.328 23.578 -9.133 1 76.62 43 MET B O 1
ATOM 2854 N N . ASP B 1 44 ? -6.613 22.328 -9.711 1 68.38 44 ASP B N 1
ATOM 2855 C CA . ASP B 1 44 ? -7.371 21.078 -9.758 1 68.38 44 ASP B CA 1
ATOM 2856 C C . ASP B 1 44 ? -7.672 20.578 -8.352 1 68.38 44 ASP B C 1
ATOM 2858 O O . ASP B 1 44 ? -8.375 19.578 -8.188 1 68.38 44 ASP B O 1
ATOM 2862 N N . ARG B 1 45 ? -7.234 21.453 -7.438 1 75.12 45 ARG B N 1
ATOM 2863 C CA . ARG B 1 45 ? -7.477 21.062 -6.051 1 75.12 45 ARG B CA 1
ATOM 2864 C C . ARG B 1 45 ? -8.133 22.203 -5.27 1 75.12 45 ARG B C 1
ATOM 2866 O O . ARG B 1 45 ? -7.844 23.375 -5.512 1 75.12 45 ARG B O 1
ATOM 2873 N N . ILE B 1 46 ? -8.969 21.797 -4.406 1 83.81 46 ILE B N 1
ATOM 2874 C CA . ILE B 1 46 ? -9.625 22.766 -3.539 1 83.81 46 ILE B CA 1
ATOM 2875 C C . ILE B 1 46 ? -8.773 23.016 -2.297 1 83.81 46 ILE B C 1
ATOM 2877 O O . ILE B 1 46 ? -8.422 22.062 -1.582 1 83.81 46 ILE B O 1
ATOM 2881 N N . ARG B 1 47 ? -8.43 24.234 -2.049 1 90.5 47 ARG B N 1
ATOM 2882 C CA . ARG B 1 47 ? -7.594 24.578 -0.906 1 90.5 47 ARG B CA 1
ATOM 2883 C C . ARG B 1 47 ? -8.273 25.625 -0.023 1 90.5 47 ARG B C 1
ATOM 2885 O O . ARG B 1 47 ? -8.562 26.734 -0.472 1 90.5 47 ARG B O 1
ATOM 2892 N N . PRO B 1 48 ? -8.477 25.344 1.174 1 92.31 48 PRO B N 1
ATOM 2893 C CA . PRO B 1 48 ? -9.102 26.312 2.07 1 92.31 48 PRO B CA 1
ATOM 2894 C C . PRO B 1 48 ? -8.18 27.5 2.391 1 92.31 48 PRO B C 1
ATOM 2896 O O . PRO B 1 48 ? -6.973 27.312 2.559 1 92.31 48 PRO B O 1
ATOM 2899 N N . PHE B 1 49 ? -8.766 28.656 2.422 1 95.56 49 PHE B N 1
ATOM 2900 C CA . PHE B 1 49 ? -8.062 29.828 2.93 1 95.56 49 PHE B CA 1
ATOM 2901 C C . PHE B 1 49 ? -7.859 29.734 4.438 1 95.56 49 PHE B C 1
ATOM 2903 O O . PHE B 1 49 ? -8.82 29.562 5.188 1 95.56 49 PHE B O 1
ATOM 2910 N N . VAL B 1 50 ? -6.609 29.875 4.883 1 95.88 50 VAL B N 1
ATOM 2911 C CA . VAL B 1 50 ? -6.312 29.672 6.297 1 95.88 50 VAL B CA 1
ATOM 2912 C C . VAL B 1 50 ? -6.199 31.031 6.996 1 95.88 50 VAL B C 1
ATOM 2914 O O . VAL B 1 50 ? -5.367 31.859 6.621 1 95.88 50 VAL B O 1
ATOM 2917 N N . PRO B 1 51 ? -7.051 31.188 7.965 1 96.44 51 PRO B N 1
ATOM 2918 C CA . PRO B 1 51 ? -6.902 32.406 8.773 1 96.44 51 PRO B CA 1
ATOM 2919 C C . PRO B 1 51 ? -5.566 32.469 9.508 1 96.44 51 PRO B C 1
ATOM 2921 O O . PRO B 1 51 ? -4.969 31.422 9.797 1 96.44 51 PRO B O 1
ATOM 2924 N N . LYS B 1 52 ? -5.164 33.625 9.852 1 95.56 52 LYS B N 1
ATOM 2925 C CA . LYS B 1 52 ? -3.844 33.906 10.406 1 95.56 52 LYS B CA 1
ATOM 2926 C C . LYS B 1 52 ? -3.582 33.062 11.641 1 95.56 52 LYS B C 1
ATOM 2928 O O . LYS B 1 52 ? -2.496 32.5 11.797 1 95.56 52 LYS B O 1
ATOM 2933 N N . MET B 1 53 ? -4.531 32.875 12.43 1 93.94 53 MET B N 1
ATOM 2934 C CA . MET B 1 53 ? -4.352 32.219 13.727 1 93.94 53 MET B CA 1
ATOM 2935 C C . MET B 1 53 ? -4.004 30.75 13.562 1 93.94 53 MET B C 1
ATOM 2937 O O . MET B 1 53 ? -3.42 30.141 14.453 1 93.94 53 MET B O 1
ATOM 2941 N N . PHE B 1 54 ? -4.336 30.125 12.391 1 94.06 54 PHE B N 1
ATOM 2942 C CA . PHE B 1 54 ? -4.16 28.688 12.227 1 94.06 54 PHE B CA 1
ATOM 2943 C C . PHE B 1 54 ? -2.932 28.391 11.375 1 94.06 54 PHE B C 1
ATOM 2945 O O . PHE B 1 54 ? -2.504 27.234 11.266 1 94.06 54 PHE B O 1
ATOM 2952 N N . ARG B 1 55 ? -2.314 29.344 10.781 1 96.25 55 ARG B N 1
ATOM 2953 C CA . ARG B 1 55 ? -1.296 29.156 9.75 1 96.25 55 ARG B CA 1
ATOM 2954 C C . ARG B 1 55 ? -0.067 28.453 10.328 1 96.25 55 ARG B C 1
ATOM 2956 O O . ARG B 1 55 ? 0.413 27.469 9.758 1 96.25 55 ARG B O 1
ATOM 2963 N N . ARG B 1 56 ? 0.396 28.906 11.469 1 95.69 56 ARG B N 1
ATOM 2964 C CA . ARG B 1 56 ? 1.576 28.312 12.086 1 95.69 56 ARG B CA 1
ATOM 2965 C C . ARG B 1 56 ? 1.31 26.875 12.508 1 95.69 56 ARG B C 1
ATOM 2967 O O . ARG B 1 56 ? 2.158 26 12.32 1 95.69 56 ARG B O 1
ATOM 2974 N N . GLU B 1 57 ? 0.175 26.672 13.031 1 92.5 57 GLU B N 1
ATOM 2975 C CA . GLU B 1 57 ? -0.19 25.328 13.477 1 92.5 57 GLU B CA 1
ATOM 2976 C C . GLU B 1 57 ? -0.262 24.359 12.305 1 92.5 57 GLU B C 1
ATOM 2978 O O . GLU B 1 57 ? 0.222 23.219 12.398 1 92.5 57 GLU B O 1
ATOM 2983 N N . ILE B 1 58 ? -0.848 24.766 11.242 1 92.56 58 ILE B N 1
ATOM 2984 C CA . ILE B 1 58 ? -0.964 23.938 10.047 1 92.56 58 ILE B CA 1
ATOM 2985 C C . ILE B 1 58 ? 0.427 23.594 9.516 1 92.56 58 ILE B C 1
ATOM 2987 O O . ILE B 1 58 ? 0.711 22.438 9.195 1 92.56 58 ILE B O 1
ATOM 2991 N N . PHE B 1 59 ? 1.259 24.625 9.5 1 95.5 59 PHE B N 1
ATOM 2992 C CA . PHE B 1 59 ? 2.631 24.406 9.062 1 95.5 59 PHE B CA 1
ATOM 2993 C C . PHE B 1 59 ? 3.318 23.375 9.945 1 95.5 59 PHE B C 1
ATOM 2995 O O . PHE B 1 59 ? 3.936 22.438 9.453 1 95.5 59 PHE B O 1
ATOM 3002 N N . ASN B 1 60 ? 3.211 23.562 11.242 1 93.56 60 ASN B N 1
ATOM 3003 C CA . ASN B 1 60 ? 3.885 22.688 12.195 1 93.56 60 ASN B CA 1
ATOM 3004 C C . ASN B 1 60 ? 3.426 21.234 12.047 1 93.56 60 ASN B C 1
ATOM 3006 O O . ASN B 1 60 ? 4.246 20.312 12.039 1 93.56 60 ASN B O 1
ATOM 3010 N N . ASN B 1 61 ? 2.188 21.094 11.852 1 90.56 61 ASN B N 1
ATOM 3011 C CA . ASN B 1 61 ? 1.62 19.75 11.75 1 90.56 61 ASN B CA 1
ATOM 3012 C C . ASN B 1 61 ? 2.119 19.016 10.508 1 90.56 61 ASN B C 1
ATOM 3014 O O . ASN B 1 61 ? 2.428 17.828 10.555 1 90.56 61 ASN B O 1
ATOM 3018 N N . LEU B 1 62 ? 2.219 19.688 9.461 1 93.06 62 LEU B N 1
ATOM 3019 C CA . LEU B 1 62 ? 2.648 19.078 8.203 1 93.06 62 LEU B CA 1
ATOM 3020 C C . LEU B 1 62 ? 4.164 18.906 8.18 1 93.06 62 LEU B C 1
ATOM 3022 O O . LEU B 1 62 ? 4.656 17.828 7.82 1 93.06 62 LEU B O 1
ATOM 3026 N N . HIS B 1 63 ? 4.859 19.922 8.664 1 94.75 63 HIS B N 1
ATOM 3027 C CA . HIS B 1 63 ? 6.32 19.891 8.664 1 94.75 63 HIS B CA 1
ATOM 3028 C C . HIS B 1 63 ? 6.848 18.812 9.602 1 94.75 63 HIS B C 1
ATOM 3030 O O . HIS B 1 63 ? 7.848 18.156 9.297 1 94.75 63 HIS B O 1
ATOM 3036 N N . ALA B 1 64 ? 6.156 18.641 10.602 1 92.5 64 ALA B N 1
ATOM 3037 C CA . ALA B 1 64 ? 6.633 17.75 11.664 1 92.5 64 ALA B CA 1
ATOM 3038 C C . ALA B 1 64 ? 6.523 16.297 11.258 1 92.5 64 ALA B C 1
ATOM 3040 O O . ALA B 1 64 ? 7.09 15.414 11.914 1 92.5 64 ALA B O 1
ATOM 3041 N N . LEU B 1 65 ? 5.781 16 10.258 1 92.94 65 LEU B N 1
ATOM 3042 C CA . LEU B 1 65 ? 5.656 14.617 9.828 1 92.94 65 LEU B CA 1
ATOM 3043 C C . LEU B 1 65 ? 7.027 14.008 9.555 1 92.94 65 LEU B C 1
ATOM 3045 O O . LEU B 1 65 ? 7.336 12.914 10.039 1 92.94 65 LEU B O 1
ATOM 3049 N N . SER B 1 66 ? 7.824 14.758 8.828 1 94.38 66 SER B N 1
ATOM 3050 C CA . SER B 1 66 ? 9.109 14.195 8.453 1 94.38 66 SER B CA 1
ATOM 3051 C C . SER B 1 66 ? 10.195 15.266 8.391 1 94.38 66 SER B C 1
ATOM 3053 O O . SER B 1 66 ? 11.336 14.984 8.031 1 94.38 66 SER B O 1
ATOM 3055 N N . HIS B 1 67 ? 9.789 16.516 8.656 1 94 67 HIS B N 1
ATOM 3056 C CA . HIS B 1 67 ? 10.711 17.641 8.68 1 94 67 HIS B CA 1
ATOM 3057 C C . HIS B 1 67 ? 11.461 17.766 7.355 1 94 67 HIS B C 1
ATOM 3059 O O . HIS B 1 67 ? 12.688 17.859 7.336 1 94 67 HIS B O 1
ATOM 3065 N N . PRO B 1 68 ? 10.703 17.844 6.305 1 93.56 68 PRO B N 1
ATOM 3066 C CA . PRO B 1 68 ? 11.352 17.984 5 1 93.56 68 PRO B CA 1
ATOM 3067 C C . PRO B 1 68 ? 12.016 19.344 4.801 1 93.56 68 PRO B C 1
ATOM 3069 O O . PRO B 1 68 ? 11.883 20.219 5.656 1 93.56 68 PRO B O 1
ATOM 3072 N N . GLY B 1 69 ? 12.742 19.516 3.682 1 92.19 69 GLY B N 1
ATOM 3073 C CA . GLY B 1 69 ? 13.375 20.797 3.377 1 92.19 69 GLY B CA 1
ATOM 3074 C C . GLY B 1 69 ? 12.383 21.906 3.127 1 92.19 69 GLY B C 1
ATOM 3075 O O . GLY B 1 69 ? 11.172 21.672 3.051 1 92.19 69 GLY B O 1
ATOM 3076 N N . VAL B 1 70 ? 12.906 23.094 2.984 1 94.06 70 VAL B N 1
ATOM 3077 C CA . VAL B 1 70 ? 12.102 24.297 2.857 1 94.06 70 VAL B CA 1
ATOM 3078 C C . VAL B 1 70 ? 11.188 24.188 1.639 1 94.06 70 VAL B C 1
ATOM 3080 O O . VAL B 1 70 ? 9.977 24.406 1.739 1 94.06 70 VAL B O 1
ATOM 3083 N N . ARG B 1 71 ? 11.719 23.859 0.522 1 93.69 71 ARG B N 1
ATOM 3084 C CA . ARG B 1 71 ? 10.945 23.781 -0.713 1 93.69 71 ARG B CA 1
ATOM 3085 C C . ARG B 1 71 ? 9.859 22.719 -0.608 1 93.69 71 ARG B C 1
ATOM 3087 O O . ARG B 1 71 ? 8.711 22.938 -1.008 1 93.69 71 ARG B O 1
ATOM 3094 N N . ALA B 1 72 ? 10.258 21.594 -0.078 1 93.56 72 ALA B N 1
ATOM 3095 C CA . ALA B 1 72 ? 9.297 20.5 0.083 1 93.56 72 ALA B CA 1
ATOM 3096 C C . ALA B 1 72 ? 8.195 20.875 1.067 1 93.56 72 ALA B C 1
ATOM 3098 O O . ALA B 1 72 ? 7.027 20.531 0.86 1 93.56 72 ALA B O 1
ATOM 3099 N N . SER B 1 73 ? 8.555 21.578 2.107 1 95.5 73 SER B N 1
ATOM 3100 C CA . SER B 1 73 ? 7.574 22.031 3.082 1 95.5 73 SER B CA 1
ATOM 3101 C C . SER B 1 73 ? 6.59 23.016 2.449 1 95.5 73 SER B C 1
ATOM 3103 O O . SER B 1 73 ? 5.379 22.922 2.676 1 95.5 73 SER B O 1
ATOM 3105 N N . LEU B 1 74 ? 7.148 23.859 1.692 1 96.06 74 LEU B N 1
ATOM 3106 C CA . LEU B 1 74 ? 6.305 24.828 1.015 1 96.06 74 LEU B CA 1
ATOM 3107 C C . LEU B 1 74 ? 5.305 24.141 0.091 1 96.06 74 LEU B C 1
ATOM 3109 O O . LEU B 1 74 ? 4.113 24.453 0.119 1 96.06 74 LEU B O 1
ATOM 3113 N N . LYS B 1 75 ? 5.781 23.25 -0.658 1 93.69 75 LYS B N 1
ATOM 3114 C CA . LYS B 1 75 ? 4.91 22.531 -1.587 1 93.69 75 LYS B CA 1
ATOM 3115 C C . LYS B 1 75 ? 3.828 21.766 -0.84 1 93.69 75 LYS B C 1
ATOM 3117 O O . LYS B 1 75 ? 2.668 21.75 -1.261 1 93.69 75 LYS B O 1
ATOM 3122 N N . MET B 1 76 ? 4.223 21.156 0.232 1 93.56 76 MET B N 1
ATOM 3123 C CA . MET B 1 76 ? 3.295 20.344 1.028 1 93.56 76 MET B CA 1
ATOM 3124 C C . MET B 1 76 ? 2.162 21.219 1.57 1 93.56 76 MET B C 1
ATOM 3126 O O . MET B 1 76 ? 0.997 20.812 1.529 1 93.56 76 MET B O 1
ATOM 3130 N N . VAL B 1 77 ? 2.465 22.375 1.993 1 94.25 77 VAL B N 1
ATOM 3131 C CA . VAL B 1 77 ? 1.467 23.281 2.551 1 94.25 77 VAL B CA 1
ATOM 3132 C C . VAL B 1 77 ? 0.642 23.891 1.425 1 94.25 77 VAL B C 1
ATOM 3134 O O . VAL B 1 77 ? -0.589 23.922 1.493 1 94.25 77 VAL B O 1
ATOM 3137 N N . ALA B 1 78 ? 1.289 24.266 0.351 1 93.12 78 ALA B N 1
ATOM 3138 C CA . ALA B 1 78 ? 0.646 24.984 -0.747 1 93.12 78 ALA B CA 1
ATOM 3139 C C . ALA B 1 78 ? -0.307 24.078 -1.515 1 93.12 78 ALA B C 1
ATOM 3141 O O . ALA B 1 78 ? -1.255 24.547 -2.146 1 93.12 78 ALA B O 1
ATOM 3142 N N . GLU B 1 79 ? -0.056 22.875 -1.47 1 89.62 79 GLU B N 1
ATOM 3143 C CA . GLU B 1 79 ? -0.932 21.922 -2.152 1 89.62 79 GLU B CA 1
ATOM 3144 C C . GLU B 1 79 ? -2.236 21.734 -1.385 1 89.62 79 GLU B C 1
ATOM 3146 O O . GLU B 1 79 ? -3.225 21.25 -1.944 1 89.62 79 GLU B O 1
ATOM 3151 N N . ARG B 1 80 ? -2.234 22.203 -0.149 1 90.31 80 ARG B N 1
ATOM 3152 C CA . ARG B 1 80 ? -3.363 21.844 0.7 1 90.31 80 ARG B CA 1
ATOM 3153 C C . ARG B 1 80 ? -4.086 23.078 1.222 1 90.31 80 ARG B C 1
ATOM 3155 O O . ARG B 1 80 ? -5.277 23.016 1.535 1 90.31 80 ARG B O 1
ATOM 3162 N N . TYR B 1 81 ? -3.355 24.141 1.29 1 93.31 81 TYR B N 1
ATOM 3163 C CA . TYR B 1 81 ? -3.889 25.359 1.899 1 93.31 81 TYR B CA 1
ATOM 3164 C C . TYR B 1 81 ? -3.432 26.594 1.138 1 93.31 81 TYR B C 1
ATOM 3166 O O . TYR B 1 81 ? -2.521 26.516 0.308 1 93.31 81 TYR B O 1
A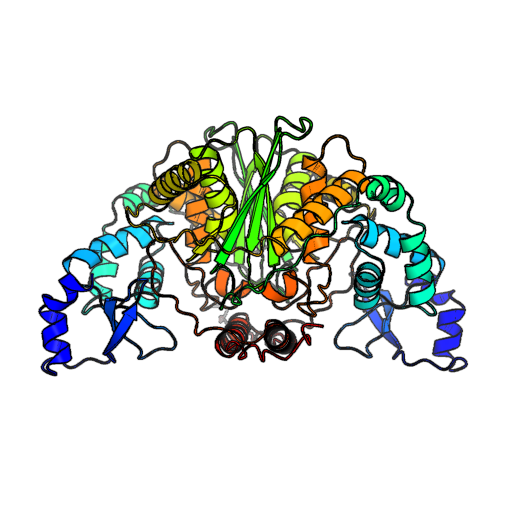TOM 3174 N N . VAL B 1 82 ? -4.145 27.719 1.463 1 94.88 82 VAL B N 1
ATOM 3175 C CA . VAL B 1 82 ? -3.703 28.953 0.845 1 94.88 82 VAL B CA 1
ATOM 3176 C C . VAL B 1 82 ? -3.859 30.109 1.835 1 94.88 82 VAL B C 1
ATOM 3178 O O . VAL B 1 82 ? -4.781 30.109 2.656 1 94.88 82 VAL B O 1
ATOM 3181 N N . TRP B 1 83 ? -2.949 30.969 1.861 1 95.88 83 TRP B N 1
ATOM 3182 C CA . TRP B 1 83 ? -3.039 32.281 2.518 1 95.88 83 TRP B CA 1
ATOM 3183 C C . TRP B 1 83 ? -2.014 33.25 1.945 1 95.88 83 TRP B C 1
ATOM 3185 O O . TRP B 1 83 ? -1.046 32.812 1.304 1 95.88 83 TRP B O 1
ATOM 3195 N N . PRO B 1 84 ? -2.297 34.531 2.072 1 93.88 84 PRO B N 1
ATOM 3196 C CA . PRO B 1 84 ? -1.338 35.5 1.558 1 93.88 84 PRO B CA 1
ATOM 3197 C C . PRO B 1 84 ? 0.038 35.375 2.209 1 93.88 84 PRO B C 1
ATOM 3199 O O . PRO B 1 84 ? 0.136 35.125 3.412 1 93.88 84 PRO B O 1
ATOM 3202 N N . SER B 1 85 ? 1.124 35.5 1.457 1 94.25 85 SER B N 1
ATOM 3203 C CA . SER B 1 85 ? 2.516 35.5 1.899 1 94.25 85 SER B CA 1
ATOM 3204 C C . SER B 1 85 ? 2.906 34.156 2.504 1 94.25 85 SER B C 1
ATOM 3206 O O . SER B 1 85 ? 3.744 34.094 3.404 1 94.25 85 SER B O 1
ATOM 3208 N N . MET B 1 86 ? 2.24 33.156 2.084 1 96.44 86 MET B N 1
ATOM 3209 C CA . MET B 1 86 ? 2.514 31.812 2.582 1 96.44 86 MET B CA 1
ATOM 3210 C C . MET B 1 86 ? 3.977 31.438 2.371 1 96.44 86 MET B C 1
ATOM 3212 O O . MET B 1 86 ? 4.609 30.859 3.258 1 96.44 86 MET B O 1
ATOM 3216 N N . ARG B 1 87 ? 4.5 31.734 1.229 1 97.19 87 ARG B N 1
ATOM 3217 C CA . ARG B 1 87 ? 5.879 31.391 0.922 1 97.19 87 ARG B CA 1
ATOM 3218 C C . ARG B 1 87 ? 6.836 31.969 1.958 1 97.19 87 ARG B C 1
ATOM 3220 O O . ARG B 1 87 ? 7.699 31.266 2.48 1 97.19 87 ARG B O 1
ATOM 3227 N N . GLN B 1 88 ? 6.664 33.188 2.199 1 97.5 88 GLN B N 1
ATOM 3228 C CA . GLN B 1 88 ? 7.523 33.875 3.168 1 97.5 88 GLN B CA 1
ATOM 3229 C C . GLN B 1 88 ? 7.402 33.219 4.547 1 97.5 88 GLN B C 1
ATOM 3231 O O . GLN B 1 88 ? 8.414 32.969 5.215 1 97.5 88 GLN B O 1
ATOM 3236 N N . ASP B 1 89 ? 6.164 32.969 4.949 1 97.88 89 ASP B N 1
ATOM 3237 C CA . ASP B 1 89 ? 5.918 32.375 6.254 1 97.88 89 ASP B CA 1
ATOM 3238 C C . ASP B 1 89 ? 6.574 31 6.363 1 97.88 89 ASP B C 1
ATOM 3240 O O . ASP B 1 89 ? 7.324 30.734 7.305 1 97.88 89 ASP B O 1
ATOM 3244 N N . VAL B 1 90 ? 6.352 30.141 5.379 1 97.88 90 VAL B N 1
ATOM 3245 C CA . VAL B 1 90 ? 6.812 28.766 5.406 1 97.88 90 VAL B CA 1
ATOM 3246 C C . VAL B 1 90 ? 8.336 28.719 5.348 1 97.88 90 VAL B C 1
ATOM 3248 O O . VAL B 1 90 ? 8.969 27.938 6.062 1 97.88 90 VAL B O 1
ATOM 3251 N N . VAL B 1 91 ? 8.883 29.547 4.512 1 97.69 91 VAL B N 1
ATOM 3252 C CA . VAL B 1 91 ? 10.344 29.609 4.402 1 97.69 91 VAL B CA 1
ATOM 3253 C C . VAL B 1 91 ? 10.945 29.984 5.754 1 97.69 91 VAL B C 1
ATOM 3255 O O . VAL B 1 91 ? 11.875 29.328 6.23 1 97.69 91 VAL B O 1
ATOM 3258 N N . LEU B 1 92 ? 10.406 30.984 6.328 1 97.44 92 LEU B N 1
ATOM 3259 C CA . LEU B 1 92 ? 10.898 31.453 7.625 1 97.44 92 LEU B CA 1
ATOM 3260 C C . LEU B 1 92 ? 10.758 30.359 8.68 1 97.44 92 LEU B C 1
ATOM 3262 O O . LEU B 1 92 ? 11.711 30.047 9.398 1 97.44 92 LEU B O 1
ATOM 3266 N N . TRP B 1 93 ? 9.578 29.766 8.766 1 97.69 93 TRP B N 1
ATOM 3267 C CA . TRP B 1 93 ? 9.289 28.797 9.805 1 97.69 93 TRP B CA 1
ATOM 3268 C C . TRP B 1 93 ? 10.133 27.531 9.617 1 97.69 93 TRP B C 1
ATOM 3270 O O . TRP B 1 93 ? 10.617 26.953 10.594 1 97.69 93 TRP B O 1
ATOM 3280 N N . ALA B 1 94 ? 10.312 27.062 8.406 1 96.12 94 ALA B N 1
ATOM 3281 C CA . ALA B 1 94 ? 11.117 25.875 8.133 1 96.12 94 ALA B CA 1
ATOM 3282 C C . ALA B 1 94 ? 12.586 26.125 8.469 1 96.12 94 ALA B C 1
ATOM 3284 O O . ALA B 1 94 ? 13.258 25.25 9.023 1 96.12 94 ALA B O 1
ATOM 3285 N N . ARG B 1 95 ? 13.07 27.312 8.148 1 94.75 95 ARG B N 1
ATOM 3286 C CA . ARG B 1 95 ? 14.469 27.641 8.383 1 94.75 95 ARG B CA 1
ATOM 3287 C C . ARG B 1 95 ? 14.758 27.766 9.875 1 94.75 95 ARG B C 1
ATOM 3289 O O . ARG B 1 95 ? 15.883 27.516 10.32 1 94.75 95 ARG B O 1
ATOM 3296 N N . THR B 1 96 ? 13.758 28.094 10.578 1 95.19 96 THR B N 1
ATOM 3297 C CA . THR B 1 96 ? 13.977 28.359 11.992 1 95.19 96 THR B CA 1
ATOM 3298 C C . THR B 1 96 ? 13.508 27.188 12.844 1 95.19 96 THR B C 1
ATOM 3300 O O . THR B 1 96 ? 13.383 27.312 14.07 1 95.19 96 THR B O 1
ATOM 3303 N N . CYS B 1 97 ? 13.133 26.125 12.195 1 94.06 97 CYS B N 1
ATOM 3304 C CA . CYS B 1 97 ? 12.672 24.969 12.953 1 94.06 97 CYS B CA 1
ATOM 3305 C C . CYS B 1 97 ? 13.766 24.453 13.867 1 94.06 97 CYS B C 1
ATOM 3307 O O . CYS B 1 97 ? 14.812 24 13.398 1 94.06 97 CYS B O 1
ATOM 3309 N N . LEU B 1 98 ? 13.539 24.406 15.094 1 91.62 98 LEU B N 1
ATOM 3310 C CA . LEU B 1 98 ? 14.539 24.016 16.094 1 91.62 98 LEU B CA 1
ATOM 3311 C C . LEU B 1 98 ? 14.867 22.531 15.984 1 91.62 98 LEU B C 1
ATOM 3313 O O . LEU B 1 98 ? 16.016 22.125 16.172 1 91.62 98 LEU B O 1
ATOM 3317 N N . GLN B 1 99 ? 13.844 21.75 15.766 1 91.81 99 GLN B N 1
ATOM 3318 C CA . GLN B 1 99 ? 14.047 20.312 15.641 1 91.81 99 GLN B CA 1
ATOM 3319 C C . GLN B 1 99 ? 14.984 19.984 14.484 1 91.81 99 GLN B C 1
ATOM 3321 O O . GLN B 1 99 ? 15.875 19.156 14.617 1 91.81 99 GLN B O 1
ATOM 3326 N N . CYS B 1 100 ? 14.789 20.641 13.414 1 92.12 100 CYS B N 1
ATOM 3327 C CA . CYS B 1 100 ? 15.648 20.438 12.25 1 92.12 100 CYS B CA 1
ATOM 3328 C C . CYS B 1 100 ? 17.062 20.906 12.531 1 92.12 100 CYS B C 1
ATOM 3330 O O . CYS B 1 100 ? 18.031 20.281 12.094 1 92.12 100 CYS B O 1
ATOM 3332 N N . GLN B 1 101 ? 17.281 22.047 13.141 1 89.5 101 GLN B N 1
ATOM 3333 C CA . GLN B 1 101 ? 18.594 22.578 13.461 1 89.5 101 GLN B CA 1
ATOM 3334 C C . GLN B 1 101 ? 19.375 21.625 14.352 1 89.5 101 GLN B C 1
ATOM 3336 O O . GLN B 1 101 ? 20.578 21.422 14.141 1 89.5 101 GLN B O 1
ATOM 3341 N N . ARG B 1 102 ? 18.734 21.047 15.227 1 86.25 102 ARG B N 1
ATOM 3342 C CA . ARG B 1 102 ? 19.375 20.094 16.141 1 86.25 102 ARG B CA 1
ATOM 3343 C C . ARG B 1 102 ? 19.812 18.844 15.391 1 86.25 102 ARG B C 1
ATOM 3345 O O . ARG B 1 102 ? 20.844 18.25 15.727 1 86.25 102 ARG B O 1
ATOM 3352 N N . ALA B 1 103 ? 19.016 18.453 14.398 1 86.44 103 ALA B N 1
ATOM 3353 C CA . ALA B 1 103 ? 19.297 17.234 13.641 1 86.44 103 ALA B CA 1
ATOM 3354 C C . ALA B 1 103 ? 20.469 17.453 12.68 1 86.44 103 ALA B C 1
ATOM 3356 O O . ALA B 1 103 ? 21.172 16.516 12.32 1 86.44 103 ALA B O 1
ATOM 3357 N N . LYS B 1 104 ? 20.641 18.578 11.812 1 72.12 104 LYS B N 1
ATOM 3358 C CA . LYS B 1 104 ? 21.641 18.906 10.797 1 72.12 104 LYS B CA 1
ATOM 3359 C C . LYS B 1 104 ? 23.047 18.859 11.375 1 72.12 104 LYS B C 1
ATOM 3361 O O . LYS B 1 104 ? 24 18.562 10.664 1 72.12 104 LYS B O 1
ATOM 3366 N N . VAL B 1 105 ? 23.266 19.312 12.438 1 53.75 105 VAL B N 1
ATOM 3367 C CA . VAL B 1 105 ? 24.641 19.391 12.922 1 53.75 105 VAL B CA 1
ATOM 3368 C C . VAL B 1 105 ? 25.391 18.094 12.617 1 53.75 105 VAL B C 1
ATOM 3370 O O . VAL B 1 105 ? 26.609 18.094 12.422 1 53.75 105 VAL B O 1
ATOM 3373 N N . SER B 1 106 ? 24.672 17.094 12.062 1 49.69 106 SER B N 1
ATOM 3374 C CA . SER B 1 106 ? 25.453 15.891 11.812 1 49.69 106 SER B CA 1
ATOM 3375 C C . SER B 1 106 ? 25.594 15.625 10.312 1 49.69 106 SER B C 1
ATOM 3377 O O . SER B 1 106 ? 26.109 14.586 9.906 1 49.69 106 SER B O 1
ATOM 3379 N N . ARG B 1 107 ? 25.297 16.594 9.32 1 46.22 107 ARG B N 1
ATOM 3380 C CA . ARG B 1 107 ? 24.953 16.281 7.941 1 46.22 107 ARG B CA 1
ATOM 3381 C C . ARG B 1 107 ? 26.141 16.469 7.016 1 46.22 107 ARG B C 1
ATOM 3383 O O . ARG B 1 107 ? 25.984 16.516 5.793 1 46.22 107 ARG B O 1
ATOM 3390 N N . HIS B 1 108 ? 27.344 16.328 7.117 1 40.22 108 HIS B N 1
ATOM 3391 C CA . HIS B 1 108 ? 28.266 16.844 6.102 1 40.22 108 HIS B CA 1
ATOM 3392 C C . HIS B 1 108 ? 28.312 15.93 4.887 1 40.22 108 HIS B C 1
ATOM 3394 O O . HIS B 1 108 ? 29.078 16.156 3.955 1 40.22 108 HIS B O 1
ATOM 3400 N N . THR B 1 109 ? 27.688 14.812 4.719 1 38.19 109 THR B N 1
ATOM 3401 C CA . THR B 1 109 ? 28.328 14.102 3.627 1 38.19 109 THR B CA 1
ATOM 3402 C C . THR B 1 109 ? 27.469 14.117 2.371 1 38.19 109 THR B C 1
ATOM 3404 O O . THR B 1 109 ? 26.281 13.789 2.424 1 38.19 109 THR B O 1
ATOM 3407 N N . ARG B 1 110 ? 27.781 14.898 1.266 1 38.84 110 ARG B N 1
ATOM 3408 C CA . ARG B 1 110 ? 27.141 14.953 -0.046 1 38.84 110 ARG B CA 1
ATOM 3409 C C . ARG B 1 110 ? 27.375 13.664 -0.821 1 38.84 110 ARG B C 1
ATOM 3411 O O . ARG B 1 110 ? 28.516 13.203 -0.956 1 38.84 110 ARG B O 1
ATOM 3418 N N . SER B 1 111 ? 26.344 12.859 -1.169 1 42.44 111 SER B N 1
ATOM 3419 C CA . SER B 1 111 ? 26.5 11.633 -1.943 1 42.44 111 SER B CA 1
ATOM 3420 C C . SER B 1 111 ? 26.219 11.867 -3.422 1 42.44 111 SER B C 1
ATOM 3422 O O . SER B 1 111 ? 25.328 12.648 -3.77 1 42.44 111 SER B O 1
ATOM 3424 N N . GLU B 1 112 ? 27.141 11.516 -4.305 1 40.88 112 GLU B N 1
ATOM 3425 C CA . GLU B 1 112 ? 27.047 11.625 -5.758 1 40.88 112 GLU B CA 1
ATOM 3426 C C . GLU B 1 112 ? 25.953 10.719 -6.312 1 40.88 112 GLU B C 1
ATOM 3428 O O . GLU B 1 112 ? 25.828 9.562 -5.891 1 40.88 112 GLU B O 1
ATOM 3433 N N . ILE B 1 113 ? 25 11.266 -6.988 1 44.25 113 ILE B N 1
ATOM 3434 C CA . ILE B 1 113 ? 23.922 10.516 -7.633 1 44.25 113 ILE B CA 1
ATOM 3435 C C . ILE B 1 113 ? 24.453 9.867 -8.914 1 44.25 113 ILE B C 1
ATOM 3437 O O . ILE B 1 113 ? 24.953 10.555 -9.805 1 44.25 113 ILE B O 1
ATOM 3441 N N . GLY B 1 114 ? 24.672 8.625 -8.977 1 39.44 114 GLY B N 1
ATOM 3442 C CA . GLY B 1 114 ? 25.141 7.902 -10.148 1 39.44 114 GLY B CA 1
ATOM 3443 C C . GLY B 1 114 ? 24.062 7.734 -11.203 1 39.44 114 GLY B C 1
ATOM 3444 O O . GLY B 1 114 ? 22.875 7.961 -10.938 1 39.44 114 GLY B O 1
ATOM 3445 N N . LYS B 1 115 ? 24.453 7.617 -12.516 1 38.25 115 LYS B N 1
ATOM 3446 C CA . LYS B 1 115 ? 23.641 7.465 -13.719 1 38.25 115 LYS B CA 1
ATOM 3447 C C . LYS B 1 115 ? 22.969 6.098 -13.758 1 38.25 115 LYS B C 1
ATOM 3449 O O . LYS B 1 115 ? 23.641 5.066 -13.703 1 38.25 115 LYS B O 1
ATOM 3454 N N . PHE B 1 116 ? 21.812 5.906 -13.188 1 42.81 116 PHE B N 1
ATOM 3455 C CA . PHE B 1 116 ? 21.203 4.574 -13.234 1 42.81 116 PHE B CA 1
ATOM 3456 C C . PHE B 1 116 ? 20.297 4.441 -14.453 1 42.81 116 PHE B C 1
ATOM 3458 O O . PHE B 1 116 ? 19.719 5.43 -14.906 1 42.81 116 PHE B O 1
ATOM 3465 N N . GLU B 1 117 ? 20.531 3.389 -15.125 1 44.22 117 GLU B N 1
ATOM 3466 C CA . GLU B 1 117 ? 19.469 3.016 -16.062 1 44.22 117 GLU B CA 1
ATOM 3467 C C . GLU B 1 117 ? 18.109 3.055 -15.383 1 44.22 117 GLU B C 1
ATOM 3469 O O . GLU B 1 117 ? 17.938 2.564 -14.266 1 44.22 117 GLU B O 1
ATOM 3474 N N . LEU B 1 118 ? 17.297 3.857 -15.711 1 47 118 LEU B N 1
ATOM 3475 C CA . LEU B 1 118 ? 15.984 4.141 -15.125 1 47 118 LEU B CA 1
ATOM 3476 C C . LEU B 1 118 ? 15.102 2.896 -15.141 1 47 118 LEU B C 1
ATOM 3478 O O . LEU B 1 118 ? 14.992 2.213 -16.156 1 47 118 LEU B O 1
ATOM 3482 N N . PRO B 1 119 ? 14.945 2.33 -13.938 1 53.47 119 PRO B N 1
ATOM 3483 C CA . PRO B 1 119 ? 13.93 1.271 -13.922 1 53.47 119 PRO B CA 1
ATOM 3484 C C . PRO B 1 119 ? 12.672 1.643 -14.703 1 53.47 119 PRO B C 1
ATOM 3486 O O . PRO B 1 119 ? 12.32 2.822 -14.789 1 53.47 119 PRO B O 1
ATOM 3489 N N . SER B 1 120 ? 12.133 0.492 -15.453 1 61.44 120 SER B N 1
ATOM 3490 C CA . SER B 1 120 ? 11.125 0.702 -16.484 1 61.44 120 SER B CA 1
ATOM 3491 C C . SER B 1 120 ? 9.719 0.706 -15.875 1 61.44 120 SER B C 1
ATOM 3493 O O . SER B 1 120 ? 8.781 1.235 -16.484 1 61.44 120 SER B O 1
ATOM 3495 N N . SER B 1 121 ? 9.523 0.132 -14.57 1 77.06 121 SER B N 1
ATOM 3496 C CA . SER B 1 121 ? 8.148 0.086 -14.086 1 77.06 121 SER B CA 1
ATOM 3497 C C . SER B 1 121 ? 8.102 0.012 -12.562 1 77.06 121 SER B C 1
ATOM 3499 O O . SER B 1 121 ? 9.102 -0.314 -11.922 1 77.06 121 SER B O 1
ATOM 3501 N N . ARG B 1 122 ? 7.023 0.367 -12.047 1 86.94 122 ARG B N 1
ATOM 3502 C CA . ARG B 1 122 ? 6.824 0.305 -10.602 1 86.94 122 ARG B CA 1
ATOM 3503 C C . ARG B 1 122 ? 7.051 -1.109 -10.078 1 86.94 122 ARG B C 1
ATOM 3505 O O . ARG B 1 122 ? 6.629 -2.084 -10.711 1 86.94 122 ARG B O 1
ATOM 3512 N N . PHE B 1 123 ? 7.738 -1.249 -9.008 1 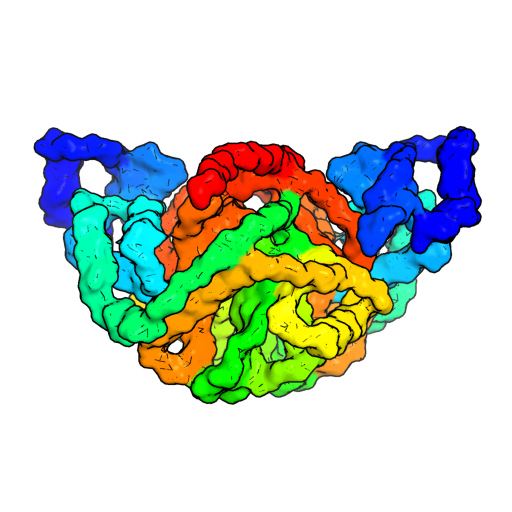88.75 123 PHE B N 1
ATOM 3513 C CA . PHE B 1 123 ? 7.93 -2.445 -8.195 1 88.75 123 PHE B CA 1
ATOM 3514 C C . PHE B 1 123 ? 8.812 -3.455 -8.922 1 88.75 123 PHE B C 1
ATOM 3516 O O . PHE B 1 123 ? 8.977 -4.59 -8.469 1 88.75 123 PHE B O 1
ATOM 3523 N N . GLU B 1 124 ? 9.367 -3.084 -10.062 1 84.31 124 GLU B N 1
ATOM 3524 C CA . GLU B 1 124 ? 10.227 -3.984 -10.836 1 84.31 124 GLU B CA 1
ATOM 3525 C C . GLU B 1 124 ? 11.617 -4.094 -10.211 1 84.31 124 GLU B C 1
ATOM 3527 O O . GLU B 1 124 ? 12.203 -5.176 -10.18 1 84.31 124 GLU B O 1
ATOM 3532 N N . HIS B 1 125 ? 12.055 -2.977 -9.875 1 86.44 125 HIS B N 1
ATOM 3533 C CA . HIS B 1 125 ? 13.383 -2.904 -9.273 1 86.44 125 HIS B CA 1
ATOM 3534 C C . HIS B 1 125 ? 13.336 -2.268 -7.891 1 86.44 125 HIS B C 1
ATOM 3536 O O . HIS B 1 125 ? 13.008 -1.085 -7.758 1 86.44 125 HIS B O 1
ATOM 3542 N N . VAL B 1 126 ? 13.711 -3.088 -6.883 1 91 126 VAL B N 1
ATOM 3543 C CA . VAL B 1 126 ? 13.641 -2.627 -5.5 1 91 126 VAL B CA 1
ATOM 3544 C C . VAL B 1 126 ? 15.023 -2.68 -4.867 1 91 126 VAL B C 1
ATOM 3546 O O . VAL B 1 126 ? 15.758 -3.656 -5.043 1 91 126 VAL B O 1
ATOM 3549 N N . HIS B 1 127 ? 15.414 -1.59 -4.242 1 90.12 127 HIS B N 1
ATOM 3550 C CA . HIS B 1 127 ? 16.641 -1.545 -3.449 1 90.12 127 HIS B CA 1
ATOM 3551 C C . HIS B 1 127 ? 16.344 -1.815 -1.977 1 90.12 127 HIS B C 1
ATOM 3553 O O . HIS B 1 127 ? 15.469 -1.181 -1.385 1 90.12 127 HIS B O 1
ATOM 3559 N N . ILE B 1 128 ? 17.016 -2.795 -1.414 1 91.5 128 ILE B N 1
ATOM 3560 C CA . ILE B 1 128 ? 16.859 -3.035 0.017 1 91.5 128 ILE B CA 1
ATOM 3561 C C . ILE B 1 128 ? 18.188 -2.809 0.724 1 91.5 128 ILE B C 1
ATOM 3563 O O . ILE B 1 128 ? 19.25 -3.031 0.141 1 91.5 128 ILE B O 1
ATOM 3567 N N . ASP B 1 129 ? 18.141 -2.322 1.931 1 89.75 129 ASP B N 1
ATOM 3568 C CA . ASP B 1 129 ? 19.312 -2.055 2.75 1 89.75 129 ASP B CA 1
ATOM 3569 C C . ASP B 1 129 ? 19.016 -2.285 4.23 1 89.75 129 ASP B C 1
ATOM 3571 O O . ASP B 1 129 ? 17.859 -2.256 4.648 1 89.75 129 ASP B O 1
ATOM 3575 N N . LEU B 1 130 ? 20.062 -2.58 4.941 1 90.88 130 LEU B N 1
ATOM 3576 C CA . LEU B 1 130 ? 19.953 -2.775 6.383 1 90.88 130 LEU B CA 1
ATOM 3577 C C . LEU B 1 130 ? 20.609 -1.621 7.137 1 90.88 130 LEU B C 1
ATOM 3579 O O . LEU B 1 130 ? 21.781 -1.307 6.906 1 90.88 130 LEU B O 1
ATOM 3583 N N . VAL B 1 131 ? 19.828 -1.019 7.98 1 89.56 131 VAL B N 1
ATOM 3584 C CA . VAL B 1 131 ? 20.328 0.068 8.82 1 89.56 131 VAL B CA 1
ATOM 3585 C C . VAL B 1 131 ? 20.469 -0.414 10.258 1 89.56 131 VAL B C 1
ATOM 3587 O O . VAL B 1 131 ? 19.547 -1.021 10.812 1 89.56 131 VAL B O 1
ATOM 3590 N N . GLY B 1 132 ? 21.516 0.013 10.922 1 86.88 132 GLY B N 1
ATOM 3591 C CA . GLY B 1 132 ? 21.734 -0.347 12.312 1 86.88 132 GLY B CA 1
ATOM 3592 C C . GLY B 1 132 ? 23.125 -0.867 12.594 1 86.88 132 GLY B C 1
ATOM 3593 O O . GLY B 1 132 ? 23.953 -0.948 11.688 1 86.88 132 GLY B O 1
ATOM 3594 N N . PRO B 1 133 ? 23.516 -1.181 13.789 1 90.81 133 PRO B N 1
ATOM 3595 C CA . PRO B 1 133 ? 22.594 -1.19 14.93 1 90.81 133 PRO B CA 1
ATOM 3596 C C . PRO B 1 133 ? 22.188 0.214 15.367 1 90.81 133 PRO B C 1
ATOM 3598 O O . PRO B 1 133 ? 23.016 1.126 15.383 1 90.81 133 PRO B O 1
ATOM 3601 N N . LEU B 1 134 ? 20.906 0.298 15.617 1 90.44 134 LEU B N 1
ATOM 3602 C CA . LEU B 1 134 ? 20.312 1.509 16.172 1 90.44 134 LEU B CA 1
ATOM 3603 C C . LEU B 1 134 ? 20.031 1.351 17.656 1 90.44 134 LEU B C 1
ATOM 3605 O O . LEU B 1 134 ? 20.062 0.236 18.188 1 90.44 134 LEU B O 1
ATOM 3609 N N . PRO B 1 135 ? 19.969 2.527 18.375 1 91.44 135 PRO B N 1
ATOM 3610 C CA . PRO B 1 135 ? 19.547 2.369 19.766 1 91.44 135 PRO B CA 1
ATOM 3611 C C . PRO B 1 135 ? 18.281 1.515 19.906 1 91.44 135 PRO B C 1
ATOM 3613 O O . PRO B 1 135 ? 17.375 1.6 19.062 1 91.44 135 PRO B O 1
ATOM 3616 N N . PRO B 1 136 ? 18.375 0.66 20.891 1 94 136 PRO B N 1
ATOM 3617 C CA . PRO B 1 136 ? 17.219 -0.23 21.047 1 94 136 PRO B CA 1
ATOM 3618 C C . PRO B 1 136 ? 15.891 0.527 21.156 1 94 136 PRO B C 1
ATOM 3620 O O . PRO B 1 136 ? 15.828 1.566 21.812 1 94 136 PRO B O 1
ATOM 3623 N N . SER B 1 137 ? 14.938 0.094 20.484 1 95.44 137 SER B N 1
ATOM 3624 C CA . SER B 1 137 ? 13.578 0.636 20.469 1 95.44 137 SER B CA 1
ATOM 3625 C C . SER B 1 137 ? 12.539 -0.475 20.359 1 95.44 137 SER B C 1
ATOM 3627 O O . SER B 1 137 ? 12.383 -1.077 19.297 1 95.44 137 SER B O 1
ATOM 3629 N N . GLU B 1 138 ? 11.789 -0.769 21.375 1 93.81 138 GLU B N 1
ATOM 3630 C CA . GLU B 1 138 ? 10.766 -1.811 21.422 1 93.81 138 GLU B CA 1
ATOM 3631 C C . GLU B 1 138 ? 11.344 -3.164 21.016 1 93.81 138 GLU B C 1
ATOM 3633 O O . GLU B 1 138 ? 10.719 -3.9 20.25 1 93.81 138 GLU B O 1
ATOM 3638 N N . GLY B 1 139 ? 12.562 -3.408 21.406 1 93.5 139 GLY B N 1
ATOM 3639 C CA . GLY B 1 139 ? 13.203 -4.684 21.125 1 93.5 139 GLY B CA 1
ATOM 3640 C C . GLY B 1 139 ? 13.867 -4.73 19.766 1 93.5 139 GLY B C 1
ATOM 3641 O O . GLY B 1 139 ? 14.523 -5.715 19.422 1 93.5 139 GLY B O 1
ATOM 3642 N N . PHE B 1 140 ? 13.742 -3.73 18.984 1 95.94 140 PHE B N 1
ATOM 3643 C CA . PHE B 1 140 ? 14.336 -3.678 17.641 1 95.94 140 PHE B CA 1
ATOM 3644 C C . PHE B 1 140 ? 15.648 -2.912 17.672 1 95.94 140 PHE B C 1
ATOM 3646 O O . PHE B 1 140 ? 15.789 -1.917 18.375 1 95.94 140 PHE B O 1
ATOM 3653 N N . ARG B 1 141 ? 16.578 -3.371 16.859 1 95.56 141 ARG B N 1
ATOM 3654 C CA . ARG B 1 141 ? 17.875 -2.715 16.828 1 95.56 141 ARG B CA 1
ATOM 3655 C C . ARG B 1 141 ? 18.312 -2.453 15.383 1 95.56 141 ARG B C 1
ATOM 3657 O O . ARG B 1 141 ? 19.359 -1.845 15.148 1 95.56 141 ARG B O 1
ATOM 3664 N N . TYR B 1 142 ? 17.562 -2.992 14.438 1 95.06 142 TYR B N 1
ATOM 3665 C CA . TYR B 1 142 ? 17.875 -2.842 13.023 1 95.06 142 TYR B CA 1
ATOM 3666 C C . TYR B 1 142 ? 16.641 -2.41 12.234 1 95.06 142 TYR B C 1
ATOM 3668 O O . TYR B 1 142 ? 15.531 -2.432 12.758 1 95.06 142 TYR B O 1
ATOM 3676 N N . CYS B 1 143 ? 16.891 -1.898 11.039 1 95.94 143 CYS B N 1
ATOM 3677 C CA . CYS B 1 143 ? 15.812 -1.488 10.164 1 95.94 143 CYS B CA 1
ATOM 3678 C C . CYS B 1 143 ? 16.078 -1.922 8.727 1 95.94 143 CYS B C 1
ATOM 3680 O O . CYS B 1 143 ? 17.156 -1.663 8.18 1 95.94 143 CYS B O 1
ATOM 3682 N N . LEU B 1 144 ? 15.141 -2.699 8.148 1 95.88 144 LEU B N 1
ATOM 3683 C CA . LEU B 1 144 ? 15.18 -3.014 6.723 1 95.88 144 LEU B CA 1
ATOM 3684 C C . LEU B 1 144 ? 14.5 -1.917 5.91 1 95.88 144 LEU B C 1
ATOM 3686 O O . LEU B 1 144 ? 13.32 -1.622 6.117 1 95.88 144 LEU B O 1
ATOM 3690 N N . THR B 1 145 ? 15.266 -1.292 5.047 1 95.69 145 THR B N 1
ATOM 3691 C CA . THR B 1 145 ? 14.68 -0.281 4.172 1 95.69 145 THR B CA 1
ATOM 3692 C C . THR B 1 145 ? 14.516 -0.82 2.754 1 95.69 145 THR B C 1
ATOM 3694 O O . THR B 1 145 ? 15.375 -1.557 2.262 1 95.69 145 THR B O 1
ATOM 3697 N N . CYS B 1 146 ? 13.375 -0.545 2.143 1 95.06 146 CYS B N 1
ATOM 3698 C CA . CYS B 1 146 ? 13.047 -0.903 0.768 1 95.06 146 CYS B CA 1
ATOM 3699 C C . CYS B 1 146 ? 12.617 0.323 -0.026 1 95.06 146 CYS B C 1
ATOM 3701 O O . CYS B 1 146 ? 11.766 1.095 0.428 1 95.06 146 CYS B O 1
ATOM 3703 N N . VAL B 1 147 ? 13.219 0.499 -1.188 1 94.12 147 VAL B N 1
ATOM 3704 C CA . VAL B 1 147 ? 12.836 1.632 -2.023 1 94.12 147 VAL B CA 1
ATOM 3705 C C . VAL B 1 147 ? 12.617 1.163 -3.461 1 94.12 147 VAL B C 1
ATOM 3707 O O . VAL B 1 147 ? 13.484 0.525 -4.051 1 94.12 147 VAL B O 1
ATOM 3710 N N . ASP B 1 148 ? 11.445 1.382 -3.936 1 92.12 148 ASP B N 1
ATOM 3711 C CA . ASP B 1 148 ? 11.203 1.164 -5.359 1 92.12 148 ASP B CA 1
ATOM 3712 C C . ASP B 1 148 ? 11.969 2.176 -6.207 1 92.12 148 ASP B C 1
ATOM 3714 O O . ASP B 1 148 ? 11.828 3.385 -6.016 1 92.12 148 ASP B O 1
ATOM 3718 N N . ARG B 1 149 ? 12.641 1.728 -7.109 1 86 149 ARG B N 1
ATOM 3719 C CA . ARG B 1 149 ? 13.531 2.598 -7.867 1 86 149 ARG B CA 1
ATOM 3720 C C . ARG B 1 149 ? 12.742 3.543 -8.766 1 86 149 ARG B C 1
ATOM 3722 O O . ARG B 1 149 ? 13.164 4.672 -9.016 1 86 149 ARG B O 1
ATOM 3729 N N . PHE B 1 150 ? 11.664 3.094 -9.219 1 85.06 150 PHE B N 1
ATOM 3730 C CA . PHE B 1 150 ? 10.883 3.881 -10.164 1 85.06 150 PHE B CA 1
ATOM 3731 C C . PHE B 1 150 ? 10.062 4.945 -9.445 1 85.06 150 PHE B C 1
ATOM 3733 O O . PHE B 1 150 ? 10.164 6.133 -9.758 1 85.06 150 PHE B O 1
ATOM 3740 N N . SER B 1 151 ? 9.305 4.562 -8.477 1 87.75 151 SER B N 1
ATOM 3741 C CA . SER B 1 151 ? 8.367 5.453 -7.805 1 87.75 151 SER B CA 1
ATOM 3742 C C . SER B 1 151 ? 9.008 6.137 -6.605 1 87.75 151 SER B C 1
ATOM 3744 O O . SER B 1 151 ? 8.461 7.098 -6.062 1 87.75 151 SER B O 1
ATOM 3746 N N . LYS B 1 152 ? 10.117 5.574 -6.105 1 90.25 152 LYS B N 1
ATOM 3747 C CA . LYS B 1 152 ? 10.805 6.043 -4.906 1 90.25 152 LYS B CA 1
ATOM 3748 C C . LYS B 1 152 ? 9.969 5.781 -3.654 1 90.25 152 LYS B C 1
ATOM 3750 O O . LYS B 1 152 ? 10.227 6.359 -2.598 1 90.25 152 LYS B O 1
ATOM 3755 N N . TRP B 1 153 ? 8.977 4.891 -3.797 1 94.31 153 TRP B N 1
ATOM 3756 C CA . TRP B 1 153 ? 8.188 4.48 -2.641 1 94.31 153 TRP B CA 1
ATOM 3757 C C . TRP B 1 153 ? 9.07 3.848 -1.572 1 94.31 153 TRP B C 1
ATOM 3759 O O . TRP B 1 153 ? 9.812 2.9 -1.851 1 94.31 153 TRP B O 1
ATOM 3769 N N . PRO B 1 154 ? 8.93 4.41 -0.353 1 95.81 154 PRO B N 1
ATOM 3770 C CA . PRO B 1 154 ? 9.781 3.895 0.719 1 95.81 154 PRO B CA 1
ATOM 3771 C C . PRO B 1 154 ? 9.031 2.98 1.685 1 95.81 154 PRO B C 1
ATOM 3773 O O . PRO B 1 154 ? 7.859 3.225 1.986 1 95.81 154 PRO B O 1
ATOM 3776 N N . GLU B 1 155 ? 9.656 1.904 2.082 1 97.25 155 GLU B N 1
ATOM 3777 C CA . GLU B 1 155 ? 9.266 1.104 3.236 1 97.25 155 GLU B CA 1
ATOM 3778 C C . GLU B 1 155 ? 10.422 0.942 4.219 1 97.25 155 GLU B C 1
ATOM 3780 O O . GLU B 1 155 ? 11.578 0.875 3.812 1 97.25 155 GLU B O 1
ATOM 3785 N N . ALA B 1 156 ? 10.141 0.955 5.441 1 97.12 156 ALA B N 1
ATOM 3786 C CA . ALA B 1 156 ? 11.102 0.696 6.512 1 97.12 156 ALA B CA 1
ATOM 3787 C C . ALA B 1 156 ? 10.5 -0.213 7.582 1 97.12 156 ALA B C 1
ATOM 3789 O O . ALA B 1 156 ? 9.414 0.063 8.102 1 97.12 156 ALA B O 1
ATOM 3790 N N . PHE B 1 157 ? 11.219 -1.27 7.852 1 97.38 157 PHE B N 1
ATOM 3791 C CA . PHE B 1 157 ? 10.719 -2.268 8.789 1 97.38 157 PHE B CA 1
ATOM 3792 C C . PHE B 1 157 ? 11.727 -2.512 9.906 1 97.38 157 PHE B C 1
ATOM 3794 O O . PHE B 1 157 ? 12.867 -2.885 9.648 1 97.38 157 PHE B O 1
ATOM 3801 N N . PRO B 1 158 ? 11.312 -2.279 11.18 1 96.94 158 PRO B N 1
ATOM 3802 C CA . PRO B 1 158 ? 12.203 -2.631 12.289 1 96.94 158 PRO B CA 1
ATOM 3803 C C . PRO B 1 158 ? 12.516 -4.121 12.344 1 96.94 158 PRO B C 1
ATOM 3805 O O . PRO B 1 158 ? 11.656 -4.953 12.039 1 96.94 158 PRO B O 1
ATOM 3808 N N . LEU B 1 159 ? 13.719 -4.469 12.68 1 96.88 159 LEU B N 1
ATOM 3809 C CA . LEU B 1 159 ? 14.18 -5.848 12.797 1 96.88 159 LEU B CA 1
ATOM 3810 C C . LEU B 1 159 ? 14.883 -6.07 14.141 1 96.88 159 LEU B C 1
ATOM 3812 O O . LEU B 1 159 ? 15.617 -5.207 14.609 1 96.88 159 LEU B O 1
ATOM 3816 N N . VAL B 1 160 ? 14.617 -7.23 14.68 1 95.5 160 VAL B N 1
ATOM 3817 C CA . VAL B 1 160 ? 15.328 -7.637 15.891 1 95.5 160 VAL B CA 1
ATOM 3818 C C . VAL B 1 160 ? 16.719 -8.141 15.523 1 95.5 160 VAL B C 1
ATOM 3820 O O . VAL B 1 160 ? 17.688 -7.848 16.219 1 95.5 160 VAL B O 1
ATOM 3823 N N . GLU B 1 161 ? 16.797 -8.852 14.375 1 94.38 161 GLU B N 1
ATOM 3824 C CA . GLU B 1 161 ? 18.047 -9.43 13.898 1 94.38 161 GLU B CA 1
ATOM 3825 C C . GLU B 1 161 ? 18.156 -9.328 12.375 1 94.38 161 GLU B C 1
ATOM 3827 O O . GLU B 1 161 ? 17.172 -9.016 11.695 1 94.38 161 GLU B O 1
ATOM 3832 N N . ILE B 1 162 ? 19.344 -9.602 11.883 1 91.81 162 ILE B N 1
ATOM 3833 C CA . ILE B 1 162 ? 19.547 -9.344 10.461 1 91.81 162 ILE B CA 1
ATOM 3834 C C . ILE B 1 162 ? 19.938 -10.633 9.758 1 91.81 162 ILE B C 1
ATOM 3836 O O . ILE B 1 162 ? 20.766 -10.617 8.836 1 91.81 162 ILE B O 1
ATOM 3840 N N . SER B 1 163 ? 19.5 -11.773 10.266 1 92.38 163 SER B N 1
ATOM 3841 C CA . SER B 1 163 ? 19.703 -13 9.508 1 92.38 163 SER B CA 1
ATOM 3842 C C . SER B 1 163 ? 19 -12.945 8.156 1 92.38 163 SER B C 1
ATOM 3844 O O . SER B 1 163 ? 18 -12.242 8.008 1 92.38 163 SER B O 1
ATOM 3846 N N . ALA B 1 164 ? 19.516 -13.664 7.184 1 90.06 164 ALA B N 1
ATOM 3847 C CA . ALA B 1 164 ? 18.906 -13.711 5.852 1 90.06 164 ALA B CA 1
ATOM 3848 C C . ALA B 1 164 ? 17.438 -14.117 5.922 1 90.06 164 ALA B C 1
ATOM 3850 O O . ALA B 1 164 ? 16.609 -13.578 5.195 1 90.06 164 ALA B O 1
ATOM 3851 N N . GLU B 1 165 ? 17.172 -15.023 6.754 1 91.69 165 GLU B N 1
ATOM 3852 C CA . GLU B 1 165 ? 15.805 -15.516 6.902 1 91.69 165 GLU B CA 1
ATOM 3853 C C . GLU B 1 165 ? 14.883 -14.43 7.453 1 91.69 165 GLU B C 1
ATOM 3855 O O . GLU B 1 165 ? 13.773 -14.242 6.957 1 91.69 165 GLU B O 1
ATOM 3860 N N . ALA B 1 166 ? 15.359 -13.734 8.477 1 93.81 166 ALA B N 1
ATOM 3861 C CA . ALA B 1 166 ? 14.57 -12.656 9.07 1 93.81 166 ALA B CA 1
ATOM 3862 C C . ALA B 1 166 ? 14.312 -11.539 8.055 1 93.81 166 ALA B C 1
ATOM 3864 O O . ALA B 1 166 ? 13.195 -11.031 7.953 1 93.81 166 ALA B O 1
ATOM 3865 N N . VAL B 1 167 ? 15.312 -11.219 7.324 1 94.19 167 VAL B N 1
ATOM 3866 C CA . VAL B 1 167 ? 15.211 -10.172 6.312 1 94.19 167 VAL B CA 1
ATOM 3867 C C . VAL B 1 167 ? 14.258 -10.617 5.203 1 94.19 167 VAL B C 1
ATOM 3869 O O . VAL B 1 167 ? 13.391 -9.852 4.777 1 94.19 167 VAL B O 1
ATOM 3872 N N . ALA B 1 168 ? 14.414 -11.844 4.75 1 93 168 ALA B N 1
ATOM 3873 C CA . ALA B 1 168 ? 13.562 -12.375 3.697 1 93 168 ALA B CA 1
ATOM 3874 C C . ALA B 1 168 ? 12.094 -12.383 4.129 1 93 168 ALA B C 1
ATOM 3876 O O . ALA B 1 168 ? 11.219 -11.984 3.363 1 93 168 ALA B O 1
ATOM 3877 N N . ASN B 1 169 ? 11.883 -12.812 5.332 1 93.38 169 ASN B N 1
ATOM 3878 C CA . ASN B 1 169 ? 10.516 -12.859 5.852 1 93.38 169 ASN B CA 1
ATOM 3879 C C . ASN B 1 169 ? 9.906 -11.461 5.941 1 93.38 169 ASN B C 1
ATOM 3881 O O . ASN B 1 169 ? 8.75 -11.266 5.566 1 93.38 169 ASN B O 1
ATOM 3885 N N . THR B 1 170 ? 10.68 -10.562 6.453 1 95.81 170 THR B N 1
ATOM 3886 C CA . THR B 1 170 ? 10.211 -9.188 6.578 1 95.81 170 THR B CA 1
ATOM 3887 C C . THR B 1 170 ? 9.938 -8.586 5.203 1 95.81 170 THR B C 1
ATOM 3889 O O . THR B 1 170 ? 8.922 -7.914 5.008 1 95.81 170 THR B O 1
ATOM 3892 N N . PHE B 1 171 ? 10.844 -8.859 4.301 1 95.38 171 PHE B N 1
ATOM 3893 C CA . PHE B 1 171 ? 10.672 -8.367 2.938 1 95.38 171 PHE B CA 1
ATOM 3894 C C . PHE B 1 171 ? 9.445 -8.992 2.287 1 95.38 171 PHE B C 1
ATOM 3896 O O . PHE B 1 171 ? 8.688 -8.312 1.6 1 95.38 171 PHE B O 1
ATOM 3903 N N . TYR B 1 172 ? 9.258 -10.219 2.471 1 93.56 172 TYR B N 1
ATOM 3904 C CA . TYR B 1 172 ? 8.102 -10.914 1.928 1 93.56 172 TYR B CA 1
ATOM 3905 C C . TYR B 1 172 ? 6.805 -10.359 2.502 1 93.56 172 TYR B C 1
ATOM 3907 O O . TYR B 1 172 ? 5.898 -9.969 1.756 1 93.56 172 TYR B O 1
ATOM 3915 N N . THR B 1 173 ? 6.707 -10.211 3.787 1 94.44 173 THR B N 1
ATOM 3916 C CA . THR B 1 173 ? 5.5 -9.797 4.492 1 94.44 173 THR B CA 1
ATOM 3917 C C . THR B 1 173 ? 5.207 -8.32 4.238 1 94.44 173 THR B C 1
ATOM 3919 O O . THR B 1 173 ? 4.055 -7.938 4.023 1 94.44 173 THR B O 1
ATOM 3922 N N . GLY B 1 174 ? 6.227 -7.562 4.207 1 95.38 174 GLY B N 1
ATOM 3923 C CA . GLY B 1 174 ? 6.055 -6.121 4.145 1 95.38 174 GLY B CA 1
ATOM 3924 C C . GLY B 1 174 ? 5.973 -5.59 2.725 1 95.38 174 GLY B C 1
ATOM 3925 O O . GLY B 1 174 ? 5.281 -4.602 2.465 1 95.38 174 GLY B O 1
ATOM 3926 N N . TRP B 1 175 ? 6.699 -6.234 1.833 1 96.25 175 TRP B N 1
ATOM 3927 C CA . TRP B 1 175 ? 6.773 -5.691 0.48 1 96.25 175 TRP B CA 1
ATOM 3928 C C . TRP B 1 175 ? 6.078 -6.617 -0.515 1 96.25 175 TRP B C 1
ATOM 3930 O O . TRP B 1 175 ? 5.059 -6.246 -1.104 1 96.25 175 TRP B O 1
ATOM 3940 N N . ILE B 1 176 ? 6.547 -7.844 -0.616 1 93.81 176 ILE B N 1
ATOM 3941 C CA . ILE B 1 176 ? 6.121 -8.734 -1.688 1 93.81 176 ILE B CA 1
ATOM 3942 C C . ILE B 1 176 ? 4.621 -9 -1.574 1 93.81 176 ILE B C 1
ATOM 3944 O O . ILE B 1 176 ? 3.912 -9.031 -2.582 1 93.81 176 ILE B O 1
ATOM 3948 N N . SER B 1 177 ? 4.105 -9.148 -0.396 1 95.19 177 SER B N 1
ATOM 3949 C CA . SER B 1 177 ? 2.693 -9.453 -0.19 1 95.19 177 SER B CA 1
ATOM 3950 C C . SER B 1 177 ? 1.811 -8.281 -0.608 1 95.19 177 SER B C 1
ATOM 3952 O O . SER B 1 177 ? 0.605 -8.445 -0.807 1 95.19 177 SER B O 1
ATOM 3954 N N . ARG B 1 178 ? 2.396 -7.117 -0.766 1 95.75 178 ARG B N 1
ATOM 3955 C CA . ARG B 1 178 ? 1.615 -5.918 -1.055 1 95.75 178 ARG B CA 1
ATOM 3956 C C . ARG B 1 178 ? 1.821 -5.465 -2.496 1 95.75 178 ARG B C 1
ATOM 3958 O O . ARG B 1 178 ? 0.878 -5.02 -3.152 1 95.75 178 ARG B O 1
ATOM 3965 N N . PHE B 1 179 ? 3.08 -5.617 -2.93 1 94.62 179 PHE B N 1
ATOM 3966 C CA . PHE B 1 179 ? 3.42 -5.012 -4.211 1 94.62 179 PHE B CA 1
ATOM 3967 C C . PHE B 1 179 ? 3.807 -6.078 -5.227 1 94.62 179 PHE B C 1
ATOM 3969 O O . PHE B 1 179 ? 3.967 -5.781 -6.414 1 94.62 179 PHE B O 1
ATOM 3976 N N . GLY B 1 180 ? 3.951 -7.332 -4.777 1 91.44 180 GLY B N 1
ATOM 3977 C CA . GLY B 1 180 ? 4.457 -8.383 -5.641 1 91.44 180 GLY B CA 1
ATOM 3978 C C . GLY B 1 180 ? 5.973 -8.492 -5.621 1 91.44 180 GLY B C 1
ATOM 3979 O O . GLY B 1 180 ? 6.66 -7.57 -5.188 1 91.44 180 GLY B O 1
ATOM 3980 N N . PRO B 1 181 ? 6.453 -9.633 -6.02 1 89.69 181 PRO B N 1
ATOM 3981 C CA . PRO B 1 181 ? 7.91 -9.773 -6.098 1 89.69 181 PRO B CA 1
ATOM 3982 C C . PRO B 1 181 ? 8.531 -8.875 -7.164 1 89.69 181 PRO B C 1
ATOM 3984 O O . PRO B 1 181 ? 7.996 -8.766 -8.266 1 89.69 181 PRO B O 1
ATOM 3987 N N . PRO B 1 182 ? 9.641 -8.25 -6.82 1 88.38 182 PRO B N 1
ATOM 3988 C CA . PRO B 1 182 ? 10.359 -7.492 -7.852 1 88.38 182 PRO B CA 1
ATOM 3989 C C . PRO B 1 182 ? 11.078 -8.398 -8.852 1 88.38 182 PRO B C 1
ATOM 3991 O O . PRO B 1 182 ? 11.32 -9.57 -8.562 1 88.38 182 PRO B O 1
ATOM 3994 N N . LEU B 1 183 ? 11.422 -7.871 -9.961 1 81.19 183 LEU B N 1
ATOM 3995 C CA . LEU B 1 183 ? 12.227 -8.586 -10.945 1 81.19 183 LEU B CA 1
ATOM 3996 C C . LEU B 1 183 ? 13.711 -8.445 -10.633 1 81.19 183 LEU B C 1
ATOM 3998 O O . LEU B 1 183 ? 14.5 -9.352 -10.922 1 81.19 183 LEU B O 1
ATOM 4002 N N . ARG B 1 184 ? 14.023 -7.305 -10.039 1 82.81 184 ARG B N 1
ATOM 4003 C CA . ARG B 1 184 ? 15.406 -7.02 -9.664 1 82.81 184 ARG B CA 1
ATOM 4004 C C . ARG B 1 184 ? 15.484 -6.504 -8.227 1 82.81 184 ARG B C 1
ATOM 4006 O O . ARG B 1 184 ? 14.703 -5.637 -7.828 1 82.81 184 ARG B O 1
ATOM 4013 N N . LEU B 1 185 ? 16.359 -7.113 -7.527 1 86.44 185 LEU B N 1
ATOM 4014 C CA . LEU B 1 185 ? 16.609 -6.719 -6.145 1 86.44 185 LEU B CA 1
ATOM 4015 C C . LEU B 1 185 ? 18.062 -6.312 -5.949 1 86.44 185 LEU B C 1
ATOM 4017 O O . LEU B 1 185 ? 18.984 -7.086 -6.254 1 86.44 185 LEU B O 1
ATOM 4021 N N . THR B 1 186 ? 18.281 -5.09 -5.551 1 84.44 186 THR B N 1
ATOM 4022 C CA . THR B 1 186 ? 19.625 -4.605 -5.258 1 84.44 186 THR B CA 1
ATOM 4023 C C . THR B 1 186 ? 19.844 -4.488 -3.752 1 84.44 186 THR B C 1
ATOM 4025 O O . THR B 1 186 ? 18.984 -3.992 -3.033 1 84.44 186 THR B O 1
ATOM 4028 N N . THR B 1 187 ? 20.938 -5.098 -3.305 1 83.44 187 THR B N 1
ATOM 4029 C CA . THR B 1 187 ? 21.328 -4.984 -1.906 1 83.44 187 THR B CA 1
ATOM 4030 C C . THR B 1 187 ? 22.766 -4.465 -1.794 1 83.44 187 THR B C 1
ATOM 4032 O O . THR B 1 187 ? 23.562 -4.617 -2.723 1 83.44 187 THR B O 1
ATOM 4035 N N . ASP B 1 188 ? 23.109 -3.658 -0.828 1 73.62 188 ASP B N 1
ATOM 4036 C CA . ASP B 1 188 ? 24.484 -3.236 -0.584 1 73.62 188 ASP B CA 1
ATOM 4037 C C . ASP B 1 188 ? 25.188 -4.191 0.374 1 73.62 188 ASP B C 1
ATOM 4039 O O . ASP B 1 188 ? 26.266 -3.879 0.892 1 73.62 188 ASP B O 1
ATOM 4043 N N . GLN B 1 189 ? 24.562 -5.238 0.516 1 76.31 189 GLN B N 1
ATOM 4044 C CA . GLN B 1 189 ? 25.188 -6.199 1.424 1 76.31 189 GLN B CA 1
ATOM 4045 C C . GLN B 1 189 ? 26.125 -7.145 0.674 1 76.31 189 GLN B C 1
ATOM 4047 O O . GLN B 1 189 ? 26.141 -7.148 -0.558 1 76.31 189 GLN B O 1
ATOM 4052 N N . GLY B 1 190 ? 26.969 -7.84 1.247 1 74.69 190 GLY B N 1
ATOM 4053 C CA . GLY B 1 190 ? 27.938 -8.727 0.633 1 74.69 190 GLY B CA 1
ATOM 4054 C C . GLY B 1 190 ? 27.312 -9.891 -0.099 1 74.69 190 GLY B C 1
ATOM 4055 O O . GLY B 1 190 ? 26.141 -10.188 0.091 1 74.69 190 GLY B O 1
ATOM 4056 N N . THR B 1 191 ? 28.031 -10.453 -0.965 1 74.81 191 THR B N 1
ATOM 4057 C CA . THR B 1 191 ? 27.609 -11.531 -1.854 1 74.81 191 THR B CA 1
ATOM 4058 C C . THR B 1 191 ? 27.047 -12.703 -1.055 1 74.81 191 THR B C 1
ATOM 4060 O O . THR B 1 191 ? 26.062 -13.328 -1.469 1 74.81 191 THR B O 1
ATOM 4063 N N . GLN B 1 192 ? 27.641 -12.953 0.037 1 73 192 GLN B N 1
ATOM 4064 C CA . GLN B 1 192 ? 27.172 -14.07 0.851 1 73 192 GLN B CA 1
ATOM 4065 C C . GLN B 1 192 ? 25.766 -13.82 1.39 1 73 192 GLN B C 1
ATOM 4067 O O . GLN B 1 192 ? 24.922 -14.703 1.346 1 73 192 GLN B O 1
ATOM 4072 N N . PHE B 1 193 ? 25.531 -12.688 1.833 1 79.88 193 PHE B N 1
ATOM 4073 C CA . PHE B 1 193 ? 24.219 -12.328 2.346 1 79.88 193 PHE B CA 1
ATOM 4074 C C . PHE B 1 193 ? 23.172 -12.367 1.234 1 79.88 193 PHE B C 1
ATOM 4076 O O . PHE B 1 193 ? 22.062 -12.867 1.433 1 79.88 193 PHE B O 1
ATOM 4083 N N . GLU B 1 194 ? 23.562 -11.938 0.143 1 81.25 194 GLU B N 1
ATOM 4084 C CA . GLU B 1 194 ? 22.656 -11.922 -0.997 1 81.25 194 GLU B CA 1
ATOM 4085 C C . GLU B 1 194 ? 22.234 -13.336 -1.378 1 81.25 194 GLU B C 1
ATOM 4087 O O . GLU B 1 194 ? 21.047 -13.578 -1.634 1 81.25 194 GLU B O 1
ATOM 4092 N N . ALA B 1 195 ? 23.203 -14.133 -1.399 1 80.88 195 ALA B N 1
ATOM 4093 C CA . ALA B 1 195 ? 22.891 -15.516 -1.741 1 80.88 195 ALA B CA 1
ATOM 4094 C C . ALA B 1 195 ? 21.922 -16.125 -0.732 1 80.88 195 ALA B C 1
ATOM 409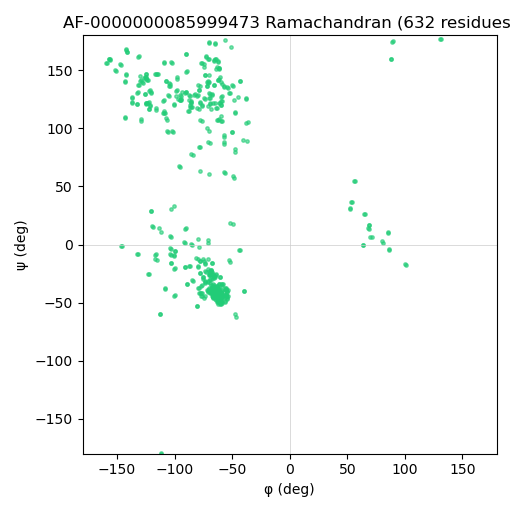6 O O . ALA B 1 195 ? 20.938 -16.766 -1.114 1 80.88 195 ALA B O 1
ATOM 4097 N N . SER B 1 196 ? 22.203 -15.906 0.524 1 84.62 196 SER B N 1
ATOM 4098 C CA . SER B 1 196 ? 21.359 -16.438 1.587 1 84.62 196 SER B CA 1
ATOM 4099 C C . SER B 1 196 ? 19.953 -15.82 1.54 1 84.62 196 SER B C 1
ATOM 4101 O O . SER B 1 196 ? 18.969 -16.5 1.788 1 84.62 196 SER B O 1
ATOM 4103 N N . LEU B 1 197 ? 19.875 -14.609 1.249 1 85.06 197 LEU B N 1
ATOM 4104 C CA . LEU B 1 197 ? 18.609 -13.898 1.14 1 85.06 197 LEU B CA 1
ATOM 4105 C C . LEU B 1 197 ? 17.75 -14.477 0.013 1 85.06 197 LEU B C 1
ATOM 4107 O O . LEU B 1 197 ? 16.562 -14.758 0.205 1 85.06 197 LEU B O 1
ATOM 4111 N N . PHE B 1 198 ? 18.359 -14.695 -1.057 1 81.62 198 PHE B N 1
ATOM 4112 C CA . PHE B 1 198 ? 17.641 -15.219 -2.211 1 81.62 198 PHE B CA 1
ATOM 4113 C C . PHE B 1 198 ? 17.188 -16.656 -1.958 1 81.62 198 PHE B C 1
ATOM 4115 O O . PHE B 1 198 ? 16.078 -17.031 -2.35 1 81.62 198 PHE B O 1
ATOM 4122 N N . ASP B 1 199 ? 18.047 -17.328 -1.361 1 83.5 199 ASP B N 1
ATOM 4123 C CA . ASP B 1 199 ? 17.656 -18.688 -0.982 1 83.5 199 ASP B CA 1
ATOM 4124 C C . ASP B 1 199 ? 16.453 -18.672 -0.052 1 83.5 199 ASP B C 1
ATOM 4126 O O . ASP B 1 199 ? 15.516 -19.469 -0.234 1 83.5 199 ASP B O 1
ATOM 4130 N N . ALA B 1 200 ? 16.469 -17.797 0.851 1 85.44 200 ALA B N 1
ATOM 4131 C CA . ALA B 1 200 ? 15.367 -17.672 1.799 1 85.44 200 ALA B CA 1
ATOM 4132 C C . ALA B 1 200 ? 14.094 -17.219 1.098 1 85.44 200 ALA B C 1
ATOM 4134 O O . ALA B 1 200 ? 13.008 -17.75 1.365 1 85.44 200 ALA B O 1
ATOM 4135 N N . LEU B 1 201 ? 14.188 -16.312 0.216 1 84.62 201 LEU B N 1
ATOM 4136 C CA . LEU B 1 201 ? 13.031 -15.797 -0.511 1 84.62 201 LEU B CA 1
ATOM 4137 C C . LEU B 1 201 ? 12.43 -16.875 -1.407 1 84.62 201 LEU B C 1
ATOM 4139 O O . LEU B 1 201 ? 11.211 -16.969 -1.549 1 84.62 201 LEU B O 1
ATOM 4143 N N . SER B 1 202 ? 13.328 -17.594 -2.023 1 78.06 202 SER B N 1
ATOM 4144 C CA . SER B 1 202 ? 12.859 -18.688 -2.885 1 78.06 202 SER B CA 1
ATOM 4145 C C . SER B 1 202 ? 12.031 -19.688 -2.102 1 78.06 202 SER B C 1
ATOM 4147 O O . SER B 1 202 ? 11.047 -20.234 -2.619 1 78.06 202 SER B O 1
ATOM 4149 N N . LYS B 1 203 ? 12.367 -19.906 -0.929 1 75 203 LYS B N 1
ATOM 4150 C CA . LYS B 1 203 ? 11.617 -20.797 -0.062 1 75 203 LYS B CA 1
ATOM 4151 C C . LYS B 1 203 ? 10.227 -20.25 0.236 1 75 203 LYS B C 1
ATOM 4153 O O . LYS B 1 203 ? 9.25 -21 0.268 1 75 203 LYS B O 1
ATOM 4158 N N . PHE B 1 204 ? 10.195 -18.969 0.369 1 71.62 204 PHE B N 1
ATOM 4159 C CA . PHE B 1 204 ? 8.914 -18.328 0.667 1 71.62 204 PHE B CA 1
ATOM 4160 C C . PHE B 1 204 ? 8.016 -18.312 -0.563 1 71.62 204 PHE B C 1
ATOM 4162 O O . PHE B 1 204 ? 6.793 -18.422 -0.444 1 71.62 204 PHE B O 1
ATOM 4169 N N . LEU B 1 205 ? 8.633 -18.219 -1.696 1 67.31 205 LEU B N 1
ATOM 4170 C CA . LEU B 1 205 ? 7.875 -18.062 -2.932 1 67.31 205 LEU B CA 1
ATOM 4171 C C . LEU B 1 205 ? 7.559 -19.422 -3.549 1 67.31 205 LEU B C 1
ATOM 4173 O O . LEU B 1 205 ? 6.723 -19.516 -4.445 1 67.31 205 LEU B O 1
ATOM 4177 N N . GLY B 1 206 ? 7.977 -20.516 -2.879 1 58.72 206 GLY B N 1
ATOM 4178 C CA . GLY B 1 206 ? 7.738 -21.875 -3.361 1 58.72 206 GLY B CA 1
ATOM 4179 C C . GLY B 1 206 ? 8.43 -22.172 -4.68 1 58.72 206 GLY B C 1
ATOM 4180 O O . GLY B 1 206 ? 8.023 -23.062 -5.414 1 58.72 206 GLY B O 1
ATOM 4181 N N . THR B 1 207 ? 9.125 -21.219 -5.215 1 55.34 207 THR B N 1
ATOM 4182 C CA . THR B 1 207 ? 9.75 -21.438 -6.512 1 55.34 207 THR B CA 1
ATOM 4183 C C . THR B 1 207 ? 11.266 -21.547 -6.363 1 55.34 207 THR B C 1
ATOM 4185 O O . THR B 1 207 ? 11.875 -20.812 -5.582 1 55.34 207 THR B O 1
ATOM 4188 N N . GLU B 1 208 ? 11.836 -22.656 -6.605 1 50.12 208 GLU B N 1
ATOM 4189 C CA . GLU B 1 208 ? 13.281 -22.844 -6.617 1 50.12 208 GLU B CA 1
ATOM 4190 C C . GLU B 1 208 ? 13.961 -21.812 -7.527 1 50.12 208 GLU B C 1
ATOM 4192 O O . GLU B 1 208 ? 15.172 -21.625 -7.461 1 50.12 208 GLU B O 1
ATOM 4197 N N . LYS B 1 209 ? 13.195 -21.156 -8.359 1 51.47 209 LYS B N 1
ATOM 4198 C CA . LYS B 1 209 ? 13.852 -20.375 -9.398 1 51.47 209 LYS B CA 1
ATOM 4199 C C . LYS B 1 209 ? 14.008 -18.922 -8.969 1 51.47 209 LYS B C 1
ATOM 4201 O O . LYS B 1 209 ? 13.102 -18.344 -8.367 1 51.47 209 LYS B O 1
ATOM 4206 N N . ARG B 1 210 ? 15.281 -18.469 -9.008 1 52.16 210 ARG B N 1
ATOM 4207 C CA . ARG B 1 210 ? 15.742 -17.125 -8.688 1 52.16 210 ARG B CA 1
ATOM 4208 C C . ARG B 1 210 ? 15.039 -16.094 -9.562 1 52.16 210 ARG B C 1
ATOM 4210 O O . ARG B 1 210 ? 15.242 -16.047 -10.773 1 52.16 210 ARG B O 1
ATOM 4217 N N . HIS B 1 211 ? 13.906 -15.594 -9.18 1 53.66 211 HIS B N 1
ATOM 4218 C CA . HIS B 1 211 ? 13.172 -14.617 -9.969 1 53.66 211 HIS B CA 1
ATOM 4219 C C . HIS B 1 211 ? 13.781 -13.227 -9.828 1 53.66 211 HIS B C 1
ATOM 4221 O O . HIS B 1 211 ? 13.453 -12.32 -10.602 1 53.66 211 HIS B O 1
ATOM 4227 N N . THR B 1 212 ? 14.617 -13.055 -8.867 1 56.84 212 THR B N 1
ATOM 4228 C CA . THR B 1 212 ? 15.211 -11.742 -8.641 1 56.84 212 THR B CA 1
ATOM 4229 C C . THR B 1 212 ? 16.719 -11.781 -8.852 1 56.84 212 THR B C 1
ATOM 4231 O O . THR B 1 212 ? 17.391 -12.695 -8.367 1 56.84 212 THR B O 1
ATOM 4234 N N . THR B 1 213 ? 17.156 -11.047 -9.867 1 59.38 213 THR B N 1
ATOM 4235 C CA . THR B 1 213 ? 18.594 -10.969 -10.133 1 59.38 213 THR B CA 1
ATOM 4236 C C . THR B 1 213 ? 19.25 -9.867 -9.305 1 59.38 213 THR B C 1
ATOM 4238 O O . THR B 1 213 ? 18.734 -8.75 -9.242 1 59.38 213 THR B O 1
ATOM 4241 N N . PRO B 1 214 ? 20.344 -10.336 -8.594 1 57.75 214 PRO B N 1
ATOM 4242 C CA . PRO B 1 214 ? 21.094 -9.258 -7.957 1 57.75 214 PRO B CA 1
ATOM 4243 C C . PRO B 1 214 ? 21.641 -8.242 -8.961 1 57.75 214 PRO B C 1
ATOM 4245 O O . PRO B 1 214 ? 22.047 -8.609 -10.062 1 57.75 214 PRO B O 1
ATOM 4248 N N . TYR B 1 215 ? 21.297 -7.07 -8.875 1 55.34 215 TYR B N 1
ATOM 4249 C CA . TYR B 1 215 ? 21.828 -5.988 -9.703 1 55.34 215 TYR B CA 1
ATOM 4250 C C . TYR B 1 215 ? 22.734 -5.066 -8.891 1 55.34 215 TYR B C 1
ATOM 4252 O O . TYR B 1 215 ? 22.344 -4.617 -7.809 1 55.34 215 TYR B O 1
ATOM 4260 N N . HIS B 1 216 ? 24.047 -5 -9.156 1 50.56 216 HIS B N 1
ATOM 4261 C CA . HIS B 1 216 ? 24.984 -4.164 -8.414 1 50.56 216 HIS B CA 1
ATOM 4262 C C . HIS B 1 216 ? 25.203 -2.83 -9.117 1 50.56 216 HIS B C 1
ATOM 4264 O O . HIS B 1 216 ? 26.094 -2.711 -9.953 1 50.56 216 HIS B O 1
ATOM 4270 N N . PRO B 1 217 ? 24.266 -1.969 -9.227 1 51.72 217 PRO B N 1
ATOM 4271 C CA . PRO B 1 217 ? 24.719 -0.709 -9.828 1 51.72 217 PRO B CA 1
ATOM 4272 C C . PRO B 1 217 ? 25.562 0.125 -8.875 1 51.72 217 PRO B C 1
ATOM 4274 O O . PRO B 1 217 ? 25.453 -0.01 -7.656 1 51.72 217 PRO B O 1
ATOM 4277 N N . ALA B 1 218 ? 26.516 0.823 -9.422 1 44.12 218 ALA B N 1
ATOM 4278 C CA . ALA B 1 218 ? 27.312 1.819 -8.711 1 44.12 218 ALA B CA 1
ATOM 4279 C C . ALA B 1 218 ? 26.422 2.74 -7.879 1 44.12 218 ALA B C 1
ATOM 4281 O O . ALA B 1 218 ? 26.828 3.205 -6.809 1 44.12 218 ALA B O 1
ATOM 4282 N N . ALA B 1 219 ? 25.469 3.551 -8.539 1 49.06 219 ALA B N 1
ATOM 4283 C CA . ALA B 1 219 ? 25.062 4.824 -7.953 1 49.06 219 ALA B CA 1
ATOM 4284 C C . ALA B 1 219 ? 23.953 4.621 -6.926 1 49.06 219 ALA B C 1
ATOM 4286 O O . ALA B 1 219 ? 22.781 4.43 -7.289 1 49.06 219 ALA B O 1
ATOM 4287 N N . ASN B 1 220 ? 24.141 4.152 -5.676 1 62.41 220 ASN B N 1
ATOM 4288 C CA . ASN B 1 220 ? 23.625 4.059 -4.312 1 62.41 220 ASN B CA 1
ATOM 4289 C C . ASN B 1 220 ? 23.203 5.426 -3.779 1 62.41 220 ASN B C 1
ATOM 4291 O O . ASN B 1 220 ? 22.891 5.566 -2.598 1 62.41 220 ASN B O 1
ATOM 4295 N N . GLY B 1 221 ? 23.031 6.34 -4.766 1 72.38 221 GLY B N 1
ATOM 4296 C CA . GLY B 1 221 ? 22.781 7.695 -4.309 1 72.38 221 GLY B CA 1
ATOM 4297 C C . GLY B 1 221 ? 21.359 7.898 -3.801 1 72.38 221 GLY B C 1
ATOM 4298 O O . GLY B 1 221 ? 21.141 8.602 -2.811 1 72.38 221 GLY B O 1
ATOM 4299 N N . GLN B 1 222 ? 20.391 7.207 -4.445 1 78.19 222 GLN B N 1
ATOM 4300 C CA . GLN B 1 222 ? 19 7.355 -4.035 1 78.19 222 GLN B CA 1
ATOM 4301 C C . GLN B 1 222 ? 18.781 6.793 -2.633 1 78.19 222 GLN B C 1
ATOM 4303 O O . GLN B 1 222 ? 18.141 7.438 -1.797 1 78.19 222 GLN B O 1
ATOM 4308 N N . VAL B 1 223 ? 19.312 5.68 -2.396 1 80.81 223 VAL B N 1
ATOM 4309 C CA . VAL B 1 223 ? 19.125 5.02 -1.109 1 80.81 223 VAL B CA 1
ATOM 4310 C C . VAL B 1 223 ? 19.875 5.789 -0.019 1 80.81 223 VAL B C 1
ATOM 4312 O O . VAL B 1 223 ? 19.375 5.938 1.096 1 80.81 223 VAL B O 1
ATOM 4315 N N . GLU B 1 224 ? 21.047 6.277 -0.414 1 82 224 GLU B N 1
ATOM 4316 C CA . GLU B 1 224 ? 21.828 7.07 0.533 1 82 224 GLU B CA 1
ATOM 4317 C C . GLU B 1 224 ? 21.078 8.336 0.937 1 82 224 GLU B C 1
ATOM 4319 O O . GLU B 1 224 ? 21.047 8.688 2.117 1 82 224 GLU B O 1
ATOM 4324 N N . ARG B 1 225 ? 20.531 9.016 0.012 1 83.12 225 ARG B N 1
ATOM 4325 C CA . ARG B 1 225 ? 19.75 10.211 0.294 1 83.12 225 ARG B CA 1
ATOM 4326 C C . ARG B 1 225 ? 18.547 9.883 1.175 1 83.12 225 ARG B C 1
ATOM 4328 O O . ARG B 1 225 ? 18.25 10.617 2.121 1 83.12 225 ARG B O 1
ATOM 4335 N N . PHE B 1 226 ? 17.938 8.789 0.88 1 88.12 226 PHE B N 1
ATOM 4336 C CA . PHE B 1 226 ? 16.797 8.344 1.677 1 88.12 226 PHE B CA 1
ATOM 4337 C C . PHE B 1 226 ? 17.203 8.102 3.123 1 88.12 226 PHE B C 1
ATOM 4339 O O . PHE B 1 226 ? 16.531 8.555 4.051 1 88.12 226 PHE B O 1
ATOM 4346 N N . HIS B 1 227 ? 18.297 7.473 3.291 1 87.94 227 HIS B N 1
ATOM 4347 C CA . HIS B 1 227 ? 18.734 7.164 4.645 1 87.94 227 HIS B CA 1
ATOM 4348 C C . HIS B 1 227 ? 19.094 8.43 5.41 1 87.94 227 HIS B C 1
ATOM 4350 O O . HIS B 1 227 ? 18.828 8.539 6.605 1 87.94 227 HIS B O 1
ATOM 4356 N N . ARG B 1 228 ? 19.703 9.328 4.715 1 87.25 228 ARG B N 1
ATOM 4357 C CA . ARG B 1 228 ? 20.016 10.609 5.34 1 87.25 228 ARG B CA 1
ATOM 4358 C C . ARG B 1 228 ? 18.766 11.328 5.805 1 87.25 228 ARG B C 1
ATOM 4360 O O . ARG B 1 228 ? 18.703 11.82 6.93 1 87.25 228 ARG B O 1
ATOM 4367 N N . GLN B 1 229 ? 17.812 11.375 4.945 1 90.38 229 GLN B N 1
ATOM 4368 C CA . GLN B 1 229 ? 16.547 12.016 5.273 1 90.38 229 GLN B CA 1
ATOM 4369 C C . GLN B 1 229 ? 15.852 11.305 6.43 1 90.38 229 GLN B C 1
ATOM 4371 O O . GLN B 1 229 ? 15.305 11.945 7.328 1 90.38 229 GLN B O 1
ATOM 4376 N N . LEU B 1 230 ? 15.883 9.977 6.363 1 92.62 230 LEU B N 1
ATOM 4377 C CA . LEU B 1 230 ? 15.25 9.172 7.402 1 92.62 230 LEU B CA 1
ATOM 4378 C C . LEU B 1 230 ? 15.898 9.422 8.758 1 92.62 230 LEU B C 1
ATOM 4380 O O . LEU B 1 230 ? 15.211 9.656 9.75 1 92.62 230 LEU B O 1
ATOM 4384 N N . LYS B 1 231 ? 17.188 9.414 8.75 1 90.44 231 LYS B N 1
ATOM 4385 C CA . LYS B 1 231 ? 17.922 9.664 9.992 1 90.44 231 LYS B CA 1
ATOM 4386 C C . LYS B 1 231 ? 17.609 11.055 10.531 1 90.44 231 LYS B C 1
ATOM 4388 O O . LYS B 1 231 ? 17.359 11.227 11.727 1 90.44 231 LYS B O 1
ATOM 4393 N N . ALA B 1 232 ? 17.656 12.031 9.672 1 91.12 232 ALA B N 1
ATOM 4394 C CA . ALA B 1 232 ? 17.375 13.406 10.078 1 91.12 232 ALA B CA 1
ATOM 4395 C C . ALA B 1 232 ? 15.977 13.539 10.648 1 91.12 232 ALA B C 1
ATOM 4397 O O . ALA B 1 232 ? 15.773 14.211 11.664 1 91.12 232 ALA B O 1
ATOM 4398 N N . ALA B 1 233 ? 15.047 12.883 10.016 1 93.88 233 ALA B N 1
ATOM 4399 C CA . ALA B 1 233 ? 13.656 12.945 10.469 1 93.88 233 ALA B CA 1
ATOM 4400 C C . ALA B 1 233 ? 13.5 12.289 11.836 1 93.88 233 ALA B C 1
ATOM 4402 O O . ALA B 1 233 ? 12.805 12.82 12.711 1 93.88 233 ALA B O 1
ATOM 4403 N N . ILE B 1 234 ? 14.148 11.156 12.008 1 92.62 234 ILE B N 1
ATOM 4404 C CA . ILE B 1 234 ? 14.086 10.453 13.289 1 92.62 234 ILE B CA 1
ATOM 4405 C C . ILE B 1 234 ? 14.672 11.344 14.383 1 92.62 234 ILE B C 1
ATOM 4407 O O . ILE B 1 234 ? 14.086 11.484 15.461 1 92.62 234 ILE B O 1
ATOM 4411 N N . MET B 1 235 ? 15.766 11.93 14.094 1 90.94 235 MET B N 1
ATOM 4412 C CA . MET B 1 235 ? 16.422 12.797 15.062 1 90.94 235 MET B CA 1
ATOM 4413 C C . MET B 1 235 ? 15.57 14.023 15.367 1 90.94 235 MET B C 1
ATOM 4415 O O . MET B 1 235 ? 15.461 14.438 16.516 1 90.94 235 MET B O 1
ATOM 4419 N N . ALA B 1 236 ? 15 14.57 14.344 1 92.56 236 ALA B N 1
ATOM 4420 C CA . ALA B 1 236 ? 14.172 15.758 14.516 1 92.56 236 ALA B CA 1
ATOM 4421 C C . ALA B 1 236 ? 12.953 15.461 15.383 1 92.56 236 ALA B C 1
ATOM 4423 O O . ALA B 1 236 ? 12.5 16.312 16.141 1 92.56 236 ALA B O 1
ATOM 4424 N N . HIS B 1 237 ? 12.391 14.305 15.234 1 91.56 237 HIS B N 1
ATOM 4425 C CA . HIS B 1 237 ? 11.25 13.922 16.062 1 91.56 237 HIS B CA 1
ATOM 4426 C C . HIS B 1 237 ? 11.656 13.812 17.531 1 91.56 237 HIS B C 1
ATOM 4428 O O . HIS B 1 237 ? 10.828 14.008 18.422 1 91.56 237 HIS B O 1
ATOM 4434 N N . GLY B 1 238 ? 12.906 13.5 17.797 1 85.94 238 GLY B N 1
ATOM 4435 C CA . GLY B 1 238 ? 13.453 13.531 19.156 1 85.94 238 GLY B CA 1
ATOM 4436 C C . GLY B 1 238 ? 12.883 12.461 20.047 1 85.94 238 GLY B C 1
ATOM 4437 O O . GLY B 1 238 ? 12.906 12.586 21.281 1 85.94 238 GLY B O 1
ATOM 4438 N N . ASN B 1 239 ? 12.188 11.461 19.5 1 84.19 239 ASN B N 1
ATOM 4439 C CA . ASN B 1 239 ? 11.641 10.344 20.281 1 84.19 239 ASN B CA 1
ATOM 4440 C C . ASN B 1 239 ? 12.703 9.273 20.531 1 84.19 239 ASN B C 1
ATOM 4442 O O . ASN B 1 239 ? 13.414 8.867 19.609 1 84.19 239 ASN B O 1
ATOM 4446 N N . ALA B 1 240 ? 12.852 8.875 21.766 1 84.81 240 ALA B N 1
ATOM 4447 C CA . ALA B 1 240 ? 13.828 7.852 22.125 1 84.81 240 ALA B CA 1
ATOM 4448 C C . ALA B 1 240 ? 13.531 6.535 21.406 1 84.81 240 ALA B C 1
ATOM 4450 O O . ALA B 1 240 ? 14.445 5.758 21.125 1 84.81 240 ALA B O 1
ATOM 4451 N N . LEU B 1 241 ? 12.289 6.398 21.141 1 93.06 241 LEU B N 1
ATOM 4452 C CA . LEU B 1 241 ? 11.891 5.184 20.438 1 93.06 241 LEU B CA 1
ATOM 4453 C C . LEU B 1 241 ? 11.648 5.469 18.953 1 93.06 241 LEU B C 1
ATOM 4455 O O . LEU B 1 241 ? 10.547 5.855 18.562 1 93.06 241 LEU B O 1
ATOM 4459 N N . TRP B 1 242 ? 12.664 5.184 18.156 1 93.88 242 TRP B N 1
ATOM 4460 C CA . TRP B 1 242 ? 12.625 5.527 16.75 1 93.88 242 TRP B CA 1
ATOM 4461 C C . TRP B 1 242 ? 11.555 4.719 16.016 1 93.88 242 TRP B C 1
ATOM 4463 O O . TRP B 1 242 ? 11.008 5.164 15 1 93.88 242 TRP B O 1
ATOM 4473 N N . THR B 1 243 ? 11.219 3.504 16.5 1 95.06 243 THR B N 1
ATOM 4474 C CA . THR B 1 243 ? 10.242 2.654 15.836 1 95.06 243 THR B CA 1
ATOM 4475 C C . THR B 1 243 ? 8.852 3.289 15.891 1 95.06 243 THR B C 1
ATOM 4477 O O . THR B 1 243 ? 8.039 3.096 14.984 1 95.06 243 THR B O 1
ATOM 4480 N N . THR B 1 244 ? 8.555 4.082 16.844 1 92.69 244 THR B N 1
ATOM 4481 C CA . THR B 1 244 ? 7.223 4.637 17.062 1 92.69 244 THR B CA 1
ATOM 4482 C C . THR B 1 244 ? 6.961 5.797 16.094 1 92.69 244 THR B C 1
ATOM 4484 O O . THR B 1 244 ? 5.809 6.098 15.781 1 92.69 244 THR B O 1
ATOM 4487 N N . VAL B 1 245 ? 7.996 6.43 15.625 1 93.75 245 VAL B N 1
ATOM 4488 C CA . VAL B 1 245 ? 7.805 7.609 14.789 1 93.75 245 VAL B CA 1
ATOM 4489 C C . VAL B 1 245 ? 7.969 7.23 13.32 1 93.75 245 VAL B C 1
ATOM 4491 O O . VAL B 1 245 ? 7.621 8.008 12.43 1 93.75 245 VAL B O 1
ATOM 4494 N N . LEU B 1 246 ? 8.414 6.02 13.055 1 95.69 246 LEU B N 1
ATOM 4495 C CA . LEU B 1 246 ? 8.742 5.582 11.703 1 95.69 246 LEU B CA 1
ATOM 4496 C C . LEU B 1 246 ? 7.516 5.668 10.797 1 95.69 246 LEU B C 1
ATOM 4498 O O . LEU B 1 246 ? 7.59 6.207 9.688 1 95.69 246 LEU B O 1
ATOM 4502 N N . PRO B 1 247 ? 6.328 5.223 11.297 1 95.31 247 PRO B N 1
ATOM 4503 C CA . PRO B 1 247 ? 5.152 5.305 10.422 1 95.31 247 PRO B CA 1
ATOM 4504 C C . PRO B 1 247 ? 4.809 6.742 10.031 1 95.31 247 PRO B C 1
ATOM 4506 O O . PRO B 1 247 ? 4.477 7.004 8.875 1 95.31 247 PRO B O 1
ATOM 4509 N N . THR B 1 248 ? 4.914 7.609 10.93 1 94.38 248 THR B N 1
ATOM 4510 C CA . THR B 1 248 ? 4.617 9.008 10.664 1 94.38 248 THR B CA 1
ATOM 4511 C C . THR B 1 248 ? 5.625 9.602 9.68 1 94.38 248 THR B C 1
ATOM 4513 O O . THR B 1 248 ? 5.246 10.305 8.742 1 94.38 248 THR B O 1
ATOM 4516 N N . ILE B 1 249 ? 6.883 9.32 9.906 1 95.88 249 ILE B N 1
ATOM 4517 C CA . ILE B 1 249 ? 7.949 9.805 9.039 1 95.88 249 ILE B CA 1
ATOM 4518 C C . ILE B 1 249 ? 7.723 9.297 7.613 1 95.88 249 ILE B C 1
ATOM 4520 O O . ILE B 1 249 ? 7.816 10.062 6.652 1 95.88 249 ILE B O 1
ATOM 4524 N N . LEU B 1 250 ? 7.418 8.039 7.492 1 97.31 250 LEU B N 1
ATOM 4525 C CA . LEU B 1 250 ? 7.203 7.449 6.172 1 97.31 250 LEU B CA 1
ATOM 4526 C C . LEU B 1 250 ? 5.992 8.07 5.492 1 97.31 250 LEU B C 1
ATOM 4528 O O . LEU B 1 250 ? 5.996 8.289 4.277 1 97.31 250 LEU B O 1
ATOM 4532 N N . MET B 1 251 ? 4.941 8.32 6.25 1 95.62 251 MET B N 1
ATOM 4533 C CA . MET B 1 251 ? 3.793 9.031 5.699 1 95.62 251 MET B CA 1
ATOM 4534 C C . MET B 1 251 ? 4.211 10.391 5.145 1 95.62 251 MET B C 1
ATOM 4536 O O . MET B 1 251 ? 3.785 10.773 4.055 1 95.62 251 MET B O 1
ATOM 4540 N N . GLY B 1 252 ? 5.039 11.062 5.898 1 95.25 252 GLY B N 1
ATOM 4541 C CA . GLY B 1 252 ? 5.57 12.328 5.426 1 95.25 252 GLY B CA 1
ATOM 4542 C C . GLY B 1 252 ? 6.344 12.211 4.129 1 95.25 252 GLY B C 1
ATOM 4543 O O . GLY B 1 252 ? 6.16 13.008 3.211 1 95.25 252 GLY B O 1
ATOM 4544 N N . PHE B 1 253 ? 7.184 11.203 4.066 1 96.12 253 PHE B N 1
ATOM 4545 C CA . PHE B 1 253 ? 7.961 10.969 2.857 1 96.12 253 PHE B CA 1
ATOM 4546 C C . PHE B 1 253 ? 7.047 10.688 1.67 1 96.12 253 PHE B C 1
ATOM 4548 O O . PHE B 1 253 ? 7.285 11.188 0.566 1 96.12 253 PHE B O 1
ATOM 4555 N N . ARG B 1 254 ? 6.016 9.938 1.872 1 95.56 254 ARG B N 1
ATOM 4556 C CA . ARG B 1 254 ? 5.098 9.531 0.813 1 95.56 254 ARG B CA 1
ATOM 4557 C C . ARG B 1 254 ? 4.273 10.711 0.314 1 95.56 254 ARG B C 1
ATOM 4559 O O . ARG B 1 254 ? 3.793 10.711 -0.821 1 95.56 254 ARG B O 1
ATOM 4566 N N . ALA B 1 255 ? 4.156 11.703 1.17 1 93.75 255 ALA B N 1
ATOM 4567 C CA . ALA B 1 255 ? 3.305 12.852 0.854 1 93.75 255 ALA B CA 1
ATOM 4568 C C . ALA B 1 255 ? 4.137 14.031 0.352 1 93.75 255 ALA B C 1
ATOM 4570 O O . ALA B 1 255 ? 3.588 15.055 -0.066 1 93.75 255 ALA B O 1
ATOM 4571 N N . THR B 1 256 ? 5.43 13.906 0.389 1 92.81 256 THR B N 1
ATOM 4572 C CA . THR B 1 256 ? 6.312 15 0.004 1 92.81 256 THR B CA 1
ATOM 4573 C C . THR B 1 256 ? 6.637 14.938 -1.484 1 92.81 256 THR B C 1
ATOM 4575 O O . THR B 1 256 ? 7.004 13.875 -1.998 1 92.81 256 THR B O 1
ATOM 4578 N N . ARG B 1 257 ? 6.492 16.047 -2.092 1 88.12 257 ARG B N 1
ATOM 4579 C CA . ARG B 1 257 ? 6.816 16.125 -3.514 1 88.12 257 ARG B CA 1
ATOM 4580 C C . ARG B 1 257 ? 8.32 16.016 -3.738 1 88.12 257 ARG B C 1
ATOM 4582 O O . ARG B 1 257 ? 9.109 16.641 -3.018 1 88.12 257 ARG B O 1
ATOM 4589 N N . LYS B 1 258 ? 8.609 15.164 -4.621 1 83.94 258 LYS B N 1
ATOM 4590 C CA . LYS B 1 258 ? 10.008 15.016 -5.004 1 83.94 258 LYS B CA 1
ATOM 4591 C C . LYS B 1 258 ? 10.312 15.773 -6.293 1 83.94 258 LYS B C 1
ATOM 4593 O O . LYS B 1 258 ? 9.562 15.672 -7.27 1 83.94 258 LYS B O 1
ATOM 4598 N N . GLU B 1 259 ? 11.359 16.531 -6.289 1 78.88 259 GLU B N 1
ATOM 4599 C CA . GLU B 1 259 ? 11.711 17.391 -7.406 1 78.88 259 GLU B CA 1
ATOM 4600 C C . GLU B 1 259 ? 12.016 16.594 -8.664 1 78.88 259 GLU B C 1
ATOM 4602 O O . GLU B 1 259 ? 11.641 16.984 -9.766 1 78.88 259 GLU B O 1
ATOM 4607 N N . ASP B 1 260 ? 12.664 15.484 -8.492 1 74.88 260 ASP B N 1
ATOM 4608 C CA . ASP B 1 260 ? 13.07 14.68 -9.633 1 74.88 260 ASP B CA 1
ATOM 4609 C C . ASP B 1 260 ? 11.875 13.977 -10.266 1 74.88 260 ASP B C 1
ATOM 4611 O O . ASP B 1 260 ? 11.875 13.688 -11.469 1 74.88 260 ASP B O 1
ATOM 4615 N N . LEU B 1 261 ? 10.789 13.773 -9.461 1 78.25 261 LEU B N 1
ATOM 4616 C CA . LEU B 1 261 ? 9.586 13.094 -9.938 1 78.25 261 LEU B CA 1
ATOM 4617 C C . LEU B 1 261 ? 8.508 14.109 -10.312 1 78.25 261 LEU B C 1
ATOM 4619 O O . LEU B 1 261 ? 7.562 13.773 -11.031 1 78.25 261 LEU B O 1
ATOM 4623 N N . GLN B 1 262 ? 8.648 15.305 -9.773 1 79.81 262 GLN B N 1
ATOM 4624 C CA . GLN B 1 262 ? 7.609 16.328 -9.859 1 79.81 262 GLN B CA 1
ATOM 4625 C C . GLN B 1 262 ? 6.262 15.781 -9.391 1 79.81 262 GLN B C 1
ATOM 4627 O O . GLN B 1 262 ? 5.227 16.078 -9.992 1 79.81 262 GLN B O 1
ATOM 4632 N N . ALA B 1 263 ? 6.332 14.883 -8.484 1 84.88 263 ALA B N 1
ATOM 4633 C CA . ALA B 1 263 ? 5.188 14.227 -7.859 1 84.88 263 ALA B CA 1
ATOM 4634 C C . ALA B 1 263 ? 5.562 13.656 -6.496 1 84.88 263 ALA B C 1
ATOM 4636 O O . ALA B 1 263 ? 6.746 13.539 -6.168 1 84.88 263 ALA B O 1
ATOM 4637 N N . THR B 1 264 ? 4.582 13.453 -5.754 1 89.12 264 THR B N 1
ATOM 4638 C CA . THR B 1 264 ? 4.84 12.68 -4.543 1 89.12 264 THR B CA 1
ATOM 4639 C C . THR B 1 264 ? 4.973 11.195 -4.871 1 89.12 264 THR B C 1
ATOM 4641 O O . THR B 1 264 ? 4.5 10.734 -5.918 1 89.12 264 THR B O 1
ATOM 4644 N N . THR B 1 265 ? 5.656 10.477 -4.023 1 90.88 265 THR B N 1
ATOM 4645 C CA . THR B 1 265 ? 5.754 9.039 -4.223 1 90.88 265 THR B CA 1
ATOM 4646 C C . THR B 1 265 ? 4.375 8.391 -4.176 1 90.88 265 THR B C 1
ATOM 4648 O O . THR B 1 265 ? 4.102 7.438 -4.914 1 90.88 265 THR B O 1
ATOM 4651 N N . ALA B 1 266 ? 3.455 8.914 -3.352 1 90.88 266 ALA B N 1
ATOM 4652 C CA . ALA B 1 266 ? 2.084 8.414 -3.301 1 90.88 266 ALA B CA 1
ATOM 4653 C C . ALA B 1 266 ? 1.383 8.602 -4.645 1 90.88 266 ALA B C 1
ATOM 4655 O O . ALA B 1 266 ? 0.655 7.711 -5.098 1 90.88 266 ALA B O 1
ATOM 4656 N N . GLU B 1 267 ? 1.596 9.672 -5.254 1 86.12 267 GLU B N 1
ATOM 4657 C CA . GLU B 1 267 ? 1.007 9.922 -6.566 1 86.12 267 GLU B CA 1
ATOM 4658 C C . GLU B 1 267 ? 1.527 8.922 -7.602 1 86.12 267 GLU B C 1
ATOM 4660 O O . GLU B 1 267 ? 0.79 8.508 -8.5 1 86.12 267 GLU B O 1
ATOM 4665 N N . MET B 1 268 ? 2.766 8.586 -7.434 1 86.38 268 MET B N 1
ATOM 4666 C CA . MET B 1 268 ? 3.375 7.633 -8.359 1 86.38 268 MET B CA 1
ATOM 4667 C C . MET B 1 268 ? 2.752 6.25 -8.211 1 86.38 268 MET B C 1
ATOM 4669 O O . MET B 1 268 ? 2.736 5.461 -9.156 1 86.38 268 MET B O 1
ATOM 4673 N N . ILE B 1 269 ? 2.219 5.988 -7.02 1 88.69 269 ILE B N 1
ATOM 4674 C CA . ILE B 1 269 ? 1.69 4.656 -6.746 1 88.69 269 ILE B CA 1
ATOM 4675 C C . ILE B 1 269 ? 0.17 4.668 -6.891 1 88.69 269 ILE B C 1
ATOM 4677 O O . ILE B 1 269 ? -0.404 3.791 -7.543 1 88.69 269 ILE B O 1
ATOM 4681 N N . TYR B 1 270 ? -0.449 5.715 -6.336 1 86.75 270 TYR B N 1
ATOM 4682 C CA . TYR B 1 270 ? -1.902 5.719 -6.211 1 86.75 270 TYR B CA 1
ATOM 4683 C C . TYR B 1 270 ? -2.537 6.609 -7.273 1 86.75 270 TYR B C 1
ATOM 4685 O O . TYR B 1 270 ? -3.75 6.555 -7.496 1 86.75 270 TYR B O 1
ATOM 4693 N N . GLY B 1 271 ? -1.75 7.465 -7.91 1 80.56 271 GLY B N 1
ATOM 4694 C CA . GLY B 1 271 ? -2.305 8.43 -8.852 1 80.56 271 GLY B CA 1
ATOM 4695 C C . GLY B 1 271 ? -2.916 9.641 -8.164 1 80.56 271 GLY B C 1
ATOM 4696 O O . GLY B 1 271 ? -3.525 10.484 -8.82 1 80.56 271 GLY B O 1
ATOM 4697 N N . ALA B 1 272 ? -2.799 9.648 -6.883 1 80.06 272 ALA B N 1
ATOM 4698 C CA . ALA B 1 272 ? -3.312 10.75 -6.07 1 80.06 272 ALA B CA 1
ATOM 4699 C C . ALA B 1 272 ? -2.508 10.906 -4.785 1 80.06 272 ALA B C 1
ATOM 4701 O O . ALA B 1 272 ? -1.923 9.938 -4.289 1 80.06 272 ALA B O 1
ATOM 4702 N N . PRO B 1 273 ? -2.434 12.133 -4.309 1 83.5 273 PRO B N 1
ATOM 4703 C CA . PRO B 1 273 ? -1.781 12.297 -3.008 1 83.5 273 PRO B CA 1
ATOM 4704 C C . PRO B 1 273 ? -2.553 11.633 -1.873 1 83.5 273 PRO B C 1
ATOM 4706 O O . PRO B 1 273 ? -3.752 11.375 -2.006 1 83.5 273 PRO B O 1
ATOM 4709 N N . ILE B 1 274 ? -1.897 11.336 -0.825 1 88.19 274 ILE B N 1
ATOM 4710 C CA . ILE B 1 274 ? -2.59 10.781 0.333 1 88.19 274 ILE B CA 1
ATOM 4711 C C . ILE B 1 274 ? -3.066 11.914 1.24 1 88.19 274 ILE B C 1
ATOM 4713 O O . ILE B 1 274 ? -2.416 12.961 1.336 1 88.19 274 ILE B O 1
ATOM 4717 N N . ARG B 1 275 ? -4.121 11.664 1.883 1 87.5 275 ARG B N 1
ATOM 4718 C CA . ARG B 1 275 ? -4.602 12.602 2.895 1 87.5 275 ARG B CA 1
ATOM 4719 C C . ARG B 1 275 ? -3.711 12.578 4.133 1 87.5 275 ARG B C 1
ATOM 4721 O O . ARG B 1 275 ? -3.221 11.523 4.531 1 87.5 275 ARG B O 1
ATOM 4728 N N . LEU B 1 276 ? -3.512 13.711 4.625 1 89.31 276 LEU B N 1
ATOM 4729 C CA . LEU B 1 276 ? -2.713 13.805 5.844 1 89.31 276 LEU B CA 1
ATOM 4730 C C . LEU B 1 276 ? -3.584 14.18 7.035 1 89.31 276 LEU B C 1
ATOM 4732 O O . LEU B 1 276 ? -4.688 14.703 6.863 1 89.31 276 LEU B O 1
ATOM 4736 N N . PRO B 1 277 ? -3.105 13.844 8.203 1 81.56 277 PRO B N 1
ATOM 4737 C CA . PRO B 1 277 ? -3.859 14.242 9.391 1 81.56 277 PRO B CA 1
ATOM 4738 C C . PRO B 1 277 ? -4.168 15.734 9.422 1 81.56 277 PRO B C 1
ATOM 4740 O O . PRO B 1 277 ? -3.299 16.562 9.117 1 81.56 277 PRO B O 1
ATOM 4743 N N . GLY B 1 278 ? -5.414 16.062 9.656 1 73.75 278 GLY B N 1
ATOM 4744 C CA . GLY B 1 278 ? -5.82 17.453 9.719 1 73.75 278 GLY B CA 1
ATOM 4745 C C . GLY B 1 278 ? -6.492 17.953 8.453 1 73.75 278 GLY B C 1
ATOM 4746 O O . GLY B 1 278 ? -7.156 18.984 8.453 1 73.75 278 GLY B O 1
ATOM 4747 N N . GLU B 1 279 ? -6.273 17.188 7.434 1 77.12 279 GLU B N 1
ATOM 4748 C CA . GLU B 1 279 ? -6.938 17.531 6.184 1 77.12 279 GLU B CA 1
ATOM 4749 C C . GLU B 1 279 ? -8.406 17.109 6.199 1 77.12 279 GLU B C 1
ATOM 4751 O O . GLU B 1 279 ? -8.719 15.961 6.531 1 77.12 279 GLU B O 1
ATOM 4756 N N . PHE B 1 280 ? -9.258 18.078 6.012 1 65.44 280 PHE B N 1
ATOM 4757 C CA . PHE B 1 280 ? -10.68 17.766 6.141 1 65.44 280 PHE B CA 1
ATOM 4758 C C . PHE B 1 280 ? -11.398 17.938 4.809 1 65.44 280 PHE B C 1
ATOM 4760 O O . PHE B 1 280 ? -12.586 17.641 4.691 1 65.44 280 PHE B O 1
ATOM 4767 N N . LEU B 1 281 ? -10.734 18.578 3.887 1 63.72 281 LEU B N 1
ATOM 4768 C CA . LEU B 1 281 ? -11.398 18.734 2.596 1 63.72 281 LEU B CA 1
ATOM 4769 C C . LEU B 1 281 ? -11.141 17.516 1.703 1 63.72 281 LEU B C 1
ATOM 4771 O O . LEU B 1 281 ? -10.031 16.984 1.688 1 63.72 281 LEU B O 1
ATOM 4775 N N . CYS B 1 282 ? -12.242 16.859 1.332 1 56.25 282 CYS B N 1
ATOM 4776 C CA . CYS B 1 282 ? -12.141 15.773 0.371 1 56.25 282 CYS B CA 1
ATOM 4777 C C . CYS B 1 282 ? -11.844 16.297 -1.027 1 56.25 282 CYS B C 1
ATOM 4779 O O . CYS B 1 282 ? -12.547 17.188 -1.521 1 56.25 282 CYS B O 1
ATOM 4781 N N . GLN B 1 283 ? -10.586 16.203 -1.375 1 53 283 GLN B N 1
ATOM 4782 C CA . GLN B 1 283 ? -10.227 16.734 -2.688 1 53 283 GLN B CA 1
ATOM 4783 C C . GLN B 1 283 ? -11.078 16.094 -3.785 1 53 283 GLN B C 1
ATOM 4785 O O . GLN B 1 283 ? -11.25 16.672 -4.859 1 53 283 GLN B O 1
ATOM 4790 N N . SER B 1 284 ? -11.305 14.75 -3.572 1 49.72 284 SER B N 1
ATOM 4791 C CA . SER B 1 284 ? -11.617 14.102 -4.84 1 49.72 284 SER B CA 1
ATOM 4792 C C . SER B 1 284 ? -13.109 14.18 -5.152 1 49.72 284 SER B C 1
ATOM 4794 O O . SER B 1 284 ? -13.945 14.008 -4.258 1 49.72 284 SER B O 1
ATOM 4796 N N . LYS B 1 285 ? -13.375 14.883 -6.176 1 46.5 285 LYS B N 1
ATOM 4797 C CA . LYS B 1 285 ? -14.688 14.727 -6.801 1 46.5 285 LYS B CA 1
ATOM 4798 C C . LYS B 1 285 ? -15.141 13.273 -6.789 1 46.5 285 LYS B C 1
ATOM 4800 O O . LYS B 1 285 ? -14.32 12.359 -6.949 1 46.5 285 LYS B O 1
ATOM 4805 N N . PRO B 1 286 ? -16.328 13.055 -6.23 1 46.34 286 PRO B N 1
ATOM 4806 C CA . PRO B 1 286 ? -16.891 11.703 -6.145 1 46.34 286 PRO B CA 1
ATOM 4807 C C . PRO B 1 286 ? -16.594 10.859 -7.383 1 46.34 286 PRO B C 1
ATOM 4809 O O . PRO B 1 286 ? -16.688 11.359 -8.508 1 46.34 286 PRO B O 1
ATOM 4812 N N . SER B 1 287 ? -15.664 9.914 -7.328 1 49.28 287 SER B N 1
ATOM 4813 C CA . SER B 1 287 ? -15.25 9.078 -8.453 1 49.28 287 SER B CA 1
ATOM 4814 C C . SER B 1 287 ? -16.391 8.203 -8.945 1 49.28 287 SER B C 1
ATOM 4816 O O . SER B 1 287 ? -17.312 7.887 -8.188 1 49.28 287 SER B O 1
ATOM 4818 N N . ALA B 1 288 ? -16.344 7.812 -10.359 1 49.5 288 ALA B N 1
ATOM 4819 C CA . ALA B 1 288 ? -17.156 6.941 -11.211 1 49.5 288 ALA B CA 1
ATOM 4820 C C . ALA B 1 288 ? -17.234 5.535 -10.633 1 49.5 288 ALA B C 1
ATOM 4822 O O . ALA B 1 288 ? -16.547 5.215 -9.656 1 49.5 288 ALA B O 1
ATOM 4823 N N . ASP B 1 289 ? -18 4.676 -11.25 1 55.28 289 ASP B N 1
ATOM 4824 C CA . ASP B 1 289 ? -18.141 3.236 -11.07 1 55.28 289 ASP B CA 1
ATOM 4825 C C . ASP B 1 289 ? -16.797 2.541 -11.031 1 55.28 289 ASP B C 1
ATOM 4827 O O . ASP B 1 289 ? -15.898 2.861 -11.82 1 55.28 289 ASP B O 1
ATOM 4831 N N . PRO B 1 290 ? -16.531 1.813 -10.008 1 58.34 290 PRO B N 1
ATOM 4832 C CA . PRO B 1 290 ? -15.266 1.086 -9.891 1 58.34 290 PRO B CA 1
ATOM 4833 C C . PRO B 1 290 ? -14.8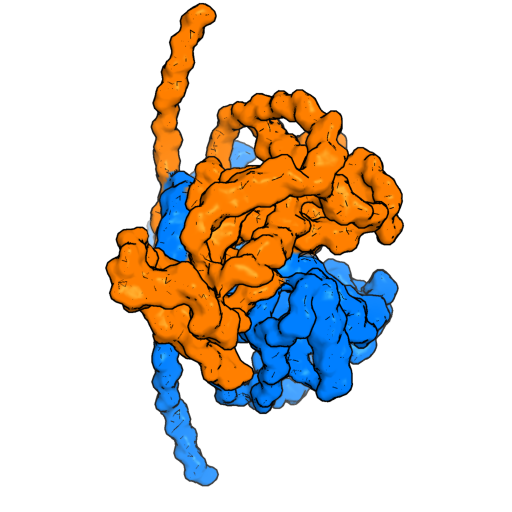12 0.478 -11.219 1 58.34 290 PRO B C 1
ATOM 4835 O O . PRO B 1 290 ? -13.617 0.476 -11.523 1 58.34 290 PRO B O 1
ATOM 4838 N N . VAL B 1 291 ? -15.766 -0.038 -11.945 1 58.16 291 VAL B N 1
ATOM 4839 C CA . VAL B 1 291 ? -15.398 -0.698 -13.195 1 58.16 291 VAL B CA 1
ATOM 4840 C C . VAL B 1 291 ? -14.812 0.323 -14.172 1 58.16 291 VAL B C 1
ATOM 4842 O O . VAL B 1 291 ? -13.805 0.056 -14.828 1 58.16 291 VAL B O 1
ATOM 4845 N N . THR B 1 292 ? -15.492 1.401 -14.203 1 59.03 292 THR B N 1
ATOM 4846 C CA . THR B 1 292 ? -14.984 2.441 -15.094 1 59.03 292 THR B CA 1
ATOM 4847 C C . THR B 1 292 ? -13.648 2.982 -14.586 1 59.03 292 THR B C 1
ATOM 4849 O O . THR B 1 292 ? -12.773 3.332 -15.375 1 59.03 292 THR B O 1
ATOM 4852 N N . PHE B 1 293 ? -13.555 2.916 -13.359 1 59.62 293 PHE B N 1
ATOM 4853 C CA . PHE B 1 293 ? -12.328 3.373 -12.719 1 59.62 293 PHE B CA 1
ATOM 4854 C C . PHE B 1 293 ? -11.133 2.543 -13.18 1 59.62 293 PHE B C 1
ATOM 4856 O O . PHE B 1 293 ? -10.125 3.094 -13.625 1 59.62 293 PHE B O 1
ATOM 4863 N N . VAL B 1 294 ? -11.273 1.342 -13.141 1 60.75 294 VAL B N 1
ATOM 4864 C CA . VAL B 1 294 ? -10.164 0.436 -13.43 1 60.75 294 VAL B CA 1
ATOM 4865 C C . VAL B 1 294 ? -9.781 0.547 -14.906 1 60.75 294 VAL B C 1
ATOM 4867 O O . VAL B 1 294 ? -8.594 0.518 -15.25 1 60.75 294 VAL B O 1
ATOM 4870 N N . GLY B 1 295 ? -10.766 0.57 -15.742 1 60.12 295 GLY B N 1
ATOM 4871 C CA . GLY B 1 295 ? -10.477 0.694 -17.156 1 60.12 295 GLY B CA 1
ATOM 4872 C C . GLY B 1 295 ? -9.617 1.901 -17.484 1 60.12 295 GLY B C 1
ATOM 4873 O O . GLY B 1 295 ? -8.609 1.781 -18.188 1 60.12 295 GLY B O 1
ATOM 4874 N N . ARG B 1 296 ? -9.961 3.02 -16.875 1 59.84 296 ARG B N 1
ATOM 4875 C CA . ARG B 1 296 ? -9.211 4.246 -17.125 1 59.84 296 ARG B CA 1
ATOM 4876 C C . ARG B 1 296 ? -7.828 4.184 -16.5 1 59.84 296 ARG B C 1
ATOM 4878 O O . ARG B 1 296 ? -6.844 4.641 -17.078 1 59.84 296 ARG B O 1
ATOM 4885 N N . LEU B 1 297 ? -7.898 3.664 -15.398 1 61.94 297 LEU B N 1
ATOM 4886 C CA . LEU B 1 297 ? -6.625 3.51 -14.703 1 61.94 297 LEU B CA 1
ATOM 4887 C C . LEU B 1 297 ? -5.691 2.584 -15.469 1 61.94 297 LEU B C 1
ATOM 4889 O O . LEU B 1 297 ? -4.512 2.902 -15.656 1 61.94 297 LEU B O 1
ATOM 4893 N N . ARG B 1 298 ? -6.285 1.536 -15.969 1 60.97 298 ARG B N 1
ATOM 4894 C CA . ARG B 1 298 ? -5.516 0.573 -16.75 1 60.97 298 ARG B CA 1
ATOM 4895 C C . ARG B 1 298 ? -4.965 1.211 -18.016 1 60.97 298 ARG B C 1
ATOM 4897 O O . ARG B 1 298 ? -3.805 0.997 -18.375 1 60.97 298 ARG B O 1
ATOM 4904 N N . GLU B 1 299 ? -5.766 1.834 -18.703 1 60.16 299 GLU B N 1
ATOM 4905 C CA . GLU B 1 299 ? -5.363 2.512 -19.938 1 60.16 299 GLU B CA 1
ATOM 4906 C C . GLU B 1 299 ? -4.223 3.492 -19.688 1 60.16 299 GLU B C 1
ATOM 4908 O O . GLU B 1 299 ? -3.283 3.578 -20.469 1 60.16 299 GLU B O 1
ATOM 4913 N N . THR B 1 300 ? -4.422 4.148 -18.688 1 56.06 300 THR B N 1
ATOM 4914 C CA . THR B 1 300 ? -3.385 5.109 -18.328 1 56.06 300 THR B CA 1
ATOM 4915 C C . THR B 1 300 ? -2.074 4.398 -18.016 1 56.06 300 THR B C 1
ATOM 4917 O O . THR B 1 300 ? -1.006 4.824 -18.453 1 56.06 300 THR B O 1
ATOM 4920 N N . MET B 1 301 ? -2.273 3.363 -17.344 1 59.41 301 MET B N 1
ATOM 4921 C CA . MET B 1 301 ? -1.08 2.619 -16.953 1 59.41 301 MET B CA 1
ATOM 4922 C C . MET B 1 301 ? -0.403 2 -18.172 1 59.41 301 MET B C 1
ATOM 4924 O O . MET B 1 301 ? 0.826 1.929 -18.234 1 59.41 301 MET B O 1
ATOM 4928 N N . GLN B 1 302 ? -1.216 1.546 -19.125 1 54.88 302 GLN B N 1
ATOM 4929 C CA . GLN B 1 302 ? -0.717 0.939 -20.359 1 54.88 302 GLN B CA 1
ATOM 4930 C C . GLN B 1 302 ? -0.016 1.971 -21.234 1 54.88 302 GLN B C 1
ATOM 4932 O O . GLN B 1 302 ? 0.914 1.638 -21.969 1 54.88 302 GLN B O 1
ATOM 4937 N N . ARG B 1 303 ? -0.532 3.154 -21.328 1 50.44 303 ARG B N 1
ATOM 4938 C CA . ARG B 1 303 ? 0.034 4.211 -22.156 1 50.44 303 ARG B CA 1
ATOM 4939 C C . ARG B 1 303 ? 1.34 4.73 -21.562 1 50.44 303 ARG B C 1
ATOM 4941 O O . ARG B 1 303 ? 2.092 5.441 -22.234 1 50.44 303 ARG B O 1
ATOM 4948 N N . LEU B 1 304 ? 1.494 4.562 -20.578 1 46 304 LEU B N 1
ATOM 4949 C CA . LEU B 1 304 ? 2.65 5.09 -19.859 1 46 304 LEU B CA 1
ATOM 4950 C C . LEU B 1 304 ? 3.928 4.375 -20.297 1 46 304 LEU B C 1
ATOM 4952 O O . LEU B 1 304 ? 4.191 3.252 -19.859 1 46 304 LEU B O 1
ATOM 4956 N N . SER B 1 305 ? 4.188 4.539 -21.703 1 39.03 305 SER B N 1
ATOM 4957 C CA . SER B 1 305 ? 5.41 4.055 -22.344 1 39.03 305 SER B CA 1
ATOM 4958 C C . SER B 1 305 ? 6.637 4.781 -21.797 1 39.03 305 SER B C 1
ATOM 4960 O O . SER B 1 305 ? 6.551 5.945 -21.406 1 39.03 305 SER B O 1
ATOM 4962 N N . PRO B 1 306 ? 7.812 4.215 -21.75 1 33.88 306 PRO B N 1
ATOM 4963 C CA . PRO B 1 306 ? 9.086 4.766 -21.297 1 33.88 306 PRO B CA 1
ATOM 4964 C C . PRO B 1 306 ? 9.57 5.934 -22.156 1 33.88 306 PRO B C 1
ATOM 4966 O O . PRO B 1 306 ? 9.398 5.914 -23.375 1 33.88 306 PRO B O 1
ATOM 4969 N N . PRO B 1 307 ? 9.719 7.168 -21.609 1 30.38 307 PRO B N 1
ATOM 4970 C CA . PRO B 1 307 ? 10.406 8.125 -22.484 1 30.38 307 PRO B CA 1
ATOM 4971 C C . PRO B 1 307 ? 11.836 7.691 -22.812 1 30.38 307 PRO B C 1
ATOM 4973 O O . PRO B 1 307 ? 12.453 6.949 -22.047 1 30.38 307 PRO B O 1
ATOM 4976 N N . THR B 1 308 ? 12.32 7.875 -23.953 1 27.47 308 THR B N 1
ATOM 4977 C CA . THR B 1 308 ? 13.703 7.836 -24.406 1 27.47 308 THR B CA 1
ATOM 4978 C C . THR B 1 308 ? 14.562 8.828 -23.625 1 27.47 308 THR B C 1
ATOM 4980 O O . THR B 1 308 ? 14.242 10.016 -23.578 1 27.47 308 THR B O 1
ATOM 4983 N N . THR B 1 309 ? 15.234 8.453 -22.578 1 30.44 309 THR B N 1
ATOM 4984 C CA . THR B 1 309 ? 16.203 9.281 -21.891 1 30.44 309 THR B CA 1
ATOM 4985 C C . THR B 1 309 ? 17.062 10.07 -22.891 1 30.44 309 THR B C 1
ATOM 4987 O O . THR B 1 309 ? 17.75 9.477 -23.719 1 30.44 309 THR B O 1
ATOM 4990 N N . GLN B 1 310 ? 16.719 11.242 -23.312 1 26.89 310 GLN B N 1
ATOM 4991 C CA . GLN B 1 310 ? 17.641 12.094 -24.047 1 26.89 310 GLN B CA 1
ATOM 4992 C C . GLN B 1 310 ? 18.859 12.438 -23.188 1 26.89 310 GLN B C 1
ATOM 4994 O O . GLN B 1 310 ? 18.719 12.773 -22.016 1 26.89 310 GLN B O 1
ATOM 4999 N N . HIS B 1 311 ? 20.047 11.938 -23.391 1 28.28 311 HIS B N 1
ATOM 5000 C CA . HIS B 1 311 ? 21.422 12.211 -22.969 1 28.28 311 HIS B CA 1
ATOM 5001 C C . HIS B 1 311 ? 21.766 13.688 -23.156 1 28.28 311 HIS B C 1
ATOM 5003 O O . HIS B 1 311 ? 22.062 14.117 -24.281 1 28.28 311 HIS B O 1
ATOM 5009 N N . HIS B 1 312 ? 21.156 14.625 -22.625 1 27.3 312 HIS B N 1
ATOM 5010 C CA . HIS B 1 312 ? 21.656 15.938 -23.016 1 27.3 312 HIS B CA 1
ATOM 5011 C C . HIS B 1 312 ? 22.984 16.266 -22.328 1 27.3 312 HIS B C 1
ATOM 5013 O O . HIS B 1 312 ? 23.516 17.359 -22.5 1 27.3 312 HIS B O 1
ATOM 5019 N N . GLY B 1 313 ? 23.438 15.805 -21.109 1 27.61 313 GLY B N 1
ATOM 5020 C CA . GLY B 1 313 ? 24.531 16.562 -20.5 1 27.61 313 GLY B CA 1
ATOM 5021 C C . GLY B 1 313 ? 25.875 16.25 -21.109 1 27.61 313 GLY B C 1
ATOM 5022 O O . GLY B 1 313 ? 26.344 15.102 -21.062 1 27.61 313 GLY B O 1
ATOM 5023 N N . HIS B 1 314 ? 26.297 16.859 -22.219 1 28.14 314 HIS B N 1
ATOM 5024 C CA . HIS B 1 314 ? 27.625 16.984 -22.781 1 28.14 314 HIS B CA 1
ATOM 5025 C C . HIS B 1 314 ? 28.594 17.641 -21.797 1 28.14 314 HIS B C 1
ATOM 5027 O O . HIS B 1 314 ? 28.469 18.828 -21.5 1 28.14 314 HIS B O 1
ATOM 5033 N N . HIS B 1 315 ? 28.891 17.109 -20.656 1 26.02 315 HIS B N 1
ATOM 5034 C CA . HIS B 1 315 ? 29.953 17.781 -19.906 1 26.02 315 HIS B CA 1
ATOM 5035 C C . HIS B 1 315 ? 31.266 17.719 -20.672 1 26.02 315 HIS B C 1
ATOM 5037 O O . HIS B 1 315 ? 31.656 16.656 -21.172 1 26.02 315 HIS B O 1
ATOM 5043 N N . THR B 1 316 ? 31.719 18.797 -21.234 1 24.42 316 THR B N 1
ATOM 5044 C CA . THR B 1 316 ? 33.031 19.109 -21.797 1 24.42 316 THR B CA 1
ATOM 5045 C C . THR B 1 316 ? 34.156 18.766 -20.812 1 24.42 316 THR B C 1
ATOM 5047 O O . THR B 1 316 ? 34.094 19.188 -19.656 1 24.42 316 THR B O 1
ATOM 5050 N N . ILE B 1 317 ? 34.75 17.641 -20.938 1 25.55 317 ILE B N 1
ATOM 5051 C CA . ILE B 1 317 ? 36 17.188 -20.312 1 25.55 317 ILE B CA 1
ATOM 5052 C C . ILE B 1 317 ? 37.062 18.266 -20.453 1 25.55 317 ILE B C 1
ATOM 5054 O O . ILE B 1 317 ? 37.469 18.609 -21.562 1 25.55 317 ILE B O 1
ATOM 5058 N N . PHE B 1 318 ? 37.125 19.375 -19.562 1 23.78 318 PHE B N 1
ATOM 5059 C CA . PHE B 1 318 ? 38.312 20.172 -19.562 1 23.78 318 PHE B CA 1
ATOM 5060 C C . PHE B 1 318 ? 39.438 19.453 -18.828 1 23.78 318 PHE B C 1
ATOM 5062 O O . PHE B 1 318 ? 39.219 18.719 -17.875 1 23.78 318 PHE B O 1
#

pLDDT: mean 80.29, std 19.07, range [23.78, 97.88]

Radius of gyration: 25.58 Å; Cα contacts (8 Å, |Δi|>4): 1096; chains: 2; bounding box: 83×77×62 Å

Sequence (636 aa):
MAREQLKDSQLQDILAGSCPTSLVLQPLPVGQPPVTLHCDVSMDRIRPFVPKMFRREIFNNLHALSHPGVRASLKMVAERYVWPSMRQDVVLWARTCLQCQRAKVSRHTRSEIGKFELPSSRFEHVHIDLVGPLPPSEGFRYCLTCVDRFSKWPEAFPLVEISAEAVANTFYTGWISRFGPPLRLTTDQGTQFEASLFDALSKFLGTEKRHTTPYHPAANGQVERFHRQLKAAIMAHGNALWTTVLPTILMGFRATRKEDLQATTAEMIYGAPIRLPGEFLCQSKPSADPVTFVGRLRETMQRLSPPTTQHHGHHTIFMAREQLKDSQLQDILAGSCPTSLVLQPLPVGQPPVTLHCDVSMDRIRPFVPKMFRREIFNNLHALSHPGVRASLKMVAERYVWPSMRQDVVLWARTCLQCQRAKVSRHTRSEIGKFELPSSRFEHVHIDLVGPLPPSEGFRYCLTCVDRFSKWPEAFPLVEISAEAVANTFYTGWISRFGPPLRLTTDQGTQFEASLFDALSKFLGTEKRHTTPYHPAANGQVERFHRQLKAAIMAHGNALWTTVLPTILMGFRATRKEDLQATTAEMIYGAPIRLPGEFLCQSKPSADPVTFVGRLRETMQRLSPPTTQHHGHHTIF

InterPro domains:
  IPR001584 Integrase, catalytic core [PF00665] (123-217)
  IPR001584 Integrase, catalytic core [PS50994] (115-285)
  IPR012337 Ribonuclease H-like superfamily [SSF53098] (118-261)
  IPR036397 Ribonuclease H superfamily [G3DSA:3.30.420.10] (113-304)
  IPR041588 Integrase zinc-binding domain [PF17921] (50-105)

Organism: Nephila pilipes (NCBI:txid299642)

Solvent-accessible surface area (backbone atoms only — not comparable to full-atom values): 34640 Å² total; per-residue (Å²): 104,51,73,48,44,74,68,25,63,67,56,50,36,46,75,70,61,75,44,93,67,88,70,40,76,42,80,37,78,43,70,90,76,64,42,64,34,51,20,30,55,74,54,97,44,65,16,44,56,51,35,78,89,48,45,64,58,54,49,50,59,61,35,62,32,29,58,62,56,51,69,38,41,42,50,50,46,57,69,50,34,41,51,89,65,45,67,61,51,42,45,52,53,53,73,62,32,62,44,54,57,68,31,47,82,72,58,84,78,85,74,70,71,45,88,63,83,72,57,43,41,75,47,32,34,32,39,39,44,81,44,64,84,44,77,70,23,96,74,20,27,33,31,43,35,38,31,23,64,48,44,57,42,74,47,75,39,79,22,71,61,82,48,36,58,54,46,28,50,50,44,40,53,69,40,30,29,72,53,18,59,38,48,27,40,26,59,86,64,55,69,68,54,51,52,44,25,50,55,38,38,24,60,74,54,73,30,94,62,80,63,48,45,81,46,84,72,85,48,57,22,68,61,49,52,49,50,51,51,50,51,38,25,47,49,31,67,64,51,82,45,52,67,76,48,44,36,47,29,49,28,31,55,34,51,31,55,34,82,93,39,74,36,24,25,29,21,58,47,53,27,41,75,52,49,49,73,85,65,75,74,77,61,68,66,50,25,25,42,58,50,59,34,31,52,42,32,28,52,36,50,67,63,26,42,40,55,78,80,75,83,70,83,76,74,79,87,125,104,52,73,48,43,76,67,25,63,68,56,51,34,46,76,71,62,78,43,94,67,88,72,39,74,42,80,37,77,43,71,92,76,65,42,64,34,50,21,30,55,71,55,99,45,64,16,43,55,52,34,76,89,49,46,65,58,54,49,50,62,59,35,62,33,29,58,63,54,51,68,37,40,42,48,50,45,56,69,51,34,40,51,89,65,43,67,61,51,44,45,52,52,54,73,62,32,62,44,54,58,69,34,48,82,73,61,81,76,87,73,69,71,43,89,63,83,71,58,43,43,76,48,33,34,32,39,39,45,80,45,66,85,44,79,68,24,95,77,21,27,32,31,43,35,37,30,22,64,49,43,57,42,74,45,75,40,79,23,70,62,81,48,37,57,54,47,27,50,50,44,40,53,70,41,30,31,74,54,17,58,40,49,26,40,26,59,86,63,55,70,68,52,51,52,45,24,49,53,38,38,25,63,72,52,72,31,92,62,82,64,50,45,81,46,82,71,83,50,59,21,68,61,50,51,49,50,52,50,49,50,38,26,47,49,32,67,65,50,81,43,52,67,77,47,44,37,47,29,48,28,32,54,33,51,31,55,34,81,91,40,73,34,24,24,29,20,56,47,54,24,41,75,52,49,50,75,85,64,76,76,76,61,69,66,54,21,28,40,58,48,59,35,35,53,43,30,31,50,36,53,68,63,25,42,42,57,79,80,76,84,69,85,78,75,78,85,125

Secondary structure (DSSP, 8-state):
-HHHHHH-HHHHHHHTT-S--S--EEEEEETTTTEEEEEE-SSSS-EEBPPHHHHHHHHHHHHTTT---HHHHHHHHHTT-B-TTHHHHHHHHHHT-HHHHHHHTT---PPP-------SSTTTEEEEEEE-PPPPBTTB-EEEEEEETTT--EEEEEES---HHHHHHHHIIIIIHHH---SEEEESS-HHHHHHHHHHHHHHHT--S--SEE---S--HHHHHHHHHHHHHHHHHT-S-HHHHHHHHHHHHHHSEETTTTEEHHHHHHSSPPP-TT--S--S-----HHHHHHHHHHHHHH-PPP-----------/-HHHHHH-HHHHHHHTT-S--S--EEEEEETTTTEEEEEE-SSSS-EEBPPHHHHHHHHHHHHTTT---HHHHHHHHHTT-B-TTHHHHHHHHHHT-HHHHHHHTT---PPP-------SSTTTEEEEEEE-PPPPBTTB-EEEEEEETTT--EEEEEES---HHHHHHHHIIIIIHHH---SEEEESS-HHHHHHHHHHHHHHHT--S--SEE---S--HHHHHHHHHHHHHHHHHT-S-HHHHHHHHHHHHHHSEETTTTEEHHHHHHSSPPP-TT--S--S-----HHHHHHHHHHHHHH-PPP-----------

Foldseek 3Di:
DLVLCVVAPQNVCVVVVVDDDPFDWDFDFFDVVTDTFIWGPSDLFTATEDGPVCLLVLLCQLCLLQNDALVLSLCLDVRHHDYPPSSVVSNVCSVPQPLLVVLCVVPPDQADADDDDQDFDWQQEKEWEKDACCPDAPQFRIKIWIATRHLRQIDIDTDNDDQLLRNLVCCCVPPCVVPNHHQEYEYPDDPVSVVSNQCNNCVVVVHPDRSYDYDYDDRCPSVVVVVSSLSSRLSSNVDSRSVVSNVSNSLSQQQTQDPVVNGGSVCVVPVDHDDDPPRRDDGDDPDDDVVVVVVVVVVVNVPPGDDDPDPPPPPDPD/DLVLCVVAPQNVCVVVVVDDDPFDWDFDFFDVVTDTFTWGPSDLFTATEDGPVCLLVLLCQLCLLQNDALVLSLCLDVRHHDYPPSSVVSNVCSVPQPLLVVLCVVPPDQADADDDPADFDWQQEKEWEKDACCPDAPLFRIKIWIATRHLRQIDIDTDNDDQLLRNLVCCCVPPCVVPNHHQEYEYPDDPVSVVSNQCNNCVVVVHPDRSYDYDDDDRCPSVVVVVSSLSSRLSSNVDSRSVVSNVSNSLSQQQTQDPVVNGGSVCVPPVDHDDDPPRRDDGDDPDDDVVVVVVVVVVVNVPPGDDDPDPPPPPDPD

Nearest PDB structures (foldseek):
  4bac-assembly1_A-2  TM=5.203E-01  e=5.492E-16  Human spumaretrovirus
  3s3n-assembly1_A-2  TM=5.275E-01  e=2.463E-15  Human spumaretrovirus
  4bdy-assembly1_A  TM=5.132E-01  e=1.542E-14  Human spumaretrovirus
  3oyj-assembly1_A-2  TM=5.166E-01  e=2.275E-14  Human spumaretrovirus
  3oyn-assembly1_A  TM=4.769E-01  e=8.844E-15  Human spumaretrovirus